Protein AF-0000000084638741 (afdb_homodimer)

InterPro domains:
  IPR038730 Hydrogenase-4 component E-like [PTHR38601] (7-220)

pLDDT: mean 78.54, std 15.91, range [36.5, 97.25]

Radius of gyration: 25.62 Å; Cα contacts (8 Å, |Δi|>4): 652; chains: 2; bounding box: 75×72×52 Å

Foldseek 3Di:
DPLVVLLVVLLVLLVLLLVLLLVLLQDQFLVSLLQSQLSNLLSLLVNLCSLCVVVVNVVSNVLSVVSNCLRNPVLSVLLVLLVVLVPPPRGPQPFQDDSVVLSVVLVVLLVVLCVVLVVVCVVPVDSLSNNLSSLSSQLSSLVVQLVGTDDPSSNLSSVSSNLSSVSSNQCSRPVPPDSVVNVVSSVVSSVVSNVSSVVSSVVCVVPVVVVVVVVPPDPD/DPLVVLLVVLLVLLVLLLVLLLVLLQDQFLVSLLQSQLSNLLSLLVNLCSLCVVVVNVVSNVLSVVSNCLRNPVLSVLLVLLVVLVPPPRGPQPFQDDSVVLSVVLVVLLVVLCVVLVVVCVVPVDSLSNSLSSLSSQLSSLVVQLVGTDDPSSNLSSVSSNLSSVSSNQCSRPVCDDSCVNVVSSVVSSVVSNVSSVVSSVCCVVPVVVVVVVVPPDPD

Structure (mmCIF, N/CA/C/O backbone):
data_AF-0000000084638741-model_v1
#
loop_
_entity.id
_entity.type
_entity.pdbx_description
1 polymer 'Membrane protein'
#
loop_
_atom_site.group_PDB
_atom_site.id
_atom_site.type_symbol
_atom_site.label_atom_id
_atom_site.label_alt_id
_atom_site.label_comp_id
_atom_site.label_asym_id
_atom_site.label_entity_id
_atom_site.label_seq_id
_atom_site.pdbx_PDB_ins_code
_atom_site.Cartn_x
_atom_site.Cartn_y
_atom_site.Cartn_z
_atom_site.occupancy
_atom_site.B_iso_or_equiv
_atom_site.auth_seq_id
_atom_site.auth_comp_id
_atom_site.auth_asym_id
_atom_site.auth_atom_id
_atom_site.pdbx_PDB_model_num
ATOM 1 N N . MET A 1 1 ? 9.195 -28.297 1.147 1 45.91 1 MET A N 1
ATOM 2 C CA . MET A 1 1 ? 8.297 -27.188 1.463 1 45.91 1 MET A CA 1
ATOM 3 C C . MET A 1 1 ? 6.988 -27.312 0.683 1 45.91 1 MET A C 1
ATOM 5 O O . MET A 1 1 ? 7.004 -27.453 -0.541 1 45.91 1 MET A O 1
ATOM 9 N N . THR A 1 2 ? 5.934 -27.531 1.283 1 53.28 2 THR A N 1
ATOM 10 C CA . THR A 1 2 ? 4.668 -27.719 0.582 1 53.28 2 THR A CA 1
ATOM 11 C C . THR A 1 2 ? 4.328 -26.5 -0.26 1 53.28 2 THR A C 1
ATOM 13 O O . THR A 1 2 ? 4.785 -25.391 0.032 1 53.28 2 THR A O 1
ATOM 16 N N . ASP A 1 3 ? 3.918 -26.688 -1.556 1 56.66 3 ASP A N 1
ATOM 17 C CA . ASP A 1 3 ? 3.547 -25.656 -2.52 1 56.66 3 ASP A CA 1
ATOM 18 C C . ASP A 1 3 ? 2.848 -24.484 -1.829 1 56.66 3 ASP A C 1
ATOM 20 O O . ASP A 1 3 ? 3.004 -23.328 -2.24 1 56.66 3 ASP A O 1
ATOM 24 N N . LEU A 1 4 ? 2.137 -24.844 -0.7 1 52.38 4 LEU A N 1
ATOM 25 C CA . LEU A 1 4 ? 1.345 -23.875 0.045 1 52.38 4 LEU A CA 1
ATOM 26 C C . LEU A 1 4 ? 2.246 -22.875 0.761 1 52.38 4 LEU A C 1
ATOM 28 O O . LEU A 1 4 ? 1.995 -21.672 0.718 1 52.38 4 LEU A O 1
ATOM 32 N N . ASN A 1 5 ? 3.344 -23.375 1.372 1 63.78 5 ASN A N 1
ATOM 33 C CA . ASN A 1 5 ? 4.297 -22.562 2.129 1 63.78 5 ASN A CA 1
ATOM 34 C C . ASN A 1 5 ? 5.148 -21.688 1.21 1 63.78 5 ASN A C 1
ATOM 36 O O . ASN A 1 5 ? 5.453 -20.547 1.538 1 63.78 5 ASN A O 1
ATOM 40 N N . TYR A 1 6 ? 5.129 -22.094 -0.035 1 75 6 TYR A N 1
ATOM 41 C CA . TYR A 1 6 ? 5.992 -21.438 -1.014 1 75 6 TYR A CA 1
ATOM 42 C C . TYR A 1 6 ? 5.395 -20.109 -1.468 1 75 6 TYR A C 1
ATOM 44 O O . TYR A 1 6 ? 6.066 -19.078 -1.436 1 75 6 TYR A O 1
ATOM 52 N N . ALA A 1 7 ? 4.102 -20.109 -1.86 1 71.5 7 ALA A N 1
ATOM 53 C CA . ALA A 1 7 ? 3.467 -18.906 -2.395 1 71.5 7 ALA A CA 1
ATOM 54 C C . ALA A 1 7 ? 3.395 -17.797 -1.339 1 71.5 7 ALA A C 1
ATOM 56 O O . ALA A 1 7 ? 3.635 -16.625 -1.637 1 71.5 7 ALA A O 1
ATOM 57 N N . GLY A 1 8 ? 3.15 -18.203 -0.099 1 74.19 8 GLY A N 1
ATOM 58 C CA . GLY A 1 8 ? 3.055 -17.234 0.992 1 74.19 8 GLY A CA 1
ATOM 59 C C . GLY A 1 8 ? 4.379 -16.578 1.318 1 74.19 8 GLY A C 1
ATOM 60 O O . GLY A 1 8 ? 4.441 -15.359 1.487 1 74.19 8 GLY A O 1
ATOM 61 N N . VAL A 1 9 ? 5.312 -17.406 1.377 1 77.25 9 VAL A N 1
ATOM 62 C CA . VAL A 1 9 ? 6.633 -16.891 1.712 1 77.25 9 VAL A CA 1
ATOM 63 C C . VAL A 1 9 ? 7.145 -15.992 0.581 1 77.25 9 VAL A C 1
ATOM 65 O O . VAL A 1 9 ? 7.781 -14.969 0.83 1 77.25 9 VAL A O 1
ATOM 68 N N . LEU A 1 10 ? 6.762 -16.375 -0.617 1 82 10 LEU A N 1
ATOM 69 C CA . LEU A 1 10 ? 7.215 -15.609 -1.772 1 82 10 LEU A CA 1
ATOM 70 C C . LEU A 1 10 ? 6.559 -14.234 -1.807 1 82 10 LEU A C 1
ATOM 72 O O . LEU A 1 10 ? 7.191 -13.25 -2.193 1 82 10 LEU A O 1
ATOM 76 N N . ASP A 1 11 ? 5.355 -14.109 -1.28 1 84.38 11 ASP A N 1
ATOM 77 C CA . ASP A 1 11 ? 4.633 -12.844 -1.331 1 84.38 11 ASP A CA 1
ATOM 78 C C . ASP A 1 11 ? 5.184 -11.859 -0.306 1 84.38 11 ASP A C 1
ATOM 80 O O . ASP A 1 11 ? 4.977 -10.648 -0.428 1 84.38 11 ASP A O 1
ATOM 84 N N . LEU A 1 12 ? 5.875 -12.352 0.659 1 87.81 12 LEU A N 1
ATOM 85 C CA . LEU A 1 12 ? 6.402 -11.484 1.706 1 87.81 12 LEU A CA 1
ATOM 86 C C . LEU A 1 12 ? 7.574 -10.656 1.187 1 87.81 12 LEU A C 1
ATOM 88 O O . LEU A 1 12 ? 7.789 -9.531 1.634 1 87.81 12 LEU A O 1
ATOM 92 N N . ALA A 1 13 ? 8.266 -11.227 0.244 1 92.69 13 ALA A N 1
ATOM 93 C CA . ALA A 1 13 ? 9.438 -10.531 -0.283 1 92.69 13 ALA A CA 1
ATOM 94 C C . ALA A 1 13 ? 9.039 -9.273 -1.045 1 92.69 13 ALA A C 1
ATOM 96 O O . ALA A 1 13 ? 9.469 -8.172 -0.705 1 92.69 13 ALA A O 1
ATOM 97 N N . PRO A 1 14 ? 8.086 -9.367 -1.987 1 91.81 14 PRO A N 1
ATOM 98 C CA . PRO A 1 14 ? 7.641 -8.156 -2.672 1 91.81 14 PRO A CA 1
ATOM 99 C C . PRO A 1 14 ? 6.957 -7.164 -1.732 1 91.81 14 PRO A C 1
ATOM 101 O O . PRO A 1 14 ? 7.09 -5.949 -1.903 1 91.81 14 PRO A O 1
ATOM 104 N N . ALA A 1 15 ? 6.25 -7.715 -0.782 1 92.94 15 ALA A N 1
ATOM 105 C CA . ALA A 1 15 ? 5.641 -6.84 0.214 1 92.94 15 ALA A CA 1
ATOM 106 C C . ALA A 1 15 ? 6.703 -6.07 0.991 1 92.94 15 ALA A C 1
ATOM 108 O O . ALA A 1 15 ? 6.535 -4.879 1.271 1 92.94 15 ALA A O 1
ATOM 109 N N . GLY A 1 16 ? 7.719 -6.734 1.384 1 95.5 16 GLY A N 1
ATOM 110 C CA . GLY A 1 16 ? 8.836 -6.078 2.043 1 95.5 16 GLY A CA 1
ATOM 111 C C . GLY A 1 16 ? 9.508 -5.027 1.179 1 95.5 16 GLY A C 1
ATOM 112 O O . GLY A 1 16 ? 9.898 -3.969 1.673 1 95.5 16 GLY A O 1
ATOM 113 N N . LEU A 1 17 ? 9.617 -5.367 -0.101 1 96.56 17 LEU A N 1
ATOM 114 C CA . LEU A 1 17 ? 10.188 -4.414 -1.044 1 96.56 17 LEU A CA 1
ATOM 115 C C . LEU A 1 17 ? 9.367 -3.129 -1.089 1 96.56 17 LEU A C 1
ATOM 117 O O . LEU A 1 17 ? 9.922 -2.029 -1.019 1 96.56 17 LEU A O 1
ATOM 121 N N . VAL A 1 18 ? 8.102 -3.299 -1.152 1 96.38 18 VAL A N 1
ATOM 122 C CA . VAL A 1 18 ? 7.215 -2.145 -1.242 1 96.38 18 VAL A CA 1
ATOM 123 C C . VAL A 1 18 ? 7.254 -1.358 0.066 1 96.38 18 VAL A C 1
ATOM 125 O O . VAL A 1 18 ? 7.324 -0.127 0.056 1 96.38 18 VAL A O 1
ATOM 128 N N . LEU A 1 19 ? 7.273 -2.045 1.158 1 96.31 19 LEU A N 1
ATOM 129 C CA . LEU A 1 19 ? 7.312 -1.378 2.455 1 96.31 19 LEU A CA 1
ATOM 130 C C . LEU A 1 19 ? 8.586 -0.556 2.605 1 96.31 19 LEU A C 1
ATOM 132 O O . LEU A 1 19 ? 8.539 0.596 3.043 1 96.31 19 LEU A O 1
ATOM 136 N N . THR A 1 20 ? 9.656 -1.1 2.242 1 96.69 20 THR A N 1
ATOM 137 C CA . THR A 1 20 ? 10.922 -0.371 2.338 1 96.69 20 THR A CA 1
ATOM 138 C C . THR A 1 20 ? 10.914 0.847 1.419 1 96.69 20 THR A C 1
ATOM 140 O O . THR A 1 20 ? 11.438 1.902 1.773 1 96.69 20 THR A O 1
ATOM 143 N N . ALA A 1 21 ? 10.305 0.677 0.22 1 96.81 21 ALA A N 1
ATOM 144 C CA . ALA A 1 21 ? 10.195 1.808 -0.699 1 96.81 21 ALA A CA 1
ATOM 145 C C . ALA A 1 21 ? 9.391 2.943 -0.08 1 96.81 21 ALA A C 1
ATOM 147 O O . ALA A 1 21 ? 9.773 4.113 -0.177 1 96.81 21 ALA A O 1
ATOM 148 N N . VAL A 1 22 ? 8.367 2.562 0.593 1 95.56 22 VAL A N 1
ATOM 149 C CA . VAL A 1 22 ? 7.516 3.549 1.247 1 95.56 22 VAL A CA 1
ATOM 150 C C . VAL A 1 22 ? 8.281 4.219 2.387 1 95.56 22 VAL A C 1
ATOM 152 O O . VAL A 1 22 ? 8.203 5.438 2.561 1 95.56 22 VAL A O 1
ATOM 155 N N . LEU A 1 23 ? 9.023 3.498 3.135 1 95.25 23 LEU A N 1
ATOM 156 C CA . LEU A 1 23 ? 9.797 4.043 4.242 1 95.25 23 LEU A CA 1
ATOM 157 C C . LEU A 1 23 ? 10.914 4.953 3.736 1 95.25 23 LEU A C 1
ATOM 159 O O . LEU A 1 23 ? 11.25 5.945 4.387 1 95.25 23 LEU A O 1
ATOM 163 N N . ILE A 1 24 ? 11.414 4.617 2.592 1 93.88 24 ILE A N 1
ATOM 164 C CA . ILE A 1 24 ? 12.445 5.453 1.995 1 93.88 24 ILE A CA 1
ATOM 165 C C . ILE A 1 24 ? 11.852 6.797 1.582 1 93.88 24 ILE A C 1
ATOM 167 O O . ILE A 1 24 ? 12.492 7.84 1.738 1 93.88 24 ILE A O 1
ATOM 171 N N . VAL A 1 25 ? 10.633 6.723 1.057 1 92 25 VAL A N 1
ATOM 172 C CA . VAL A 1 25 ? 9.938 7.949 0.685 1 92 25 VAL A CA 1
ATOM 173 C C . VAL A 1 25 ? 9.734 8.82 1.92 1 92 25 VAL A C 1
ATOM 175 O O . VAL A 1 25 ? 9.828 10.055 1.839 1 92 25 VAL A O 1
ATOM 178 N N . TRP A 1 26 ? 9.57 8.203 3.033 1 91.31 26 TRP A N 1
ATOM 179 C CA . TRP A 1 26 ? 9.289 8.906 4.281 1 91.31 26 TRP A CA 1
ATOM 180 C C . TRP A 1 26 ? 10.562 9.484 4.883 1 91.31 26 TRP A C 1
ATOM 182 O O . TRP A 1 26 ? 10.57 10.617 5.367 1 91.31 26 TRP A O 1
ATOM 192 N N . ARG A 1 27 ? 11.578 8.719 4.836 1 88.19 27 ARG A N 1
ATOM 193 C CA . ARG A 1 27 ? 12.797 9.094 5.543 1 88.19 27 ARG A CA 1
ATOM 194 C C . ARG A 1 27 ? 13.547 10.195 4.801 1 88.19 27 ARG A C 1
ATOM 196 O O . ARG A 1 27 ? 13.555 10.219 3.566 1 88.19 27 ARG A O 1
ATOM 203 N N . ARG A 1 28 ? 14.211 11.062 5.613 1 83.44 28 ARG A N 1
ATOM 204 C CA . ARG A 1 28 ? 14.992 12.164 5.055 1 83.44 28 ARG A CA 1
ATOM 205 C C . ARG A 1 28 ? 16.484 11.992 5.367 1 83.44 28 ARG A C 1
ATOM 207 O O . ARG A 1 28 ? 17.328 12.617 4.73 1 83.44 28 ARG A O 1
ATOM 214 N N . ASP A 1 29 ? 16.703 11.172 6.27 1 84.12 29 ASP A N 1
ATOM 215 C CA . ASP A 1 29 ? 18.094 10.945 6.684 1 84.12 29 ASP A CA 1
ATOM 216 C C . ASP A 1 29 ? 18.766 9.898 5.801 1 84.12 29 ASP A C 1
ATOM 218 O O . ASP A 1 29 ? 18.219 8.812 5.586 1 84.12 29 ASP A O 1
ATOM 222 N N . LEU A 1 30 ? 19.906 10.242 5.336 1 81.75 30 LEU A N 1
ATOM 223 C CA . LEU A 1 30 ? 20.625 9.391 4.391 1 81.75 30 LEU A CA 1
ATOM 224 C C . LEU A 1 30 ? 21.031 8.078 5.051 1 81.75 30 LEU A C 1
ATOM 226 O O . LEU A 1 30 ? 21.047 7.035 4.398 1 81.75 30 LEU A O 1
ATOM 230 N N . ARG A 1 31 ? 21.344 8.164 6.27 1 85.25 31 ARG A N 1
ATOM 231 C CA . ARG A 1 31 ? 21.734 6.949 6.977 1 85.25 31 ARG A CA 1
ATOM 232 C C . ARG A 1 31 ? 20.594 5.949 7.012 1 85.25 31 ARG A C 1
ATOM 234 O O . ARG A 1 31 ? 20.781 4.762 6.754 1 85.25 31 ARG A O 1
ATOM 241 N N . SER A 1 32 ? 19.422 6.438 7.301 1 90.38 32 SER A N 1
ATOM 242 C CA . SER A 1 32 ? 18.25 5.578 7.336 1 90.38 32 SER A CA 1
ATOM 243 C C . SER A 1 32 ? 17.922 5.023 5.953 1 90.38 32 SER A C 1
ATOM 245 O O . SER A 1 32 ? 17.516 3.869 5.82 1 90.38 32 SER A O 1
ATOM 247 N N . ILE A 1 33 ? 18.109 5.859 4.988 1 91.69 33 ILE A N 1
ATOM 248 C CA . ILE A 1 33 ? 17.828 5.449 3.617 1 91.69 33 ILE A CA 1
ATOM 249 C C . ILE A 1 33 ? 18.766 4.305 3.221 1 91.69 33 ILE A C 1
ATOM 251 O O . ILE A 1 33 ? 18.328 3.32 2.619 1 91.69 33 ILE A O 1
ATOM 255 N N . VAL A 1 34 ? 20.016 4.398 3.598 1 89.38 34 VAL A N 1
ATOM 256 C CA . VAL A 1 34 ? 21 3.365 3.291 1 89.38 34 VAL A CA 1
ATOM 257 C C . VAL A 1 34 ? 20.609 2.055 3.971 1 89.38 34 VAL A C 1
ATOM 259 O O . VAL A 1 34 ? 20.672 0.989 3.354 1 89.38 34 VAL A O 1
ATOM 262 N N . TRP A 1 35 ? 20.172 2.129 5.176 1 92.62 35 TRP A N 1
ATOM 263 C CA . TRP A 1 35 ? 19.75 0.945 5.914 1 92.62 35 TRP A CA 1
ATOM 264 C C . TRP A 1 35 ? 18.516 0.321 5.281 1 92.62 35 TRP A C 1
ATOM 266 O O . TRP A 1 35 ? 18.406 -0.904 5.195 1 92.62 35 TRP A O 1
ATOM 276 N N . LEU A 1 36 ? 17.672 1.151 4.84 1 95.06 36 LEU A N 1
ATOM 277 C CA . LEU A 1 36 ? 16.453 0.666 4.203 1 95.06 36 LEU A CA 1
ATOM 278 C C . LEU A 1 36 ? 16.766 0.017 2.859 1 95.06 36 LEU A C 1
ATOM 280 O O . LEU A 1 36 ? 16.125 -0.969 2.479 1 95.06 36 LEU A O 1
ATOM 284 N N . LEU A 1 37 ? 17.734 0.569 2.219 1 94.19 37 LEU A N 1
ATOM 285 C CA . LEU A 1 37 ? 18.156 -0.027 0.957 1 94.19 37 LEU A CA 1
ATOM 286 C C . LEU A 1 37 ? 18.766 -1.405 1.185 1 94.19 37 LEU A C 1
ATOM 288 O O . LEU A 1 37 ? 18.547 -2.324 0.393 1 94.19 37 LEU A O 1
ATOM 292 N N . ALA A 1 38 ? 19.5 -1.499 2.234 1 94.62 38 ALA A N 1
ATOM 293 C CA . ALA A 1 38 ? 20.062 -2.799 2.592 1 94.62 38 ALA A CA 1
ATOM 294 C C . ALA A 1 38 ? 18.969 -3.814 2.877 1 94.62 38 ALA A C 1
ATOM 296 O O . ALA A 1 38 ? 19.031 -4.953 2.41 1 94.62 38 ALA A O 1
ATOM 297 N N . ALA A 1 39 ? 18 -3.387 3.592 1 95.75 39 ALA A N 1
ATOM 298 C CA . ALA A 1 39 ? 16.844 -4.246 3.885 1 95.75 39 ALA A CA 1
ATOM 299 C C . ALA A 1 39 ? 16.109 -4.621 2.607 1 95.75 39 ALA A C 1
ATOM 301 O O . ALA A 1 39 ? 15.648 -5.758 2.461 1 95.75 39 ALA A O 1
ATOM 302 N N . GLN A 1 40 ? 15.969 -3.715 1.694 1 95.75 40 GLN A N 1
ATOM 303 C CA . GLN A 1 40 ? 15.32 -3.959 0.411 1 95.75 40 GLN A CA 1
ATOM 304 C C . GLN A 1 40 ? 16.094 -4.977 -0.416 1 95.75 40 GLN A C 1
ATOM 306 O O . GLN A 1 40 ? 15.508 -5.836 -1.072 1 95.75 40 GLN A O 1
ATOM 311 N N . GLY A 1 41 ? 17.453 -4.859 -0.35 1 93.5 41 GLY A N 1
ATOM 312 C CA . GLY A 1 41 ? 18.297 -5.848 -1.012 1 93.5 41 GLY A CA 1
ATOM 313 C C . GLY A 1 41 ? 18.125 -7.246 -0.456 1 93.5 41 GLY A C 1
ATOM 314 O O . GLY A 1 41 ? 18.141 -8.227 -1.206 1 93.5 41 GLY A O 1
ATOM 315 N N . LEU A 1 42 ? 17.953 -7.289 0.83 1 94.94 42 LEU A N 1
ATOM 316 C CA . LEU A 1 42 ? 17.688 -8.57 1.472 1 94.94 42 LEU A CA 1
ATOM 317 C C . LEU A 1 42 ? 16.375 -9.172 0.987 1 94.94 42 LEU A C 1
ATOM 319 O O . LEU A 1 42 ? 16.312 -10.367 0.686 1 94.94 42 LEU A O 1
ATOM 323 N N . ALA A 1 43 ? 15.375 -8.375 0.906 1 94.88 43 ALA A N 1
ATOM 324 C CA . ALA A 1 43 ? 14.086 -8.836 0.406 1 94.88 43 ALA A CA 1
ATOM 325 C C . ALA A 1 43 ? 14.188 -9.289 -1.048 1 94.88 43 ALA A C 1
ATOM 327 O O . ALA A 1 43 ? 13.594 -10.297 -1.434 1 94.88 43 ALA A O 1
ATOM 328 N N . LEU A 1 44 ? 14.883 -8.539 -1.805 1 93.19 44 LEU A N 1
ATOM 329 C CA . LEU A 1 44 ? 15.078 -8.883 -3.211 1 93.19 44 LEU A CA 1
ATOM 330 C C . LEU A 1 44 ? 15.773 -10.227 -3.35 1 93.19 44 LEU A C 1
ATOM 332 O O . LEU A 1 44 ? 15.352 -11.078 -4.137 1 93.19 44 LEU A O 1
ATOM 336 N N . ALA A 1 45 ? 16.828 -10.438 -2.592 1 91.88 45 ALA A N 1
ATOM 337 C CA . ALA A 1 45 ? 17.625 -11.656 -2.676 1 91.88 45 ALA A CA 1
ATOM 338 C C . ALA A 1 45 ? 16.812 -12.875 -2.242 1 91.88 45 ALA A C 1
ATOM 340 O O . ALA A 1 45 ? 17.094 -14 -2.648 1 91.88 45 ALA A O 1
ATOM 341 N N . ALA A 1 46 ? 15.82 -12.648 -1.429 1 93.12 46 ALA A N 1
ATOM 342 C CA . ALA A 1 46 ? 14.977 -13.742 -0.951 1 93.12 46 ALA A CA 1
ATOM 343 C C . ALA A 1 46 ? 14.164 -14.344 -2.092 1 93.12 46 ALA A C 1
ATOM 345 O O . ALA A 1 46 ? 13.82 -15.531 -2.061 1 93.12 46 ALA A O 1
ATOM 346 N N . ILE A 1 47 ? 13.875 -13.57 -3.129 1 90.69 47 ILE A N 1
ATOM 347 C CA . ILE A 1 47 ? 13 -14.016 -4.211 1 90.69 47 ILE A CA 1
ATOM 348 C C . ILE A 1 47 ? 13.664 -15.164 -4.969 1 90.69 47 ILE A C 1
ATOM 350 O O . ILE A 1 47 ? 13.156 -16.281 -4.969 1 90.69 47 ILE A O 1
ATOM 354 N N . PRO A 1 48 ? 14.891 -14.961 -5.531 1 87.19 48 PRO A N 1
ATOM 355 C CA . PRO A 1 48 ? 15.516 -16.094 -6.215 1 87.19 48 PRO A CA 1
ATOM 356 C C . PRO A 1 48 ? 15.891 -17.234 -5.262 1 87.19 48 PRO A C 1
ATOM 358 O O . PRO A 1 48 ? 15.883 -18.391 -5.656 1 87.19 48 PRO A O 1
ATOM 361 N N . MET A 1 49 ? 16.172 -16.922 -3.996 1 88.94 49 MET A N 1
ATOM 362 C CA . MET A 1 49 ? 16.516 -17.953 -3.031 1 88.94 49 MET A CA 1
ATOM 363 C C . MET A 1 49 ? 15.328 -18.891 -2.795 1 88.94 49 MET A C 1
ATOM 365 O O . MET A 1 49 ? 15.477 -20.109 -2.797 1 88.94 49 MET A O 1
ATOM 369 N N . ILE A 1 50 ? 14.195 -18.328 -2.648 1 88.44 50 ILE A N 1
ATOM 370 C CA . ILE A 1 50 ? 12.992 -19.109 -2.412 1 88.44 50 ILE A CA 1
ATOM 371 C C . ILE A 1 50 ? 12.609 -19.859 -3.684 1 88.44 50 ILE A C 1
ATOM 373 O O . ILE A 1 50 ? 12.266 -21.047 -3.631 1 88.44 50 ILE A O 1
ATOM 377 N N . LEU A 1 51 ? 12.68 -19.188 -4.844 1 84 51 LEU A N 1
ATOM 378 C CA . LEU A 1 51 ? 12.375 -19.828 -6.121 1 84 51 LEU A CA 1
ATOM 379 C C . LEU A 1 51 ? 13.328 -20.984 -6.398 1 84 51 LEU A C 1
ATOM 381 O O . LEU A 1 51 ? 12.914 -22.031 -6.875 1 84 51 LEU A O 1
ATOM 385 N N . GLY A 1 52 ? 14.586 -20.75 -6.055 1 84.56 52 GLY A N 1
ATOM 386 C CA . GLY A 1 52 ? 15.594 -21.781 -6.285 1 84.56 52 GLY A CA 1
ATOM 387 C C . GLY A 1 52 ? 15.406 -23 -5.41 1 84.56 52 GLY A C 1
ATOM 388 O O . GLY A 1 52 ? 15.562 -24.125 -5.875 1 84.56 52 GLY A O 1
ATOM 389 N N . VAL A 1 53 ? 15.102 -22.766 -4.141 1 86.06 53 VAL A N 1
ATOM 390 C CA . VAL A 1 53 ? 14.891 -23.875 -3.221 1 86.06 53 VAL A CA 1
ATOM 391 C C . VAL A 1 53 ? 13.656 -24.672 -3.646 1 86.06 53 VAL A C 1
ATOM 393 O O . VAL A 1 53 ? 13.648 -25.906 -3.592 1 86.06 53 VAL A O 1
ATOM 396 N N . HIS A 1 54 ? 12.695 -24.016 -4.145 1 83.25 54 HIS A N 1
ATOM 397 C CA . HIS A 1 54 ? 11.469 -24.656 -4.582 1 83.25 54 HIS A CA 1
ATOM 398 C C . HIS A 1 54 ? 11.695 -25.453 -5.867 1 83.25 54 HIS A C 1
ATOM 400 O O . HIS A 1 54 ? 11.18 -26.562 -6.016 1 83.25 54 HIS A O 1
ATOM 406 N N . SER A 1 55 ? 12.422 -24.906 -6.766 1 82.94 55 SER A N 1
ATOM 407 C CA . SER A 1 55 ? 12.656 -25.547 -8.047 1 82.94 55 SER A CA 1
ATOM 408 C C . SER A 1 55 ? 13.883 -26.469 -7.988 1 82.94 55 SER A C 1
ATOM 410 O O . SER A 1 55 ? 14.281 -27.047 -9 1 82.94 55 SER A O 1
ATOM 412 N N . HIS A 1 56 ? 14.492 -26.516 -6.805 1 85.62 56 HIS A N 1
ATOM 413 C CA . HIS A 1 56 ? 15.703 -27.312 -6.617 1 85.62 56 HIS A CA 1
ATOM 414 C C . HIS A 1 56 ? 16.797 -26.891 -7.59 1 85.62 56 HIS A C 1
ATOM 416 O O . HIS A 1 56 ? 17.469 -27.734 -8.188 1 85.62 56 HIS A O 1
ATOM 422 N N . ASP A 1 57 ? 16.75 -25.734 -7.906 1 85.38 57 ASP A N 1
ATOM 423 C CA . ASP A 1 57 ? 17.781 -25.125 -8.75 1 85.38 57 ASP A CA 1
ATOM 424 C C . ASP A 1 57 ? 18.844 -24.422 -7.91 1 85.38 57 ASP A C 1
ATOM 426 O O . ASP A 1 57 ? 18.641 -23.281 -7.492 1 85.38 57 ASP A O 1
ATOM 430 N N . TRP A 1 58 ? 20 -25 -7.746 1 86.31 58 TRP A N 1
ATOM 431 C CA . TRP A 1 58 ? 21.078 -24.469 -6.902 1 86.31 58 TRP A CA 1
ATOM 432 C C . TRP A 1 58 ? 21.719 -23.266 -7.547 1 86.31 58 TRP A C 1
ATOM 434 O O . TRP A 1 58 ? 22.281 -22.406 -6.852 1 86.31 58 TRP A O 1
ATOM 444 N N . GLU A 1 59 ? 21.625 -23.25 -8.867 1 82.44 59 GLU A N 1
ATOM 445 C CA . GLU A 1 59 ? 22.156 -22.078 -9.555 1 82.44 59 GLU A CA 1
ATOM 446 C C . GLU A 1 59 ? 21.391 -20.828 -9.156 1 82.44 59 GLU A C 1
ATOM 448 O O . GLU A 1 59 ? 21.984 -19.781 -8.914 1 82.44 59 GLU A O 1
ATOM 453 N N . LEU A 1 60 ? 20.125 -21.062 -8.992 1 83.31 60 LEU A N 1
ATOM 454 C CA . LEU A 1 60 ? 19.281 -19.938 -8.617 1 83.31 60 LEU A CA 1
ATOM 455 C C . LEU A 1 60 ? 19.562 -19.516 -7.172 1 83.31 60 LEU A C 1
ATOM 457 O O . LEU A 1 60 ? 19.531 -18.312 -6.855 1 83.31 60 LEU A O 1
ATOM 461 N N . VAL A 1 61 ? 19.812 -20.406 -6.355 1 87.88 61 VAL A N 1
ATOM 462 C CA . VAL A 1 61 ? 20.156 -20.109 -4.969 1 87.88 61 VAL A CA 1
ATOM 463 C C . VAL A 1 61 ? 21.484 -19.359 -4.902 1 87.88 61 VAL A C 1
ATOM 465 O O . VAL A 1 61 ? 21.625 -18.422 -4.121 1 87.88 61 VAL A O 1
ATOM 468 N N . GLY A 1 62 ? 22.375 -19.797 -5.711 1 85.88 62 GLY A N 1
ATOM 469 C CA . GLY A 1 62 ? 23.641 -19.094 -5.805 1 85.88 62 GLY A CA 1
ATOM 470 C C . GLY A 1 62 ? 23.5 -17.656 -6.258 1 85.88 62 GLY A C 1
ATOM 471 O O . GLY A 1 62 ? 24.156 -16.75 -5.727 1 85.88 62 GLY A O 1
ATOM 472 N N . ILE A 1 63 ? 22.594 -17.453 -7.188 1 83.62 63 ILE A N 1
ATOM 473 C CA . ILE A 1 63 ? 22.312 -16.109 -7.68 1 83.62 63 ILE A CA 1
ATOM 474 C C . ILE A 1 63 ? 21.734 -15.25 -6.547 1 83.62 63 ILE A C 1
ATOM 476 O O . ILE A 1 63 ? 22.094 -14.086 -6.391 1 83.62 63 ILE A O 1
ATOM 480 N N . GLY A 1 64 ? 20.828 -15.875 -5.824 1 88.19 64 GLY A N 1
ATOM 481 C CA . GLY A 1 64 ? 20.281 -15.172 -4.68 1 88.19 64 GLY A CA 1
ATOM 482 C C . GLY A 1 64 ? 21.328 -14.75 -3.676 1 88.19 64 GLY A C 1
ATOM 483 O O . GLY A 1 64 ? 21.281 -13.641 -3.146 1 88.19 64 GLY A O 1
ATOM 484 N N . LEU A 1 65 ? 22.234 -15.562 -3.42 1 88.81 65 LEU A N 1
ATOM 485 C CA . LEU A 1 65 ? 23.328 -15.266 -2.498 1 88.81 65 LEU A CA 1
ATOM 486 C C . LEU A 1 65 ? 24.203 -14.133 -3.035 1 88.81 65 LEU A C 1
ATOM 488 O O . LEU A 1 65 ? 24.625 -13.258 -2.277 1 88.81 65 LEU A O 1
ATOM 492 N N . ALA A 1 66 ? 24.422 -14.203 -4.289 1 85.12 66 ALA A N 1
ATOM 493 C CA . ALA A 1 66 ? 25.203 -13.148 -4.93 1 85.12 66 ALA A CA 1
ATOM 494 C C . ALA A 1 66 ? 24.484 -11.805 -4.852 1 85.12 66 ALA A C 1
ATOM 496 O O . ALA A 1 66 ? 25.094 -10.773 -4.574 1 85.12 66 ALA A O 1
ATOM 497 N N . LEU A 1 67 ? 23.188 -11.859 -5.074 1 86.12 67 LEU A N 1
ATOM 498 C CA . LEU A 1 67 ? 22.375 -10.648 -4.977 1 86.12 67 LEU A CA 1
ATOM 499 C C . LEU A 1 67 ? 22.391 -10.102 -3.555 1 86.12 67 LEU A C 1
ATOM 501 O O . LEU A 1 67 ? 22.484 -8.883 -3.355 1 86.12 67 LEU A O 1
ATOM 505 N N . PHE A 1 68 ? 22.297 -10.977 -2.654 1 90.31 68 PHE A N 1
ATOM 506 C CA . PHE A 1 68 ? 22.344 -10.57 -1.256 1 90.31 68 PHE A CA 1
ATOM 507 C C . PHE A 1 68 ? 23.656 -9.844 -0.955 1 90.31 68 PHE A C 1
ATOM 509 O O . PHE A 1 68 ? 23.641 -8.758 -0.372 1 90.31 68 PHE A O 1
ATOM 516 N N . ALA A 1 69 ? 24.703 -10.414 -1.337 1 89.31 69 ALA A N 1
ATOM 517 C CA . ALA A 1 69 ? 26.016 -9.828 -1.099 1 89.31 69 ALA A CA 1
ATOM 518 C C . ALA A 1 69 ? 26.141 -8.469 -1.772 1 89.31 69 ALA A C 1
ATOM 520 O O . ALA A 1 69 ? 26.609 -7.504 -1.157 1 89.31 69 ALA A O 1
ATOM 521 N N . LEU A 1 70 ? 25.625 -8.398 -2.924 1 86 70 LEU A N 1
ATOM 522 C CA . LEU A 1 70 ? 25.812 -7.188 -3.711 1 86 70 LEU A CA 1
ATOM 523 C C . LEU A 1 70 ? 24.812 -6.105 -3.289 1 86 70 LEU A C 1
ATOM 525 O O . LEU A 1 70 ? 25.203 -4.965 -3.037 1 86 70 LEU A O 1
ATOM 529 N N . ARG A 1 71 ? 23.562 -6.535 -3.125 1 87.12 71 ARG A N 1
ATOM 530 C CA . ARG A 1 71 ? 22.5 -5.535 -3.016 1 87.12 71 ARG A CA 1
ATOM 531 C C . ARG A 1 71 ? 22.156 -5.262 -1.555 1 87.12 71 ARG A C 1
ATOM 533 O O . ARG A 1 71 ? 21.625 -4.203 -1.226 1 87.12 71 ARG A O 1
ATOM 540 N N . ALA A 1 72 ? 22.438 -6.109 -0.706 1 90.94 72 ALA A N 1
ATOM 541 C CA . ALA A 1 72 ? 22.109 -5.906 0.704 1 90.94 72 ALA A CA 1
ATOM 542 C C . ALA A 1 72 ? 23.328 -5.438 1.485 1 90.94 72 ALA A C 1
ATOM 544 O O . ALA A 1 72 ? 23.203 -4.824 2.547 1 90.94 72 ALA A O 1
ATOM 545 N N . VAL A 1 73 ? 24.5 -5.672 0.936 1 91.19 73 VAL A N 1
ATOM 546 C CA . VAL A 1 73 ? 25.703 -5.398 1.727 1 91.19 73 VAL A CA 1
ATOM 547 C C . VAL A 1 73 ? 26.594 -4.41 0.984 1 91.19 73 VAL A C 1
ATOM 549 O O . VAL A 1 73 ? 26.719 -3.252 1.389 1 91.19 73 VAL A O 1
ATOM 552 N N . VAL A 1 74 ? 27.078 -4.766 -0.216 1 87.06 74 VAL A N 1
ATOM 553 C CA . VAL A 1 74 ? 28.141 -4.035 -0.898 1 87.06 74 VAL A CA 1
ATOM 554 C C . VAL A 1 74 ? 27.625 -2.67 -1.344 1 87.06 74 VAL A C 1
ATOM 556 O O . VAL A 1 74 ? 28.219 -1.639 -1.025 1 87.06 74 VAL A O 1
ATOM 559 N N . LEU A 1 75 ? 26.516 -2.686 -2.016 1 85.81 75 LEU A N 1
ATOM 560 C CA . LEU A 1 75 ? 26.062 -1.442 -2.621 1 85.81 75 LEU A CA 1
ATOM 561 C C . LEU A 1 75 ? 25.625 -0.449 -1.551 1 85.81 75 LEU A C 1
ATOM 563 O O . LEU A 1 75 ? 26.016 0.718 -1.58 1 85.81 75 LEU A O 1
ATOM 567 N N . PRO A 1 76 ? 24.859 -0.891 -0.622 1 87 76 PRO A N 1
ATOM 568 C CA . PRO A 1 76 ? 24.531 0.052 0.45 1 87 76 PRO A CA 1
ATOM 569 C C . PRO A 1 76 ? 25.766 0.526 1.218 1 87 76 PRO 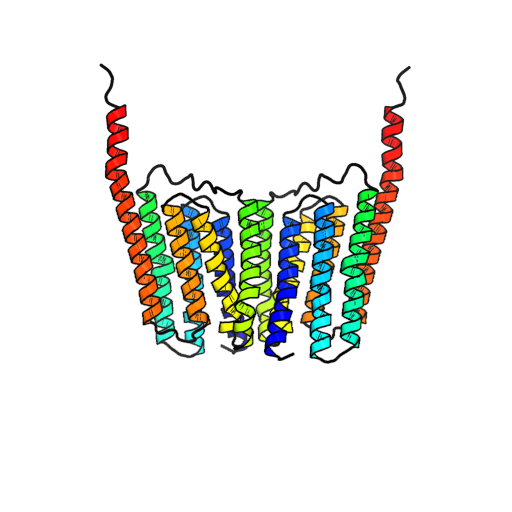A C 1
ATOM 571 O O . PRO A 1 76 ? 25.828 1.685 1.635 1 87 76 PRO A O 1
ATOM 574 N N . TRP A 1 77 ? 26.719 -0.334 1.422 1 86.25 77 TRP A N 1
ATOM 575 C CA . TRP A 1 77 ? 27.953 0.035 2.09 1 86.25 77 TRP A CA 1
ATOM 576 C C . TRP A 1 77 ? 28.719 1.093 1.289 1 86.25 77 TRP A C 1
ATOM 578 O O . TRP A 1 77 ? 29.234 2.061 1.856 1 86.25 77 TRP A O 1
ATOM 588 N N . LEU A 1 78 ? 28.781 0.917 0.053 1 83.31 78 LEU A N 1
ATOM 589 C CA . LEU A 1 78 ? 29.438 1.881 -0.813 1 83.31 78 LEU A CA 1
ATOM 590 C C . LEU A 1 78 ? 28.75 3.236 -0.759 1 83.31 78 LEU A C 1
ATOM 592 O O . LEU A 1 78 ? 29.406 4.277 -0.738 1 83.31 78 LEU A O 1
ATOM 596 N N . LEU A 1 79 ? 27.453 3.182 -0.792 1 82.19 79 LEU A N 1
ATOM 597 C CA . LEU A 1 79 ? 26.703 4.422 -0.699 1 82.19 79 LEU A CA 1
ATOM 598 C C . LEU A 1 79 ? 26.953 5.113 0.637 1 82.19 79 LEU A C 1
ATOM 600 O O . LEU A 1 79 ? 27.078 6.34 0.69 1 82.19 79 LEU A O 1
ATOM 604 N N . ALA A 1 80 ? 27.031 4.316 1.692 1 83.12 80 ALA A N 1
ATOM 605 C CA . ALA A 1 80 ? 27.297 4.859 3.02 1 83.12 80 ALA A CA 1
ATOM 606 C C . ALA A 1 80 ? 28.688 5.504 3.072 1 83.12 80 ALA A C 1
ATOM 608 O O . ALA A 1 80 ? 28.875 6.543 3.709 1 83.12 80 ALA A O 1
ATOM 609 N N . ARG A 1 81 ? 29.516 4.93 2.477 1 78.5 81 ARG A N 1
ATOM 610 C CA . ARG A 1 81 ? 30.875 5.453 2.451 1 78.5 81 ARG A CA 1
ATOM 611 C C . ARG A 1 81 ? 30.953 6.777 1.691 1 78.5 81 ARG A C 1
ATOM 613 O O . ARG A 1 81 ? 31.688 7.684 2.074 1 78.5 81 ARG A O 1
ATOM 620 N N . ALA A 1 82 ? 30.188 6.793 0.697 1 73.5 82 ALA A N 1
ATOM 621 C CA . ALA A 1 82 ? 30.141 8.031 -0.079 1 73.5 82 ALA A CA 1
ATOM 622 C C . ALA A 1 82 ? 29.531 9.164 0.741 1 73.5 82 ALA A C 1
ATOM 624 O O . ALA A 1 82 ? 29.906 10.328 0.581 1 73.5 82 ALA A O 1
ATOM 625 N N . LEU A 1 83 ? 28.641 8.859 1.581 1 72.06 83 LEU A N 1
ATOM 626 C CA . LEU A 1 83 ? 28 9.812 2.477 1 72.06 83 LEU A CA 1
ATOM 627 C C . LEU A 1 83 ? 28.984 10.328 3.514 1 72.06 83 LEU A C 1
ATOM 629 O O . LEU A 1 83 ? 28.953 11.508 3.885 1 72.06 83 LEU A O 1
ATOM 633 N N . GLY A 1 84 ? 29.609 9.367 4.191 1 63.69 84 GLY A N 1
ATOM 634 C CA . GLY A 1 84 ? 30.578 9.75 5.203 1 63.69 84 GLY A CA 1
ATOM 635 C C . GLY A 1 84 ? 31.656 10.672 4.68 1 63.69 84 GLY A C 1
ATOM 636 O O . GLY A 1 84 ? 32.219 11.484 5.43 1 63.69 84 GLY A O 1
ATOM 637 N N . ALA A 1 85 ? 31.906 10.531 3.529 1 59.19 85 ALA A N 1
ATOM 638 C CA . ALA A 1 85 ? 32.906 11.406 2.945 1 59.19 85 ALA A CA 1
ATOM 639 C C . ALA A 1 85 ? 32.375 12.82 2.734 1 59.19 85 ALA A C 1
ATOM 641 O O . ALA A 1 85 ? 33.156 13.781 2.629 1 59.19 85 ALA A O 1
ATOM 642 N N . GLU A 1 86 ? 31.031 12.867 2.711 1 54.38 86 GLU A N 1
ATOM 643 C CA . GLU A 1 86 ? 30.406 14.172 2.486 1 54.38 86 GLU A CA 1
ATOM 644 C C . GLU A 1 86 ? 29.953 14.805 3.803 1 54.38 86 GLU A C 1
ATOM 646 O O . GLU A 1 86 ? 29.047 14.289 4.465 1 54.38 86 GLU A O 1
ATOM 651 N N . LYS A 1 87 ? 30.891 15.18 4.617 1 51.88 87 LYS A N 1
ATOM 652 C CA . LYS A 1 87 ? 30.703 15.711 5.965 1 51.88 87 LYS A CA 1
ATOM 653 C C . LYS A 1 87 ? 29.312 16.344 6.117 1 51.88 87 LYS A C 1
ATOM 655 O O . LYS A 1 87 ? 28.625 16.125 7.117 1 51.88 87 LYS A O 1
ATOM 660 N N . HIS A 1 88 ? 28.984 17.531 5.598 1 46.5 88 HIS A N 1
ATOM 661 C CA . HIS A 1 88 ? 27.969 18.516 5.941 1 46.5 88 HIS A CA 1
ATOM 662 C C . HIS A 1 88 ? 26.609 18.156 5.34 1 46.5 88 HIS A C 1
ATOM 664 O O . HIS A 1 88 ? 25.594 18.797 5.645 1 46.5 88 HIS A O 1
ATOM 670 N N . GLU A 1 89 ? 26.422 17.281 4.395 1 48.41 89 GLU A N 1
ATOM 671 C CA . GLU A 1 89 ? 25.25 17.234 3.529 1 48.41 89 GLU A CA 1
ATOM 672 C C . GLU A 1 89 ? 24.312 16.109 3.951 1 48.41 89 GLU A C 1
ATOM 674 O O . GLU A 1 89 ? 23.391 15.75 3.203 1 48.41 89 GLU A O 1
ATOM 679 N N . GLN A 1 90 ? 24.547 15.539 5.055 1 49.12 90 GLN A N 1
ATOM 680 C CA . GLN A 1 90 ? 23.781 14.375 5.492 1 49.12 90 GLN A CA 1
ATOM 681 C C . GLN A 1 90 ? 22.297 14.703 5.625 1 49.12 90 GLN A C 1
ATOM 683 O O . GLN A 1 90 ? 21.453 13.812 5.559 1 49.12 90 GLN A O 1
ATOM 688 N N . ARG A 1 91 ? 22.078 15.984 6.082 1 47.72 91 ARG A N 1
ATOM 689 C CA . ARG A 1 91 ? 20.719 16.219 6.582 1 47.72 91 ARG A CA 1
ATOM 690 C C . ARG A 1 91 ? 19.734 16.391 5.434 1 47.72 91 ARG A C 1
ATOM 692 O O . ARG A 1 91 ? 18.531 16.203 5.613 1 47.72 91 ARG A O 1
ATOM 699 N N . GLU A 1 92 ? 20.125 17.125 4.402 1 49.94 92 GLU A N 1
ATOM 700 C CA . GLU A 1 92 ? 19.047 17.922 3.828 1 49.94 92 GLU A CA 1
ATOM 701 C C . GLU A 1 92 ? 18.344 17.172 2.699 1 49.94 92 GLU A C 1
ATOM 703 O O . GLU A 1 92 ? 18.516 17.5 1.524 1 49.94 92 GLU A O 1
ATOM 708 N N . ALA A 1 93 ? 18.141 15.875 2.881 1 52 93 ALA A N 1
ATOM 709 C CA . ALA A 1 93 ? 17.328 15.508 1.724 1 52 93 ALA A CA 1
ATOM 710 C C . ALA A 1 93 ? 15.961 16.188 1.773 1 52 93 ALA A C 1
ATOM 712 O O . ALA A 1 93 ? 15.055 15.742 2.486 1 52 93 ALA A O 1
ATOM 713 N N . THR A 1 94 ? 15.906 17.484 1.571 1 50.91 94 THR A N 1
ATOM 714 C CA . THR A 1 94 ? 14.625 18.188 1.663 1 50.91 94 THR A CA 1
ATOM 715 C C . THR A 1 94 ? 13.695 17.766 0.535 1 50.91 94 THR A C 1
ATOM 717 O O . THR A 1 94 ? 14.039 17.875 -0.642 1 50.91 94 THR A O 1
ATOM 720 N N . PRO A 1 95 ? 12.773 16.891 0.87 1 55.22 95 PRO A N 1
ATOM 721 C CA . PRO A 1 95 ? 11.844 16.562 -0.212 1 55.22 95 PRO A CA 1
ATOM 722 C C . PRO A 1 95 ? 11.148 17.781 -0.795 1 55.22 95 PRO A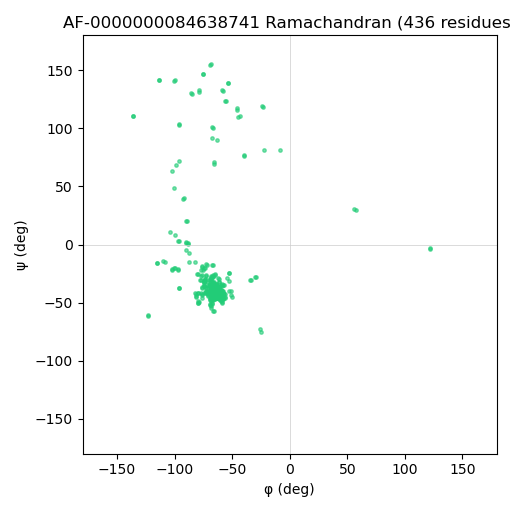 C 1
ATOM 724 O O . PRO A 1 95 ? 10.883 18.75 -0.071 1 55.22 95 PRO A O 1
ATOM 727 N N . LEU A 1 96 ? 11.25 18.031 -2.146 1 62.78 96 LEU A N 1
ATOM 728 C CA . LEU A 1 96 ? 10.516 19.094 -2.811 1 62.78 96 LEU A CA 1
ATOM 729 C C . LEU A 1 96 ? 9.023 19 -2.512 1 62.78 96 LEU A C 1
ATOM 731 O O . LEU A 1 96 ? 8.297 19.984 -2.625 1 62.78 96 LEU A O 1
ATOM 735 N N . VAL A 1 97 ? 8.633 17.812 -2.195 1 69.5 97 VAL A N 1
ATOM 736 C CA . VAL A 1 97 ? 7.215 17.578 -1.931 1 69.5 97 VAL A CA 1
ATOM 737 C C . VAL A 1 97 ? 7.016 17.219 -0.462 1 69.5 97 VAL A C 1
ATOM 739 O O . VAL A 1 97 ? 7.91 16.641 0.167 1 69.5 97 VAL A O 1
ATOM 742 N N . ASN A 1 98 ? 6.012 17.688 0.079 1 84.88 98 ASN A N 1
ATOM 743 C CA . ASN A 1 98 ? 5.68 17.375 1.466 1 84.88 98 ASN A CA 1
ATOM 744 C C . ASN A 1 98 ? 5.625 15.875 1.704 1 84.88 98 ASN A C 1
ATOM 746 O O . ASN A 1 98 ? 5.352 15.109 0.781 1 84.88 98 ASN A O 1
ATOM 750 N N . THR A 1 99 ? 6.121 15.414 2.781 1 86.62 99 THR A N 1
ATOM 751 C CA . THR A 1 99 ? 6.238 14.008 3.152 1 86.62 99 THR A CA 1
ATOM 752 C C . THR A 1 99 ? 4.891 13.305 3.023 1 86.62 99 THR A C 1
ATOM 754 O O . THR A 1 99 ? 4.812 12.203 2.479 1 86.62 99 THR A O 1
ATOM 757 N N . THR A 1 100 ? 3.842 13.969 3.418 1 88.69 100 THR A N 1
ATOM 758 C CA . THR A 1 100 ? 2.504 13.391 3.354 1 88.69 100 THR A CA 1
ATOM 759 C C . THR A 1 100 ? 2.088 13.156 1.904 1 88.69 100 THR A C 1
ATOM 761 O O . THR A 1 100 ? 1.63 12.062 1.556 1 88.69 100 THR A O 1
ATOM 764 N N . ALA A 1 101 ? 2.301 14.125 1.102 1 91.06 101 ALA A N 1
ATOM 765 C CA . ALA A 1 101 ? 1.974 13.992 -0.316 1 91.06 101 ALA A CA 1
ATOM 766 C C . ALA A 1 101 ? 2.771 12.867 -0.965 1 91.06 101 ALA A C 1
ATOM 768 O O . ALA A 1 101 ? 2.238 12.109 -1.777 1 91.06 101 ALA A O 1
ATOM 769 N N . SER A 1 102 ? 3.99 12.781 -0.59 1 92.88 102 SER A N 1
ATOM 770 C CA . SER A 1 102 ? 4.844 11.75 -1.165 1 92.88 102 SER A CA 1
ATOM 771 C C . SER A 1 102 ? 4.363 10.352 -0.778 1 92.88 102 SER A C 1
ATOM 773 O O . SER A 1 102 ? 4.367 9.438 -1.603 1 92.88 102 SER A O 1
ATOM 775 N N . LEU A 1 103 ? 3.943 10.234 0.427 1 94.06 103 LEU A N 1
ATOM 776 C CA . LEU A 1 103 ? 3.449 8.938 0.887 1 94.06 103 LEU A CA 1
ATOM 777 C C . LEU A 1 103 ? 2.141 8.578 0.192 1 94.06 103 LEU A C 1
ATOM 779 O O . LEU A 1 103 ? 1.917 7.422 -0.161 1 94.06 103 LEU A O 1
ATOM 783 N N . LEU A 1 104 ? 1.331 9.539 -0.056 1 94.25 104 LEU A N 1
ATOM 784 C CA . LEU A 1 104 ? 0.073 9.312 -0.758 1 94.25 104 LEU A CA 1
ATOM 785 C C . LEU A 1 104 ? 0.325 8.938 -2.217 1 94.25 104 LEU A C 1
A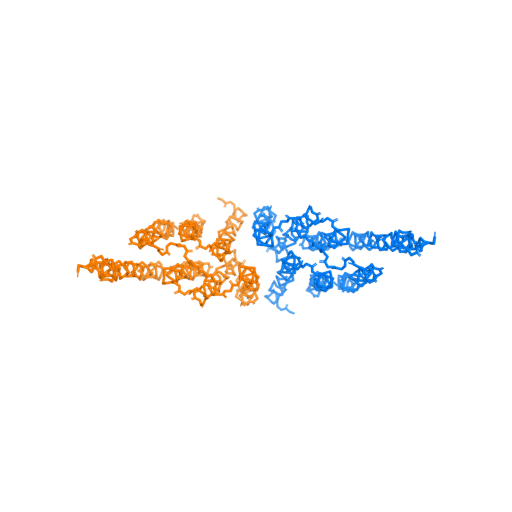TOM 787 O O . LEU A 1 104 ? -0.328 8.047 -2.756 1 94.25 104 LEU A O 1
ATOM 791 N N . ILE A 1 105 ? 1.235 9.602 -2.752 1 94.75 105 ILE A N 1
ATOM 792 C CA . ILE A 1 105 ? 1.596 9.297 -4.133 1 94.75 105 ILE A CA 1
ATOM 793 C C . ILE A 1 105 ? 2.139 7.875 -4.223 1 94.75 105 ILE A C 1
ATOM 795 O O . ILE A 1 105 ? 1.813 7.137 -5.152 1 94.75 105 ILE A O 1
ATOM 799 N N . ALA A 1 106 ? 2.943 7.512 -3.236 1 95.69 106 ALA A N 1
ATOM 800 C CA . ALA A 1 106 ? 3.469 6.148 -3.197 1 95.69 106 ALA A CA 1
ATOM 801 C C . ALA A 1 106 ? 2.336 5.125 -3.146 1 95.69 106 ALA A C 1
ATOM 803 O O . ALA A 1 106 ? 2.398 4.086 -3.809 1 95.69 106 ALA A O 1
ATOM 804 N N . ALA A 1 107 ? 1.312 5.398 -2.41 1 95.12 107 ALA A N 1
ATOM 805 C CA . ALA A 1 107 ? 0.149 4.52 -2.326 1 95.12 107 ALA A CA 1
ATOM 806 C C . ALA A 1 107 ? -0.561 4.422 -3.674 1 95.12 107 ALA A C 1
ATOM 808 O O . ALA A 1 107 ? -0.909 3.324 -4.121 1 95.12 107 ALA A O 1
ATOM 809 N N . VAL A 1 108 ? -0.756 5.559 -4.324 1 95.56 108 VAL A N 1
ATOM 810 C CA . VAL A 1 108 ? -1.41 5.602 -5.629 1 95.56 108 VAL A CA 1
ATOM 811 C C . VAL A 1 108 ? -0.586 4.816 -6.645 1 95.56 108 VAL A C 1
ATOM 813 O O . VAL A 1 108 ? -1.133 4.027 -7.422 1 95.56 108 VAL A O 1
ATOM 816 N N . LEU A 1 109 ? 0.681 5.031 -6.578 1 96.5 109 LEU A N 1
ATOM 817 C CA . LEU A 1 109 ? 1.568 4.359 -7.523 1 96.5 109 LEU A CA 1
ATOM 818 C C . LEU A 1 109 ? 1.529 2.848 -7.32 1 96.5 109 LEU A C 1
ATOM 820 O O . LEU A 1 109 ? 1.648 2.086 -8.281 1 96.5 109 LEU A O 1
ATOM 824 N N . THR A 1 110 ? 1.361 2.443 -6.086 1 95.25 110 THR A N 1
ATOM 825 C CA . THR A 1 110 ? 1.238 1.019 -5.801 1 95.25 110 THR A CA 1
ATOM 826 C C . THR A 1 110 ? -0.022 0.446 -6.441 1 95.25 110 THR A C 1
ATOM 828 O O . THR A 1 110 ? 0.016 -0.628 -7.047 1 95.25 110 THR A O 1
ATOM 831 N N . VAL A 1 111 ? -1.105 1.14 -6.398 1 93.31 111 VAL A N 1
ATOM 832 C CA . VAL A 1 111 ? -2.357 0.69 -7 1 93.31 111 VAL A CA 1
ATOM 833 C C . VAL A 1 111 ? -2.234 0.709 -8.523 1 93.31 111 VAL A C 1
ATOM 835 O O . VAL A 1 111 ? -2.73 -0.193 -9.203 1 93.31 111 VAL A O 1
ATOM 838 N N . VAL A 1 112 ? -1.58 1.723 -9.008 1 94.25 112 VAL A N 1
ATOM 839 C CA . VAL A 1 112 ? -1.347 1.812 -10.445 1 94.25 112 VAL A CA 1
ATOM 840 C C . VAL A 1 112 ? -0.53 0.609 -10.914 1 94.25 112 VAL A C 1
ATOM 842 O O . VAL A 1 112 ? -0.816 0.025 -11.961 1 94.25 112 VAL A O 1
ATOM 845 N N . ALA A 1 113 ? 0.467 0.269 -10.133 1 95.06 113 ALA A N 1
ATOM 846 C CA . ALA A 1 113 ? 1.283 -0.897 -10.461 1 95.06 113 ALA A CA 1
ATOM 847 C C . ALA A 1 113 ? 0.429 -2.158 -10.547 1 95.06 113 ALA A C 1
ATOM 849 O O . ALA A 1 113 ? 0.604 -2.973 -11.453 1 95.06 113 ALA A O 1
ATOM 850 N N . LEU A 1 114 ? -0.498 -2.275 -9.602 1 90.75 114 LEU A N 1
ATOM 851 C CA . LEU A 1 114 ? -1.41 -3.414 -9.609 1 90.75 114 LEU A CA 1
ATOM 852 C C . LEU A 1 114 ? -2.285 -3.398 -10.859 1 90.75 114 LEU A C 1
ATOM 854 O O . LEU A 1 114 ? -2.473 -4.434 -11.508 1 90.75 114 LEU A O 1
ATOM 858 N N . ALA A 1 115 ? -2.762 -2.262 -11.258 1 89.75 115 ALA A N 1
ATOM 859 C CA . ALA A 1 115 ? -3.643 -2.117 -12.414 1 89.75 115 ALA A CA 1
ATOM 860 C C . ALA A 1 115 ? -2.895 -2.404 -13.719 1 89.75 115 ALA A C 1
ATOM 862 O O . ALA A 1 115 ? -3.416 -3.086 -14.602 1 89.75 115 ALA A O 1
ATOM 863 N N . VAL A 1 116 ? -1.664 -1.953 -13.789 1 90.19 116 VAL A N 1
ATOM 864 C CA . VAL A 1 116 ? -0.87 -2.047 -15.008 1 90.19 116 VAL A CA 1
ATOM 865 C C . VAL A 1 116 ? -0.417 -3.488 -15.219 1 90.19 116 VAL A C 1
ATOM 867 O O . VAL A 1 116 ? -0.311 -3.951 -16.359 1 90.19 116 VAL A O 1
ATOM 870 N N . THR A 1 117 ? -0.206 -4.188 -14.156 1 89.75 117 THR A N 1
ATOM 871 C CA . THR A 1 117 ? 0.327 -5.539 -14.281 1 89.75 117 THR A CA 1
ATOM 872 C C . THR A 1 117 ? -0.803 -6.559 -14.391 1 89.75 117 THR A C 1
ATOM 874 O O . THR A 1 117 ? -0.553 -7.758 -14.539 1 89.75 117 THR A O 1
ATOM 877 N N . ARG A 1 118 ? -1.961 -6.102 -14.398 1 85.25 118 ARG A N 1
ATOM 878 C CA . ARG A 1 118 ? -3.121 -6.988 -14.359 1 85.25 118 ARG A CA 1
ATOM 879 C C . ARG A 1 118 ? -3.123 -7.938 -15.555 1 85.25 118 ARG A C 1
ATOM 881 O O . ARG A 1 118 ? -3.309 -9.148 -15.391 1 85.25 118 ARG A O 1
ATOM 888 N N . PRO A 1 119 ? -2.891 -7.434 -16.781 1 82.31 119 PRO A N 1
ATOM 889 C CA . PRO A 1 119 ? -2.9 -8.344 -17.922 1 82.31 119 PRO A CA 1
ATOM 890 C C . PRO A 1 119 ? -1.81 -9.406 -17.844 1 82.31 119 PRO A C 1
ATOM 892 O O . PRO A 1 119 ? -2.004 -10.531 -18.312 1 82.31 119 PRO A O 1
ATOM 895 N N . ILE A 1 120 ? -0.761 -9.109 -17.219 1 81.56 120 ILE A N 1
ATOM 896 C CA . ILE A 1 120 ? 0.353 -10.047 -17.094 1 81.56 120 ILE A CA 1
ATOM 897 C C . ILE A 1 120 ? 0.021 -11.109 -16.062 1 81.56 120 ILE A C 1
ATOM 899 O O . ILE A 1 120 ? 0.238 -12.297 -16.281 1 81.56 120 ILE A O 1
ATOM 903 N N . VAL A 1 121 ? -0.527 -10.727 -14.977 1 80.69 121 VAL A N 1
ATOM 904 C CA . VAL A 1 121 ? -0.849 -11.641 -13.883 1 80.69 121 VAL A CA 1
ATOM 905 C C . VAL A 1 121 ? -1.973 -12.578 -14.305 1 80.69 121 VAL A C 1
ATOM 907 O O . VAL A 1 121 ? -2.012 -13.742 -13.883 1 80.69 121 VAL A O 1
ATOM 910 N N . ASP A 1 122 ? -2.814 -12.117 -15.234 1 77.75 122 ASP A N 1
ATOM 911 C CA . ASP A 1 122 ? -3.936 -12.922 -15.703 1 77.75 122 ASP A CA 1
ATOM 912 C C . ASP A 1 122 ? -3.465 -14.008 -16.672 1 77.75 122 ASP A C 1
ATOM 914 O O . ASP A 1 122 ? -4.098 -15.055 -16.797 1 77.75 122 ASP A O 1
ATOM 918 N N . LEU A 1 123 ? -2.357 -13.734 -17.344 1 75.44 123 LEU A N 1
ATOM 919 C CA . LEU A 1 123 ? -1.831 -14.664 -18.328 1 75.44 123 LEU A CA 1
ATOM 920 C C . LEU 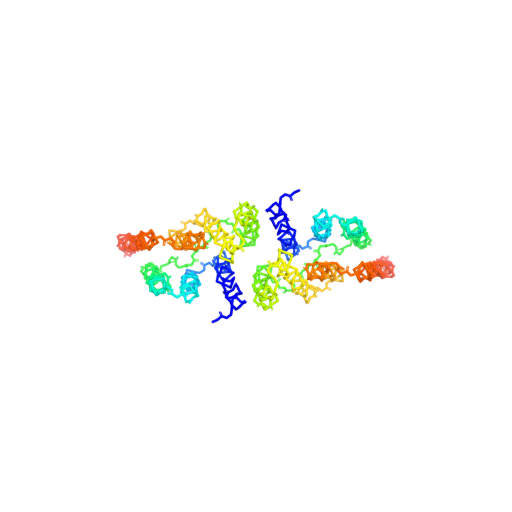A 1 123 ? -1.119 -15.836 -17.656 1 75.44 123 LEU A C 1
ATOM 922 O O . LEU A 1 123 ? -1.062 -16.938 -18.203 1 75.44 123 LEU A O 1
ATOM 926 N N . ASP A 1 124 ? -0.542 -15.641 -16.516 1 75.19 124 ASP A N 1
ATOM 927 C CA . ASP A 1 124 ? 0.2 -16.641 -15.766 1 75.19 124 ASP A CA 1
ATOM 928 C C . ASP A 1 124 ? -0.161 -16.594 -14.281 1 75.19 124 ASP A C 1
ATOM 930 O O . ASP A 1 124 ? 0.208 -15.648 -13.578 1 75.19 124 ASP A O 1
ATOM 934 N N . SER A 1 125 ? -0.854 -17.641 -13.805 1 73.25 125 SER A N 1
ATOM 935 C CA . SER A 1 125 ? -1.379 -17.641 -12.438 1 73.25 125 SER A CA 1
ATOM 936 C C . SER A 1 125 ? -0.365 -18.219 -11.461 1 73.25 125 SER A C 1
ATOM 938 O O . SER A 1 125 ? -0.737 -18.703 -10.391 1 73.25 125 SER A O 1
ATOM 940 N N . SER A 1 126 ? 0.911 -18.203 -11.922 1 76.94 126 SER A N 1
ATOM 941 C CA . SER A 1 126 ? 1.922 -18.703 -10.992 1 76.94 126 SER A CA 1
ATOM 942 C C . SER A 1 126 ? 2.104 -17.75 -9.82 1 76.94 126 SER A C 1
ATOM 944 O O . SER A 1 126 ? 1.777 -16.562 -9.914 1 76.94 126 SER A O 1
ATOM 946 N N . ALA A 1 127 ? 2.529 -18.266 -8.766 1 77.75 127 ALA A N 1
ATOM 947 C CA . ALA A 1 127 ? 2.76 -17.484 -7.551 1 77.75 127 ALA A CA 1
ATOM 948 C C . ALA A 1 127 ? 3.768 -16.375 -7.801 1 77.75 127 ALA A C 1
ATOM 950 O O . ALA A 1 127 ? 3.627 -15.266 -7.262 1 77.75 127 ALA A O 1
ATOM 951 N N . ALA A 1 128 ? 4.695 -16.672 -8.641 1 80.81 128 ALA A N 1
ATOM 952 C CA . ALA A 1 128 ? 5.742 -15.695 -8.938 1 80.81 128 ALA A CA 1
ATOM 953 C C . ALA A 1 128 ? 5.184 -14.516 -9.719 1 80.81 128 ALA A C 1
ATOM 955 O O . ALA A 1 128 ? 5.402 -13.359 -9.352 1 80.81 128 ALA A O 1
ATOM 956 N N . VAL A 1 129 ? 4.457 -14.797 -10.695 1 82.88 129 VAL A N 1
ATOM 957 C CA . VAL A 1 129 ? 3.939 -13.742 -11.562 1 82.88 129 VAL A CA 1
ATOM 958 C C . VAL A 1 129 ? 2.896 -12.922 -10.805 1 82.88 129 VAL A C 1
ATOM 960 O O . VAL A 1 129 ? 2.793 -11.711 -11 1 82.88 129 VAL A O 1
ATOM 963 N N . SER A 1 130 ? 2.215 -13.523 -9.906 1 83.12 130 SER A N 1
ATOM 964 C CA . SER A 1 130 ? 1.215 -12.828 -9.109 1 83.12 130 SER A CA 1
ATOM 965 C C . SER A 1 130 ? 1.863 -11.789 -8.195 1 83.12 130 SER A C 1
ATOM 967 O O . SER A 1 130 ? 1.189 -10.891 -7.695 1 83.12 130 SER A O 1
ATOM 969 N N . ALA A 1 131 ? 3.127 -11.914 -7.992 1 86.56 131 ALA A N 1
ATOM 970 C CA . ALA A 1 131 ? 3.854 -11.008 -7.105 1 86.56 131 ALA A CA 1
ATOM 971 C C . ALA A 1 131 ? 4.531 -9.891 -7.895 1 86.56 131 ALA A C 1
ATOM 973 O O . ALA A 1 131 ? 5.137 -8.984 -7.312 1 86.56 131 ALA A O 1
ATOM 974 N N . VAL A 1 132 ? 4.367 -9.812 -9.18 1 88.06 132 VAL A N 1
ATOM 975 C CA . VAL A 1 132 ? 5.031 -8.875 -10.078 1 88.06 132 VAL A CA 1
ATOM 976 C C . VAL A 1 132 ? 4.598 -7.449 -9.758 1 88.06 132 VAL A C 1
ATOM 978 O O . VAL A 1 132 ? 5.406 -6.52 -9.805 1 88.06 132 VAL A O 1
ATOM 981 N N . PRO A 1 133 ? 3.348 -7.242 -9.367 1 90.75 133 PRO A N 1
ATOM 982 C CA . PRO A 1 133 ? 2.932 -5.875 -9.047 1 90.75 133 PRO A CA 1
ATOM 983 C C . PRO A 1 133 ? 3.783 -5.234 -7.953 1 90.75 133 PRO A C 1
ATOM 985 O O . PRO A 1 133 ? 4.027 -4.027 -7.98 1 90.75 133 PRO A O 1
ATOM 988 N N . GLY A 1 134 ? 4.207 -6.031 -7.008 1 92.94 134 GLY A N 1
ATOM 989 C CA . GLY A 1 134 ? 5.078 -5.5 -5.973 1 92.94 134 GLY A CA 1
ATOM 990 C C . GLY A 1 134 ? 6.375 -4.938 -6.516 1 92.94 134 GLY A C 1
ATOM 991 O O . GLY A 1 134 ? 6.809 -3.857 -6.105 1 92.94 134 GLY A O 1
ATOM 992 N N . GLY A 1 135 ? 6.969 -5.668 -7.441 1 94.31 135 GLY A N 1
ATOM 993 C CA . GLY A 1 135 ? 8.18 -5.184 -8.086 1 94.31 135 GLY A CA 1
ATOM 994 C C . GLY A 1 135 ? 7.961 -3.908 -8.875 1 94.31 135 GLY A C 1
ATOM 995 O O . GLY A 1 135 ? 8.75 -2.963 -8.773 1 94.31 135 GLY A O 1
ATOM 996 N N . LEU A 1 136 ? 6.941 -3.91 -9.609 1 94.62 136 LEU A N 1
ATOM 997 C CA . LEU A 1 136 ? 6.641 -2.738 -10.43 1 94.62 136 LEU A CA 1
ATOM 998 C C . LEU A 1 136 ? 6.336 -1.529 -9.547 1 94.62 136 LEU A C 1
ATOM 1000 O O . LEU A 1 136 ? 6.691 -0.4 -9.898 1 94.62 136 LEU A O 1
ATOM 1004 N N . ALA A 1 137 ? 5.645 -1.778 -8.469 1 97.06 137 ALA A N 1
ATOM 1005 C CA . ALA A 1 137 ? 5.371 -0.688 -7.539 1 97.06 137 ALA A CA 1
ATOM 1006 C C . ALA A 1 137 ? 6.668 -0.033 -7.066 1 97.06 137 ALA A C 1
ATOM 1008 O O . ALA A 1 137 ? 6.766 1.194 -7.016 1 97.06 137 ALA A O 1
ATOM 1009 N N . VAL A 1 138 ? 7.637 -0.798 -6.773 1 97.06 138 VAL A N 1
ATOM 1010 C CA . VAL A 1 138 ? 8.922 -0.279 -6.312 1 97.06 138 VAL A CA 1
ATOM 1011 C C . VAL A 1 138 ? 9.578 0.534 -7.426 1 97.06 138 VAL A C 1
ATOM 1013 O O . VAL A 1 138 ? 10.148 1.598 -7.172 1 97.06 138 VAL A O 1
ATOM 1016 N N . VAL A 1 139 ? 9.453 0.09 -8.648 1 95.62 139 VAL A N 1
ATOM 1017 C CA . VAL A 1 139 ? 10.016 0.796 -9.797 1 95.62 139 VAL A CA 1
ATOM 1018 C C . VAL A 1 139 ? 9.383 2.182 -9.906 1 95.62 139 VAL A C 1
ATOM 1020 O O . VAL A 1 139 ? 10.086 3.186 -10.016 1 95.62 139 VAL A O 1
ATOM 1023 N N . LEU A 1 140 ? 8.125 2.201 -9.797 1 97.19 140 LEU A N 1
ATOM 1024 C CA . LEU A 1 140 ? 7.41 3.465 -9.938 1 97.19 140 LEU A CA 1
ATOM 1025 C C . LEU A 1 140 ? 7.734 4.406 -8.781 1 97.19 140 LEU A C 1
ATOM 1027 O O . LEU A 1 140 ? 7.941 5.605 -8.992 1 97.19 140 LEU A O 1
ATOM 1031 N N . ILE A 1 141 ? 7.797 3.889 -7.598 1 96.81 141 ILE A N 1
ATOM 1032 C CA . ILE A 1 141 ? 8.102 4.695 -6.422 1 96.81 141 ILE A CA 1
ATOM 1033 C C . ILE A 1 141 ? 9.539 5.207 -6.508 1 96.81 141 ILE A C 1
ATOM 1035 O O . ILE A 1 141 ? 9.812 6.359 -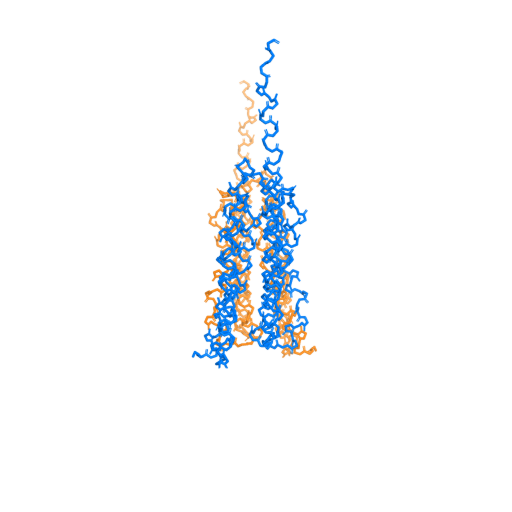6.164 1 96.81 141 ILE A O 1
ATOM 1039 N N . ALA A 1 142 ? 10.438 4.406 -6.941 1 95.19 142 ALA A N 1
ATOM 1040 C CA . ALA A 1 142 ? 11.828 4.809 -7.109 1 95.19 142 ALA A CA 1
ATOM 1041 C C . ALA A 1 142 ? 11.953 5.965 -8.094 1 95.19 142 ALA A C 1
ATOM 1043 O O . ALA A 1 142 ? 12.695 6.918 -7.852 1 95.19 142 ALA A O 1
ATOM 1044 N N . LEU A 1 143 ? 11.25 5.844 -9.203 1 94.5 143 LEU A N 1
ATOM 1045 C CA . LEU A 1 143 ? 11.25 6.922 -10.188 1 94.5 143 LEU A CA 1
ATOM 1046 C C . LEU A 1 143 ? 10.734 8.219 -9.57 1 94.5 143 LEU A C 1
ATOM 1048 O O . LEU A 1 143 ? 11.281 9.297 -9.836 1 94.5 143 LEU A O 1
ATOM 1052 N N . PHE A 1 144 ? 9.75 8.07 -8.789 1 94.62 144 PHE A N 1
ATOM 1053 C CA . PHE A 1 144 ? 9.195 9.227 -8.086 1 94.62 144 PHE A CA 1
ATOM 1054 C C . PHE A 1 144 ? 10.234 9.852 -7.168 1 94.62 144 PHE A C 1
ATOM 1056 O O . PHE A 1 144 ? 10.398 11.07 -7.141 1 94.62 144 PHE A O 1
ATOM 1063 N N . VAL A 1 145 ? 10.945 9.086 -6.41 1 90.62 145 VAL A N 1
ATOM 1064 C CA . VAL A 1 145 ? 11.977 9.555 -5.488 1 90.62 145 VAL A CA 1
ATOM 1065 C C . VAL A 1 145 ? 13.078 10.273 -6.266 1 90.62 145 VAL A C 1
ATOM 1067 O O . VAL A 1 145 ? 13.531 11.344 -5.863 1 90.62 145 VAL A O 1
ATOM 1070 N N . MET A 1 146 ? 13.422 9.758 -7.383 1 87.81 146 MET A N 1
ATOM 1071 C CA . MET A 1 146 ? 14.492 10.336 -8.188 1 87.81 146 MET A CA 1
ATOM 1072 C C . MET A 1 146 ? 14.078 11.695 -8.742 1 87.81 146 MET A C 1
ATOM 1074 O O . MET A 1 146 ? 14.898 12.617 -8.82 1 87.81 146 MET A O 1
ATOM 1078 N N . VAL A 1 147 ? 12.836 11.812 -9.039 1 87.5 147 VAL A N 1
ATOM 1079 C CA . VAL A 1 147 ? 12.336 13.039 -9.648 1 87.5 147 VAL A CA 1
ATOM 1080 C C . VAL A 1 147 ? 12.125 14.109 -8.578 1 87.5 147 VAL A C 1
ATOM 1082 O O . VAL A 1 147 ? 12.289 15.305 -8.836 1 87.5 147 VAL A O 1
ATOM 1085 N N . THR A 1 148 ? 11.914 13.711 -7.395 1 87.44 148 THR A N 1
ATOM 1086 C CA . THR A 1 148 ? 11.5 14.68 -6.383 1 87.44 148 THR A CA 1
ATOM 1087 C C . THR A 1 148 ? 12.672 15.047 -5.477 1 87.44 148 THR A C 1
ATOM 1089 O O . THR A 1 148 ? 12.609 16.047 -4.758 1 87.44 148 THR A O 1
ATOM 1092 N N . ARG A 1 149 ? 13.594 14.242 -5.438 1 79.81 149 ARG A N 1
ATOM 1093 C CA . ARG A 1 149 ? 14.75 14.57 -4.609 1 79.81 149 ARG A CA 1
ATOM 1094 C C . ARG A 1 149 ? 15.898 15.109 -5.457 1 79.81 149 ARG A C 1
ATOM 1096 O O . ARG A 1 149 ? 16.125 14.641 -6.578 1 79.81 149 ARG A O 1
ATOM 1103 N N . ARG A 1 150 ? 16.594 16.109 -4.945 1 76.25 150 ARG A N 1
ATOM 1104 C CA . ARG A 1 150 ? 17.562 16.828 -5.754 1 76.25 150 ARG A CA 1
ATOM 1105 C C . ARG A 1 150 ? 19 16.5 -5.316 1 76.25 150 ARG A C 1
ATOM 1107 O O . ARG A 1 150 ? 19.953 16.734 -6.062 1 76.25 150 ARG A O 1
ATOM 1114 N N . HIS A 1 151 ? 19.156 15.969 -4.281 1 73.38 151 HIS A N 1
ATOM 1115 C CA . HIS A 1 151 ? 20.516 15.664 -3.826 1 73.38 151 HIS A CA 1
ATOM 1116 C C . HIS A 1 151 ? 21.047 14.414 -4.512 1 73.38 151 HIS A C 1
ATOM 1118 O O . HIS A 1 151 ? 20.328 13.43 -4.68 1 73.38 151 HIS A O 1
ATOM 1124 N N . ALA A 1 152 ? 22.219 14.562 -4.965 1 72.31 152 ALA A N 1
ATOM 1125 C CA . ALA A 1 152 ? 22.859 13.516 -5.754 1 72.31 152 ALA A CA 1
ATOM 1126 C C . ALA A 1 152 ? 22.781 12.164 -5.039 1 72.31 152 ALA A C 1
ATOM 1128 O O . ALA A 1 152 ? 22.531 11.133 -5.664 1 72.31 152 ALA A O 1
ATOM 1129 N N . ILE A 1 153 ? 23.031 12.18 -3.828 1 73 153 ILE A N 1
ATOM 1130 C CA . ILE A 1 153 ? 23.078 10.938 -3.064 1 73 153 ILE A CA 1
ATOM 1131 C C . ILE A 1 153 ? 21.672 10.344 -2.98 1 73 153 ILE A C 1
ATOM 1133 O O . ILE A 1 153 ? 21.5 9.125 -3.057 1 73 153 ILE A O 1
ATOM 1137 N N . SER A 1 154 ? 20.688 11.227 -2.855 1 76.56 154 SER A N 1
ATOM 1138 C CA . SER A 1 154 ? 19.312 10.766 -2.857 1 76.56 154 SER A CA 1
ATOM 1139 C C . SER A 1 154 ? 18.922 10.203 -4.219 1 76.56 154 SER A C 1
ATOM 1141 O O . SER A 1 154 ? 18.156 9.234 -4.305 1 76.56 154 SER A O 1
ATOM 1143 N N . GLN A 1 155 ? 19.484 10.773 -5.145 1 79.81 155 GLN A N 1
ATOM 1144 C CA . GLN A 1 155 ? 19.219 10.289 -6.496 1 79.81 155 GLN A CA 1
ATOM 1145 C C . GLN A 1 155 ? 19.859 8.914 -6.715 1 79.81 155 GLN A C 1
ATOM 1147 O O . GLN A 1 155 ? 19.266 8.047 -7.352 1 79.81 155 GLN A O 1
ATOM 1152 N N . ALA A 1 156 ? 21.109 8.852 -6.191 1 81.69 156 ALA A N 1
ATOM 1153 C CA . ALA A 1 156 ? 21.781 7.559 -6.266 1 81.69 156 ALA A CA 1
ATOM 1154 C C . ALA A 1 156 ? 21 6.477 -5.535 1 81.69 156 ALA A C 1
ATOM 1156 O O . ALA A 1 156 ? 20.891 5.348 -6.012 1 81.69 156 ALA A O 1
ATOM 1157 N N . ALA A 1 157 ? 20.469 6.852 -4.398 1 85.31 157 ALA A N 1
ATOM 1158 C CA . ALA A 1 157 ? 19.625 5.93 -3.639 1 85.31 157 ALA A CA 1
ATOM 1159 C C . ALA A 1 157 ? 18.375 5.543 -4.434 1 85.31 157 ALA A C 1
ATOM 1161 O O . ALA A 1 157 ? 17.969 4.379 -4.434 1 85.31 157 ALA A O 1
ATOM 1162 N N . GLY A 1 158 ? 17.812 6.566 -5.098 1 88.31 158 GLY A N 1
ATOM 1163 C CA . GLY A 1 158 ? 16.672 6.293 -5.957 1 88.31 158 GLY A CA 1
ATOM 1164 C C . GLY A 1 158 ? 17 5.352 -7.102 1 88.31 158 GLY A C 1
ATOM 1165 O O . GLY A 1 158 ? 16.203 4.473 -7.441 1 88.31 158 GLY A O 1
ATOM 1166 N N . PHE A 1 159 ? 18.141 5.555 -7.617 1 87.5 159 PHE A N 1
ATOM 1167 C CA . PHE A 1 159 ? 18.578 4.699 -8.711 1 87.5 159 PHE A CA 1
ATOM 1168 C C . PHE A 1 159 ? 18.75 3.26 -8.242 1 87.5 159 PHE A C 1
ATOM 1170 O O . PHE A 1 159 ? 18.359 2.32 -8.938 1 87.5 159 PHE A O 1
ATOM 1177 N N . LEU A 1 160 ? 19.375 3.09 -7.086 1 88.62 160 LEU A N 1
ATOM 1178 C CA . LEU A 1 160 ? 19.547 1.752 -6.527 1 88.62 160 LEU A CA 1
ATOM 1179 C C . LEU A 1 160 ? 18.188 1.104 -6.262 1 88.62 160 LEU A C 1
ATOM 1181 O O . LEU A 1 160 ? 18 -0.085 -6.531 1 88.62 160 LEU A O 1
ATOM 1185 N N . MET A 1 161 ? 17.312 1.874 -5.754 1 92.69 161 MET A N 1
ATOM 1186 C CA . MET A 1 161 ? 15.953 1.4 -5.512 1 92.69 161 MET A CA 1
ATOM 1187 C C . MET A 1 161 ? 15.273 0.995 -6.816 1 92.69 161 MET A C 1
ATOM 1189 O O . MET A 1 161 ? 14.578 -0.019 -6.867 1 92.69 161 MET A O 1
ATOM 1193 N N . LEU A 1 162 ? 15.477 1.767 -7.867 1 92.25 162 LEU A N 1
ATOM 1194 C CA . LEU A 1 162 ? 14.93 1.462 -9.188 1 92.25 162 LEU A CA 1
ATOM 1195 C C . LEU A 1 162 ? 15.461 0.13 -9.703 1 92.25 162 LEU A C 1
ATOM 1197 O O . LEU A 1 162 ? 14.695 -0.716 -10.164 1 92.25 162 LEU A O 1
ATOM 1201 N N . ASP A 1 163 ? 16.703 -0.008 -9.523 1 90.19 163 ASP A N 1
ATOM 1202 C CA . ASP A 1 163 ? 17.344 -1.235 -9.969 1 90.19 163 ASP A CA 1
ATOM 1203 C C . ASP A 1 163 ? 16.828 -2.447 -9.203 1 90.19 163 ASP A C 1
ATOM 1205 O O . ASP A 1 163 ? 16.594 -3.506 -9.789 1 90.19 163 ASP A O 1
ATOM 1209 N N . ASN A 1 164 ? 16.688 -2.291 -7.891 1 91.69 164 ASN A N 1
ATOM 1210 C CA . ASN A 1 164 ? 16.125 -3.375 -7.098 1 91.69 164 ASN A CA 1
ATOM 1211 C C . ASN A 1 164 ? 14.727 -3.752 -7.582 1 91.69 164 ASN A C 1
ATOM 1213 O O . ASN A 1 164 ? 14.391 -4.934 -7.68 1 91.69 164 ASN A O 1
ATOM 1217 N N . GLY A 1 165 ? 13.906 -2.742 -7.91 1 93.12 165 GLY A N 1
ATOM 1218 C CA . GLY A 1 165 ? 12.57 -3 -8.422 1 93.12 165 GLY A CA 1
ATOM 1219 C C . GLY A 1 165 ? 12.57 -3.74 -9.742 1 93.12 165 GLY A C 1
ATOM 1220 O O . GLY A 1 165 ? 11.781 -4.668 -9.945 1 93.12 165 GLY A O 1
ATOM 1221 N N . ILE A 1 166 ? 13.383 -3.338 -10.602 1 89.88 166 ILE A N 1
ATOM 1222 C CA . ILE A 1 166 ? 13.492 -3.957 -11.914 1 89.88 166 ILE A CA 1
ATOM 1223 C C . ILE A 1 166 ? 13.953 -5.406 -11.766 1 89.88 166 ILE A C 1
ATOM 1225 O O . ILE A 1 166 ? 13.391 -6.309 -12.398 1 89.88 166 ILE A O 1
ATOM 1229 N N . ALA A 1 167 ? 14.945 -5.617 -10.961 1 88.56 167 ALA A N 1
ATOM 1230 C CA . ALA A 1 167 ? 15.438 -6.969 -10.727 1 88.56 167 ALA A CA 1
ATOM 1231 C C . ALA A 1 167 ? 14.344 -7.859 -10.141 1 88.56 167 ALA A C 1
ATOM 1233 O O . ALA A 1 167 ? 14.164 -9 -10.578 1 88.56 167 ALA A O 1
ATOM 1234 N N . ALA A 1 168 ? 13.695 -7.359 -9.148 1 90.62 168 ALA A N 1
ATOM 1235 C CA . ALA A 1 168 ? 12.609 -8.133 -8.555 1 90.62 168 ALA A CA 1
ATOM 1236 C C . ALA A 1 168 ? 11.562 -8.508 -9.602 1 90.62 168 ALA A C 1
ATOM 1238 O O . ALA A 1 168 ? 11.141 -9.664 -9.672 1 90.62 168 ALA A O 1
ATOM 1239 N N . THR A 1 169 ? 11.18 -7.539 -10.43 1 90.38 169 THR A N 1
ATOM 1240 C CA . THR A 1 169 ? 10.195 -7.777 -11.477 1 90.38 169 THR A CA 1
ATOM 1241 C C . THR A 1 169 ? 10.695 -8.82 -12.469 1 90.38 169 THR A C 1
ATOM 1243 O O . THR A 1 169 ? 9.953 -9.727 -12.859 1 90.38 169 THR A O 1
ATOM 1246 N N . ALA A 1 170 ? 11.914 -8.742 -12.805 1 86.75 170 ALA A N 1
ATOM 1247 C CA . ALA A 1 170 ? 12.516 -9.68 -13.75 1 86.75 170 ALA A CA 1
ATOM 1248 C C . ALA A 1 170 ? 12.516 -11.102 -13.195 1 86.75 170 ALA A C 1
ATOM 1250 O O . ALA A 1 170 ? 12.172 -12.055 -13.898 1 86.75 170 ALA A O 1
ATOM 1251 N N . PHE A 1 171 ? 12.883 -11.242 -11.93 1 85.94 171 PHE A N 1
ATOM 1252 C CA . PHE A 1 171 ? 12.945 -12.562 -11.328 1 85.94 171 PHE A CA 1
ATOM 1253 C C . PHE A 1 171 ? 11.555 -13.164 -11.195 1 85.94 171 PHE A C 1
ATOM 1255 O O . PHE A 1 171 ? 11.375 -14.375 -11.352 1 85.94 171 PHE A O 1
ATOM 1262 N N . LEU A 1 172 ? 10.633 -12.352 -10.93 1 87 172 LEU A N 1
ATOM 1263 C CA . LEU A 1 172 ? 9.273 -12.844 -10.742 1 87 172 LEU A CA 1
ATOM 1264 C C . LEU A 1 172 ? 8.641 -13.219 -12.078 1 87 172 LEU A C 1
ATOM 1266 O O . LEU A 1 172 ? 7.824 -14.141 -12.141 1 87 172 LEU A O 1
ATOM 1270 N N . LEU A 1 173 ? 8.977 -12.531 -13.164 1 84.19 173 LEU A N 1
ATOM 1271 C CA . LEU A 1 173 ? 8.414 -12.812 -14.484 1 84.19 173 LEU A CA 1
ATOM 1272 C C . LEU A 1 173 ? 9.117 -14.008 -15.125 1 84.19 173 LEU A C 1
ATOM 1274 O O . LEU A 1 173 ? 8.508 -14.734 -15.922 1 84.19 173 LEU A O 1
ATOM 1278 N N . THR A 1 174 ? 10.305 -14.008 -15.164 1 73.88 174 THR A N 1
ATOM 1279 C CA . THR A 1 174 ? 11.031 -14.969 -15.984 1 73.88 174 THR A CA 1
ATOM 1280 C C . THR A 1 174 ? 11.555 -16.125 -15.125 1 73.88 174 THR A C 1
ATOM 1282 O O . THR A 1 174 ? 12.352 -16.938 -15.602 1 73.88 174 THR A O 1
ATOM 1285 N N . ALA A 1 175 ? 10.602 -16.609 -14.352 1 56.72 175 ALA A N 1
ATOM 1286 C CA . ALA A 1 175 ? 11.133 -17.797 -13.688 1 56.72 175 ALA A CA 1
ATOM 1287 C C . ALA A 1 175 ? 12.492 -18.188 -14.266 1 56.72 175 ALA A C 1
ATOM 1289 O O . ALA A 1 175 ? 12.586 -18.609 -15.422 1 56.72 175 ALA A O 1
ATOM 1290 N N . GLY A 1 176 ? 13.609 -17.562 -13.852 1 53.31 176 GLY A N 1
ATOM 1291 C CA . GLY A 1 176 ? 14.867 -18 -14.438 1 53.31 176 GLY A CA 1
ATOM 1292 C C . GLY A 1 176 ? 15.625 -16.891 -15.133 1 53.31 176 GLY A C 1
ATOM 1293 O O . GLY A 1 176 ? 16.422 -17.141 -16.031 1 53.31 176 GLY A O 1
ATOM 1294 N N . VAL A 1 177 ? 15.109 -15.766 -15.203 1 54.5 177 VAL A N 1
ATOM 1295 C CA . VAL A 1 177 ? 15.922 -14.766 -15.891 1 54.5 177 VAL A CA 1
ATOM 1296 C C . VAL A 1 177 ? 17.391 -15.18 -15.836 1 54.5 177 VAL A C 1
ATOM 1298 O O . VAL A 1 177 ? 17.906 -15.523 -14.773 1 54.5 177 VAL A O 1
ATOM 1301 N N . PRO A 1 178 ? 17.906 -15.375 -17.109 1 54.28 178 PRO A N 1
ATOM 1302 C CA . PRO A 1 178 ? 19.312 -15.766 -17.156 1 54.28 178 PRO A CA 1
ATOM 1303 C C . PRO A 1 178 ? 20.188 -14.922 -16.234 1 54.28 178 PRO A C 1
ATOM 1305 O O . PRO A 1 178 ? 19.938 -13.727 -16.078 1 54.28 178 PRO A O 1
ATOM 1308 N N . LEU A 1 179 ? 20.781 -15.508 -15.289 1 56.75 179 LEU A N 1
ATOM 1309 C CA . LEU A 1 179 ? 21.719 -15.008 -14.281 1 56.75 179 LEU A CA 1
ATOM 1310 C C . LEU A 1 179 ? 22.531 -13.836 -14.828 1 56.75 179 LEU A C 1
ATOM 1312 O O . LEU A 1 179 ? 22.812 -12.883 -14.102 1 56.75 179 LEU A O 1
ATOM 1316 N N . ILE A 1 180 ? 22.656 -13.93 -16.141 1 57.47 180 ILE A N 1
ATOM 1317 C CA . ILE A 1 180 ? 23.547 -12.953 -16.766 1 57.47 180 ILE A CA 1
ATOM 1318 C C . ILE A 1 180 ? 22.891 -11.578 -16.766 1 57.47 180 ILE A C 1
ATOM 1320 O O . ILE A 1 180 ? 23.547 -10.562 -16.562 1 57.47 180 ILE A O 1
ATOM 1324 N N . VAL A 1 181 ? 21.703 -11.484 -16.953 1 57.91 181 VAL A N 1
ATOM 1325 C CA . VAL A 1 181 ? 21.016 -10.203 -17.062 1 57.91 181 VAL A CA 1
ATOM 1326 C C . VAL A 1 181 ? 20.938 -9.539 -15.695 1 57.91 181 VAL A C 1
ATOM 1328 O O . VAL A 1 181 ? 21.188 -8.344 -15.562 1 57.91 181 VAL A O 1
ATOM 1331 N N . GLU A 1 182 ? 20.703 -10.273 -14.727 1 59.56 182 GLU A N 1
ATOM 1332 C CA . GLU A 1 182 ? 20.547 -9.727 -13.383 1 59.56 182 GLU A CA 1
ATOM 1333 C C . GLU A 1 182 ? 21.891 -9.289 -12.812 1 59.56 182 GLU A C 1
ATOM 1335 O O . GLU A 1 182 ? 22 -8.227 -12.195 1 59.56 182 GLU A O 1
ATOM 1340 N N . MET A 1 183 ? 22.844 -10.109 -13.062 1 62.34 183 MET A N 1
ATOM 1341 C CA . MET A 1 183 ? 24.188 -9.789 -12.578 1 62.34 183 MET A CA 1
ATOM 1342 C C . MET A 1 183 ? 24.734 -8.555 -13.297 1 62.34 183 MET A C 1
ATOM 1344 O O . MET A 1 183 ? 25.375 -7.707 -12.672 1 62.34 183 MET A O 1
ATOM 1348 N N . GLY A 1 184 ? 24.359 -8.57 -14.578 1 60.03 184 GLY A N 1
ATOM 1349 C CA . GLY A 1 184 ? 24.797 -7.414 -15.344 1 60.03 184 GLY A CA 1
ATOM 1350 C C . GLY A 1 184 ? 24.156 -6.117 -14.875 1 60.03 184 GLY A C 1
ATOM 1351 O O . GLY A 1 184 ? 24.844 -5.105 -14.719 1 60.03 184 GLY A O 1
ATOM 1352 N N . ALA A 1 185 ? 22.984 -6.164 -14.609 1 63.5 185 ALA A N 1
ATOM 1353 C CA . ALA A 1 185 ? 22.25 -4.977 -14.156 1 63.5 185 ALA A CA 1
ATOM 1354 C C . ALA A 1 185 ? 22.734 -4.523 -12.781 1 63.5 185 ALA A C 1
ATOM 1356 O O . ALA A 1 185 ? 22.875 -3.324 -12.531 1 63.5 185 ALA A O 1
ATOM 1357 N N . SER A 1 186 ? 22.969 -5.5 -11.961 1 67.31 186 SER A N 1
ATOM 1358 C CA . SER A 1 186 ? 23.484 -5.18 -10.641 1 67.31 186 SER A CA 1
ATOM 1359 C C . SER A 1 186 ? 24.875 -4.57 -10.719 1 67.31 186 SER A C 1
ATOM 1361 O O . SER A 1 186 ? 25.203 -3.646 -9.969 1 67.31 186 SER A O 1
ATOM 1363 N N . LEU A 1 187 ? 25.656 -5.117 -11.617 1 65.75 187 LEU A N 1
ATOM 1364 C CA . LEU A 1 187 ? 27 -4.59 -11.812 1 65.75 187 LEU A CA 1
ATOM 1365 C C . LEU A 1 187 ? 26.953 -3.148 -12.312 1 65.75 187 LEU A C 1
ATOM 1367 O O . LEU A 1 187 ? 27.75 -2.316 -11.883 1 65.75 187 LEU A O 1
ATOM 1371 N N . ASP A 1 188 ? 25.984 -2.871 -13.109 1 66.5 188 ASP A N 1
ATOM 1372 C CA . ASP A 1 188 ? 25.828 -1.508 -13.609 1 66.5 188 ASP A CA 1
ATOM 1373 C C . ASP A 1 188 ? 25.484 -0.542 -12.477 1 66.5 188 ASP A C 1
ATOM 1375 O O . ASP A 1 188 ? 26.016 0.567 -12.414 1 66.5 188 ASP A O 1
ATOM 1379 N N . VAL A 1 189 ? 24.703 -0.952 -11.625 1 69.62 189 VAL A N 1
ATOM 1380 C CA . VAL A 1 189 ? 24.328 -0.086 -10.508 1 69.62 189 VAL A CA 1
ATOM 1381 C C . VAL A 1 189 ? 25.516 0.079 -9.562 1 69.62 189 VAL A C 1
ATOM 1383 O O . VAL A 1 189 ? 25.781 1.18 -9.07 1 69.62 189 VAL A O 1
ATOM 1386 N N . LEU A 1 190 ? 26.156 -1.055 -9.391 1 70.56 190 LEU A N 1
ATOM 1387 C CA . LEU A 1 190 ? 27.359 -0.976 -8.57 1 70.56 190 LEU A CA 1
ATOM 1388 C C . LEU A 1 190 ? 28.359 0.005 -9.172 1 70.56 190 LEU A C 1
ATOM 1390 O O . LEU A 1 190 ? 28.922 0.835 -8.453 1 70.56 190 LEU A O 1
ATOM 1394 N N . PHE A 1 191 ? 28.453 -0.135 -10.391 1 67.12 191 PHE A N 1
ATOM 1395 C CA . PHE A 1 191 ? 29.375 0.75 -11.086 1 67.12 191 PHE A CA 1
ATOM 1396 C C . PHE A 1 191 ? 28.938 2.203 -10.961 1 67.12 191 PHE A C 1
ATOM 1398 O O . PHE A 1 191 ? 29.75 3.08 -10.664 1 67.12 191 PHE A O 1
ATOM 1405 N N . ALA A 1 192 ? 27.766 2.396 -11.164 1 66.44 192 ALA A N 1
ATOM 1406 C CA . ALA A 1 192 ? 27.219 3.75 -11.07 1 66.44 192 ALA A CA 1
ATOM 1407 C C . ALA A 1 192 ? 27.406 4.316 -9.672 1 66.44 192 ALA A C 1
ATOM 1409 O O . ALA A 1 192 ? 27.781 5.48 -9.508 1 66.44 192 ALA A O 1
ATOM 1410 N N . LEU A 1 193 ? 27.172 3.512 -8.727 1 69.62 193 LEU A N 1
ATOM 1411 C CA . LEU A 1 193 ? 27.297 3.936 -7.336 1 69.62 193 LEU A CA 1
ATOM 1412 C C . LEU A 1 193 ? 28.766 4.215 -6.992 1 69.62 193 LEU A C 1
ATOM 1414 O O . LEU A 1 193 ? 29.062 5.16 -6.262 1 69.62 193 LEU A O 1
ATOM 1418 N N . ILE A 1 194 ? 29.562 3.41 -7.48 1 68.88 194 ILE A N 1
ATOM 1419 C CA . ILE A 1 194 ? 31 3.613 -7.27 1 68.88 194 ILE A CA 1
ATOM 1420 C C . ILE A 1 194 ? 31.422 4.938 -7.902 1 68.88 194 ILE A C 1
ATOM 1422 O O . ILE A 1 194 ? 32.125 5.727 -7.277 1 68.88 194 ILE A O 1
ATOM 1426 N N . VAL A 1 195 ? 30.875 5.109 -9.008 1 64.81 195 VAL A N 1
ATOM 1427 C CA . VAL A 1 195 ? 31.234 6.316 -9.734 1 64.81 195 VAL A CA 1
ATOM 1428 C C . VAL A 1 195 ? 30.719 7.547 -8.992 1 64.81 195 VAL A C 1
ATOM 1430 O O . VAL A 1 195 ? 31.438 8.531 -8.82 1 64.81 195 VAL A O 1
ATOM 1433 N N . LEU A 1 196 ? 29.594 7.496 -8.641 1 66.12 196 LEU A N 1
ATOM 1434 C CA . LEU A 1 196 ? 29 8.602 -7.902 1 66.12 196 LEU A CA 1
ATOM 1435 C C . LEU A 1 196 ? 29.766 8.883 -6.617 1 66.12 196 LEU A C 1
ATOM 1437 O O . LEU A 1 196 ? 30 10.047 -6.27 1 66.12 196 LEU A 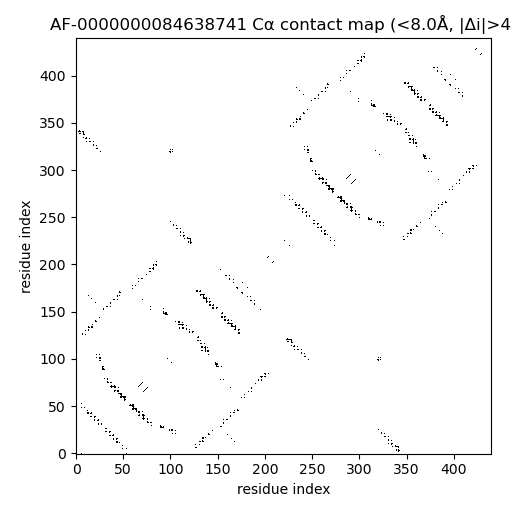O 1
ATOM 1441 N N . GLY A 1 197 ? 30.047 7.91 -5.91 1 63.62 197 GLY A N 1
ATOM 1442 C CA . GLY A 1 197 ? 30.844 8.047 -4.699 1 63.62 197 GLY A CA 1
ATOM 1443 C C . GLY A 1 197 ? 32.219 8.664 -4.941 1 63.62 197 GLY A C 1
ATOM 1444 O O . GLY A 1 197 ? 32.625 9.562 -4.207 1 63.62 197 GLY A O 1
ATOM 1445 N N . VAL A 1 198 ? 32.719 8.172 -5.867 1 65.19 198 VAL A N 1
ATOM 1446 C CA . VAL A 1 198 ? 34.031 8.672 -6.211 1 65.19 198 VAL A CA 1
ATOM 1447 C C . VAL A 1 198 ? 33.969 10.133 -6.641 1 65.19 198 VAL A C 1
ATOM 1449 O O . VAL A 1 198 ? 34.781 10.961 -6.219 1 65.19 198 VAL A O 1
ATOM 1452 N N . LEU A 1 199 ? 33 10.398 -7.414 1 63.5 199 LEU A N 1
ATOM 1453 C CA . LEU A 1 199 ? 32.875 11.75 -7.957 1 63.5 199 LEU A CA 1
ATOM 1454 C C . LEU A 1 199 ? 32.5 12.742 -6.863 1 63.5 199 LEU A C 1
ATOM 1456 O O . LEU A 1 199 ? 33 13.859 -6.824 1 63.5 199 LEU A O 1
ATOM 1460 N N . THR A 1 200 ? 31.703 12.406 -6.117 1 63.19 200 THR A N 1
ATOM 1461 C CA . THR A 1 200 ? 31.297 13.273 -5.016 1 63.19 200 THR A CA 1
ATOM 1462 C C . THR A 1 200 ? 32.438 13.5 -4.051 1 63.19 200 THR A C 1
ATOM 1464 O O . THR A 1 200 ? 32.656 14.609 -3.562 1 63.19 200 THR A O 1
ATOM 1467 N N . GLY A 1 201 ? 33.094 12.43 -3.803 1 62.84 201 GLY A N 1
ATOM 1468 C CA . GLY A 1 201 ? 34.281 12.57 -2.986 1 62.84 201 GLY A CA 1
ATOM 1469 C C . GLY A 1 201 ? 35.312 13.508 -3.59 1 62.84 201 GLY A C 1
ATOM 1470 O O . GLY A 1 201 ? 35.906 14.344 -2.889 1 62.84 201 GLY A O 1
ATOM 1471 N N . ARG A 1 202 ? 35.438 13.398 -4.77 1 59.62 202 ARG A N 1
ATOM 1472 C CA . ARG A 1 202 ? 36.375 14.25 -5.48 1 59.62 202 ARG A CA 1
ATOM 1473 C C . ARG A 1 202 ? 35.906 15.703 -5.48 1 59.62 202 ARG A C 1
ATOM 1475 O O . ARG A 1 202 ? 36.719 16.609 -5.305 1 59.62 202 ARG A O 1
ATOM 1482 N N . LEU A 1 203 ? 34.75 15.883 -5.727 1 59.53 203 LEU A N 1
ATOM 1483 C CA . LEU A 1 203 ? 34.219 17.234 -5.766 1 59.53 203 LEU A CA 1
ATOM 1484 C C . LEU A 1 203 ? 34.281 17.891 -4.395 1 59.53 203 LEU A C 1
ATOM 1486 O O . LEU A 1 203 ? 34.594 19.094 -4.293 1 59.53 203 LEU A O 1
ATOM 1490 N N . ARG A 1 204 ? 34.062 17.188 -3.434 1 56.91 204 ARG A N 1
ATOM 1491 C CA . ARG A 1 204 ? 34.156 17.719 -2.078 1 56.91 204 ARG A CA 1
ATOM 1492 C C . ARG A 1 204 ? 35.594 18.062 -1.746 1 56.91 204 ARG A C 1
ATOM 1494 O O . ARG A 1 204 ? 35.875 19.078 -1.087 1 56.91 204 ARG A O 1
ATOM 1501 N N . ARG A 1 205 ? 36.406 17.219 -2.164 1 57.53 205 ARG A N 1
ATOM 1502 C CA . ARG A 1 205 ? 37.812 17.484 -1.938 1 57.53 205 ARG A CA 1
ATOM 1503 C C . ARG A 1 205 ? 38.281 18.719 -2.715 1 57.53 205 ARG A C 1
ATOM 1505 O O . ARG A 1 205 ? 39.094 19.5 -2.219 1 57.53 205 ARG A O 1
ATOM 1512 N N . THR A 1 206 ? 37.719 18.844 -3.785 1 56.59 206 THR A N 1
ATOM 1513 C CA . THR A 1 206 ? 38.156 19.969 -4.621 1 56.59 206 THR A CA 1
ATOM 1514 C C . THR A 1 206 ? 37.469 21.266 -4.176 1 56.59 206 THR A C 1
ATOM 1516 O O . THR A 1 206 ? 38.094 22.312 -4.148 1 56.59 206 THR A O 1
ATOM 1519 N N . PHE A 1 207 ? 36.219 21.156 -3.885 1 53.31 207 PHE A N 1
ATOM 1520 C CA . PHE A 1 207 ? 35.469 22.391 -3.586 1 53.31 207 PHE A CA 1
ATOM 1521 C C . PHE A 1 207 ? 35.406 22.609 -2.082 1 53.31 207 PHE A C 1
ATOM 1523 O O . PHE A 1 207 ? 35.219 23.75 -1.63 1 53.31 207 PHE A O 1
ATOM 1530 N N . GLY A 1 208 ? 35.281 21.688 -1.313 1 54.16 208 GLY A N 1
ATOM 1531 C CA . GLY A 1 208 ? 35.25 21.828 0.132 1 54.16 208 GLY A CA 1
ATOM 1532 C C . GLY A 1 208 ? 36.531 22.391 0.695 1 54.16 208 GLY A C 1
ATOM 1533 O O . GLY A 1 208 ? 36.531 23.125 1.687 1 54.16 208 GLY A O 1
ATOM 1534 N N . GLY A 1 209 ? 37.719 22.062 0.211 1 50.47 209 GLY A N 1
ATOM 1535 C CA . GLY A 1 209 ? 38.969 22.672 0.607 1 50.47 209 GLY A CA 1
ATOM 1536 C C . GLY A 1 209 ? 39.062 24.141 0.272 1 50.47 209 GLY A C 1
ATOM 1537 O O . GLY A 1 209 ? 39.625 24.922 1.028 1 50.47 209 GLY A O 1
ATOM 1538 N N . THR A 1 210 ? 38.531 24.531 -0.831 1 47.34 210 THR A N 1
ATOM 1539 C CA . THR A 1 210 ? 38.75 25.906 -1.306 1 47.34 210 THR A CA 1
ATOM 1540 C C . THR A 1 210 ? 37.906 26.891 -0.52 1 47.34 210 THR A C 1
ATOM 1542 O O . THR A 1 210 ? 38.344 28.016 -0.236 1 47.34 210 THR A O 1
ATOM 1545 N N . ASP A 1 211 ? 36.688 26.5 -0.154 1 46.12 211 ASP A N 1
ATOM 1546 C CA . ASP A 1 211 ? 35.875 27.516 0.508 1 46.12 211 ASP A CA 1
ATOM 1547 C C . ASP A 1 211 ? 36.344 27.75 1.944 1 46.12 211 ASP A C 1
ATOM 1549 O O . ASP A 1 211 ? 36.25 28.859 2.461 1 46.12 211 ASP A O 1
ATOM 1553 N N . LEU A 1 212 ? 36.781 26.766 2.631 1 44.72 212 LEU A N 1
ATOM 1554 C CA . LEU A 1 212 ? 37.219 27.016 3.994 1 44.72 212 LEU A CA 1
ATOM 1555 C C . LEU A 1 212 ? 38.531 27.797 3.998 1 44.72 212 LEU A C 1
ATOM 1557 O O . LEU A 1 212 ? 38.75 28.641 4.863 1 44.72 212 LEU A O 1
ATOM 1561 N N . ASP A 1 213 ? 39.438 27.594 3.078 1 45.5 213 ASP A N 1
ATOM 1562 C CA . ASP A 1 213 ? 40.688 28.312 3.105 1 45.5 213 ASP A CA 1
ATOM 1563 C C . ASP A 1 213 ? 40.5 29.766 2.656 1 45.5 213 ASP A C 1
ATOM 1565 O O . ASP A 1 213 ? 41.188 30.656 3.125 1 45.5 213 ASP A O 1
ATOM 1569 N N . ARG A 1 214 ? 39.594 30.047 1.797 1 49.09 214 ARG A N 1
ATOM 1570 C CA . ARG A 1 214 ? 39.406 31.438 1.391 1 49.09 214 ARG A CA 1
ATOM 1571 C C . ARG A 1 214 ? 38.781 32.25 2.514 1 49.09 214 ARG A C 1
ATOM 1573 O O . ARG A 1 214 ? 39 33.469 2.611 1 49.09 214 ARG A O 1
ATOM 1580 N N . LEU A 1 215 ? 37.938 31.641 3.336 1 43.69 215 LEU A N 1
ATOM 1581 C CA . LEU A 1 215 ? 37.344 32.406 4.41 1 43.69 215 LEU A CA 1
ATOM 1582 C C . LEU A 1 215 ? 38.344 32.656 5.535 1 43.69 215 LEU A C 1
ATOM 1584 O O . LEU A 1 215 ? 38.156 33.562 6.363 1 43.69 215 LEU A O 1
ATOM 1588 N N . GLN A 1 216 ? 39.375 31.828 5.629 1 44.06 216 GLN A N 1
ATOM 1589 C CA . GLN A 1 216 ? 40.281 32.062 6.723 1 44.06 216 GLN A CA 1
ATOM 1590 C C . GLN A 1 216 ? 41.406 33.031 6.293 1 44.06 216 GLN A C 1
ATOM 1592 O O . GLN A 1 216 ? 42.312 33.312 7.062 1 44.06 216 GLN A O 1
ATOM 1597 N N . GLU A 1 217 ? 41.438 33.406 5.035 1 45.81 217 GLU A N 1
ATOM 1598 C CA . GLU A 1 217 ? 42.469 34.438 4.875 1 45.81 217 GLU A CA 1
ATOM 1599 C C . GLU A 1 217 ? 42.062 35.719 5.621 1 45.81 217 GLU A C 1
ATOM 1601 O O . GLU A 1 217 ? 41 36.281 5.371 1 45.81 217 GLU A O 1
ATOM 1606 N N . PRO A 1 218 ? 42.5 35.844 6.922 1 45.41 218 PRO A N 1
ATOM 1607 C CA . PRO A 1 218 ? 42.344 37.031 7.758 1 45.41 218 PRO A CA 1
ATOM 1608 C C . PRO A 1 218 ? 42.656 38.312 7.012 1 45.41 218 PRO A C 1
ATOM 1610 O O . PRO A 1 218 ? 43.562 38.344 6.184 1 45.41 218 PRO A O 1
ATOM 1613 N N . ARG A 1 219 ? 41.75 39.156 6.715 1 46.41 219 ARG A N 1
ATOM 1614 C CA . ARG A 1 219 ? 41.938 40.594 6.445 1 46.41 219 ARG A CA 1
ATOM 1615 C C . ARG A 1 219 ? 42.969 41.188 7.414 1 46.41 219 ARG A C 1
ATOM 1617 O O . ARG A 1 219 ? 42.719 41.25 8.617 1 46.41 219 ARG A O 1
ATOM 1624 N N . ASP A 1 220 ? 44.219 41.031 7.344 1 36.5 220 ASP A N 1
ATOM 1625 C CA . ASP A 1 220 ? 45.156 42.062 7.812 1 36.5 220 ASP A CA 1
ATOM 1626 C C . ASP A 1 220 ? 45.094 43.281 6.914 1 36.5 220 ASP A C 1
ATOM 1628 O O . ASP A 1 220 ? 44.906 43.156 5.699 1 36.5 220 ASP A O 1
ATOM 1632 N N . MET B 1 1 ? -16.5 -13.344 -20.156 1 45.94 1 MET B N 1
ATOM 1633 C CA . MET B 1 1 ? -15.266 -12.742 -19.672 1 45.94 1 MET B CA 1
ATOM 1634 C C . MET B 1 1 ? -14.195 -13.805 -19.438 1 45.94 1 MET B C 1
ATOM 1636 O O . MET B 1 1 ? -14.438 -14.789 -18.75 1 45.94 1 MET B O 1
ATOM 1640 N N . THR B 1 2 ? -13.18 -13.836 -20.156 1 53.5 2 THR B N 1
ATOM 1641 C CA . THR B 1 2 ? -12.156 -14.859 -20.031 1 53.5 2 THR B CA 1
ATOM 1642 C C . THR B 1 2 ? -11.57 -14.867 -18.625 1 53.5 2 THR B C 1
ATOM 1644 O O . THR B 1 2 ? -11.609 -13.852 -17.922 1 53.5 2 THR B O 1
ATOM 1647 N N . ASP B 1 3 ? -11.445 -16.062 -17.984 1 56.34 3 ASP B N 1
ATOM 1648 C CA . ASP B 1 3 ? -10.906 -16.281 -16.641 1 56.34 3 ASP B CA 1
ATOM 1649 C C . ASP B 1 3 ? -9.797 -15.281 -16.328 1 56.34 3 ASP B C 1
ATOM 1651 O O . ASP B 1 3 ? -9.648 -14.859 -15.18 1 56.34 3 ASP B O 1
ATOM 1655 N N . LEU B 1 4 ? -9.078 -14.867 -17.438 1 52.44 4 LEU B N 1
ATOM 1656 C CA . LEU B 1 4 ? -7.926 -13.984 -17.328 1 52.44 4 LEU B CA 1
ATOM 1657 C C . LEU B 1 4 ? -8.359 -12.578 -16.906 1 52.44 4 LEU B C 1
ATOM 1659 O O . LEU B 1 4 ? -7.75 -11.977 -16.031 1 52.44 4 LEU B O 1
ATOM 1663 N N . ASN B 1 5 ? -9.453 -12.086 -17.5 1 63.66 5 ASN B N 1
ATOM 1664 C CA . ASN B 1 5 ? -9.992 -10.75 -17.25 1 63.66 5 ASN B CA 1
ATOM 1665 C C . ASN B 1 5 ? -10.656 -10.656 -15.883 1 63.66 5 ASN B C 1
ATOM 1667 O O . ASN B 1 5 ? -10.531 -9.641 -15.195 1 63.66 5 ASN B O 1
ATOM 1671 N N . TYR B 1 6 ? -10.922 -11.828 -15.375 1 74.94 6 TYR B N 1
ATOM 1672 C CA . TYR B 1 6 ? -11.672 -11.906 -14.133 1 74.94 6 TYR B CA 1
ATOM 1673 C C . TYR B 1 6 ? -10.773 -11.641 -12.93 1 74.94 6 TYR B C 1
ATOM 1675 O O . TYR B 1 6 ? -11.094 -10.797 -12.086 1 74.94 6 TYR B O 1
ATOM 1683 N N . ALA B 1 7 ? -9.617 -12.32 -12.828 1 71.44 7 ALA B N 1
ATOM 1684 C CA . ALA B 1 7 ? -8.734 -12.203 -11.672 1 71.44 7 ALA B CA 1
ATOM 1685 C C . ALA B 1 7 ? -8.172 -10.781 -11.555 1 71.44 7 ALA B C 1
ATOM 1687 O O . ALA B 1 7 ? -8.086 -10.234 -10.453 1 71.44 7 ALA B O 1
ATOM 1688 N N . GLY B 1 8 ? -7.883 -10.172 -12.703 1 73.94 8 GLY B N 1
ATOM 1689 C CA . GLY B 1 8 ? -7.34 -8.828 -12.711 1 73.94 8 GLY B CA 1
ATOM 1690 C C . GLY B 1 8 ? -8.336 -7.777 -12.242 1 73.94 8 GLY B C 1
ATOM 1691 O O . GLY B 1 8 ? -7.996 -6.906 -11.438 1 73.94 8 GLY B O 1
ATOM 1692 N N . VAL B 1 9 ? -9.445 -7.934 -12.773 1 77.38 9 VAL B N 1
ATOM 1693 C CA . VAL B 1 9 ? -10.484 -6.969 -12.422 1 77.38 9 VAL B CA 1
ATOM 1694 C C . VAL B 1 9 ? -10.859 -7.125 -10.945 1 77.38 9 VAL B C 1
ATOM 1696 O O . VAL B 1 9 ? -11.109 -6.137 -10.258 1 77.38 9 VAL B O 1
ATOM 1699 N N . LEU B 1 10 ? -10.797 -8.367 -10.516 1 82.06 10 LEU B N 1
ATOM 1700 C CA . LEU B 1 10 ? -11.164 -8.633 -9.125 1 82.06 10 LEU B CA 1
ATOM 1701 C C . LEU B 1 10 ? -10.133 -8.039 -8.172 1 82.06 10 LEU B C 1
ATOM 1703 O O . LEU B 1 10 ? -10.484 -7.543 -7.098 1 82.06 10 LEU B O 1
ATOM 1707 N N . ASP B 1 11 ? -8.875 -7.945 -8.586 1 84.44 11 ASP B N 1
ATOM 1708 C CA . ASP B 1 11 ? -7.82 -7.453 -7.707 1 84.44 11 ASP B CA 1
ATOM 1709 C C . ASP B 1 11 ? -7.887 -5.934 -7.562 1 84.44 11 ASP B C 1
ATOM 1711 O O . ASP B 1 11 ? -7.34 -5.371 -6.613 1 84.44 11 ASP B O 1
ATOM 1715 N N . LEU B 1 12 ? -8.547 -5.297 -8.453 1 87.81 12 LEU B N 1
ATOM 1716 C CA . LEU B 1 12 ? -8.625 -3.84 -8.414 1 87.81 12 LEU B CA 1
ATOM 1717 C C . LEU B 1 12 ? -9.547 -3.375 -7.297 1 87.81 12 LEU B C 1
ATOM 1719 O O . LEU B 1 12 ? -9.336 -2.309 -6.715 1 87.81 12 LEU B O 1
ATOM 1723 N N . ALA B 1 13 ? -10.516 -4.207 -7.016 1 92.69 13 ALA B N 1
ATOM 1724 C CA . ALA B 1 13 ? -11.484 -3.828 -5.988 1 92.69 13 ALA B CA 1
ATOM 1725 C C . ALA B 1 13 ? -10.828 -3.773 -4.609 1 92.69 13 ALA B C 1
ATOM 1727 O O . ALA B 1 13 ? -10.852 -2.734 -3.947 1 92.69 13 ALA B O 1
ATOM 1728 N N . PRO B 1 14 ? -10.109 -4.824 -4.203 1 91.88 14 PRO B N 1
ATOM 1729 C CA . PRO B 1 14 ? -9.422 -4.75 -2.912 1 91.88 14 PRO B CA 1
ATOM 1730 C C . PRO B 1 14 ? -8.336 -3.676 -2.885 1 91.88 14 PRO B C 1
ATOM 1732 O O . PRO B 1 14 ? -8.109 -3.043 -1.849 1 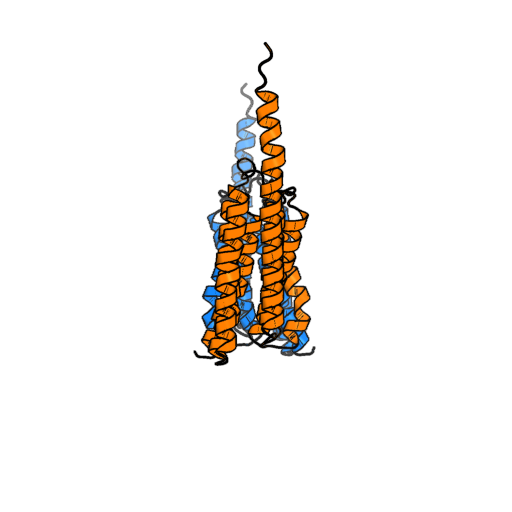91.88 14 PRO B O 1
ATOM 1735 N N . ALA B 1 15 ? -7.699 -3.512 -4.016 1 92.94 15 ALA B N 1
ATOM 1736 C CA . ALA B 1 15 ? -6.711 -2.438 -4.098 1 92.94 15 ALA B CA 1
ATOM 1737 C C . ALA B 1 15 ? -7.363 -1.075 -3.879 1 92.94 15 ALA B C 1
ATOM 1739 O O . ALA B 1 15 ? -6.801 -0.213 -3.197 1 92.94 15 ALA B O 1
ATOM 1740 N N . GLY B 1 16 ? -8.461 -0.866 -4.484 1 95.44 16 GLY B N 1
ATOM 1741 C CA . GLY B 1 16 ? -9.219 0.357 -4.266 1 95.44 16 GLY B CA 1
ATOM 1742 C C . GLY B 1 16 ? -9.648 0.542 -2.824 1 95.44 16 GLY B C 1
ATOM 1743 O O . GLY B 1 16 ? -9.625 1.658 -2.301 1 95.44 16 GLY B O 1
ATOM 1744 N N . LEU B 1 17 ? -10.047 -0.581 -2.23 1 96.62 17 LEU B N 1
ATOM 1745 C CA . LEU B 1 17 ? -10.438 -0.543 -0.825 1 96.62 17 LEU B CA 1
ATOM 1746 C C . LEU B 1 17 ? -9.273 -0.07 0.045 1 96.62 17 LEU B C 1
ATOM 1748 O O . LEU B 1 17 ? -9.445 0.801 0.9 1 96.62 17 LEU B O 1
ATOM 1752 N N . VAL B 1 18 ? -8.141 -0.603 -0.225 1 96.44 18 VAL B N 1
ATOM 1753 C CA . VAL B 1 18 ? -6.969 -0.258 0.567 1 96.44 18 VAL B CA 1
ATOM 1754 C C . VAL B 1 18 ? -6.578 1.195 0.308 1 96.44 18 VAL B C 1
ATOM 1756 O O . VAL B 1 18 ? -6.27 1.938 1.242 1 96.44 18 VAL B O 1
ATOM 1759 N N . LEU B 1 19 ? -6.641 1.61 -0.909 1 96.38 19 LEU B N 1
ATOM 1760 C CA . LEU B 1 19 ? -6.281 2.982 -1.252 1 96.38 19 LEU B CA 1
ATOM 1761 C C . LEU B 1 19 ? -7.207 3.975 -0.555 1 96.38 19 LEU B C 1
ATOM 1763 O O . LEU B 1 19 ? -6.746 4.969 0.01 1 96.38 19 LEU B O 1
ATOM 1767 N N . THR B 1 20 ? -8.438 3.713 -0.571 1 96.62 20 THR B N 1
ATOM 1768 C CA . THR B 1 20 ? -9.391 4.605 0.088 1 96.62 20 THR B CA 1
ATOM 1769 C C . THR B 1 20 ? -9.141 4.637 1.594 1 96.62 20 THR B C 1
ATOM 1771 O O . THR B 1 20 ? -9.266 5.691 2.225 1 96.62 20 THR B O 1
ATOM 1774 N N . ALA B 1 21 ? -8.805 3.457 2.164 1 96.75 21 ALA B N 1
ATOM 1775 C CA . ALA B 1 21 ? -8.492 3.41 3.59 1 96.75 21 ALA B CA 1
ATOM 1776 C C . ALA B 1 21 ? -7.289 4.293 3.918 1 96.75 21 ALA B C 1
ATOM 1778 O O . ALA B 1 21 ? -7.305 5.031 4.906 1 96.75 21 ALA B O 1
ATOM 1779 N N . VAL B 1 22 ? -6.352 4.254 3.051 1 95.5 22 VAL B N 1
ATOM 1780 C CA . VAL B 1 22 ? -5.148 5.062 3.236 1 95.5 22 VAL B CA 1
ATOM 1781 C C . VAL B 1 22 ? -5.5 6.543 3.105 1 95.5 22 VAL B C 1
ATOM 1783 O O . VAL B 1 22 ? -5.027 7.371 3.889 1 95.5 22 VAL B O 1
ATOM 1786 N N . LEU B 1 23 ? -6.309 6.91 2.186 1 95.12 23 LEU B N 1
ATOM 1787 C CA . LEU B 1 23 ? -6.707 8.297 1.979 1 95.12 23 LEU B CA 1
ATOM 1788 C C . LEU B 1 23 ? -7.543 8.805 3.15 1 95.12 23 LEU B C 1
ATOM 1790 O O . LEU B 1 23 ? -7.457 9.977 3.518 1 95.12 23 LEU B O 1
ATOM 1794 N N . ILE B 1 24 ? -8.289 7.898 3.713 1 93.88 24 ILE B N 1
ATOM 1795 C CA . ILE B 1 24 ? -9.086 8.266 4.871 1 93.88 24 ILE B CA 1
ATOM 1796 C C . ILE B 1 24 ? -8.18 8.57 6.059 1 93.88 24 ILE B C 1
ATOM 1798 O O . ILE B 1 24 ? -8.43 9.5 6.824 1 93.88 24 ILE B O 1
ATOM 1802 N N . VAL B 1 25 ? -7.125 7.766 6.168 1 91.94 25 VAL B N 1
ATOM 1803 C CA . VAL B 1 25 ? -6.148 8 7.227 1 91.94 25 VAL B CA 1
ATOM 1804 C C . VAL B 1 25 ? -5.512 9.375 7.047 1 91.94 25 VAL B C 1
ATOM 1806 O O . VAL B 1 25 ? -5.23 10.07 8.031 1 91.94 25 VAL B O 1
ATOM 1809 N N . TRP B 1 26 ? -5.379 9.789 5.84 1 91.31 26 TRP B N 1
ATOM 1810 C CA . TRP B 1 26 ? -4.719 11.047 5.512 1 91.31 26 TRP B CA 1
ATOM 1811 C C . TRP B 1 26 ? -5.656 12.227 5.734 1 91.31 26 TRP B C 1
ATOM 1813 O O . TRP B 1 26 ? -5.246 13.266 6.266 1 91.31 26 TRP B O 1
ATOM 1823 N N . ARG B 1 27 ? -6.852 12.047 5.34 1 88 27 ARG B N 1
ATOM 1824 C CA . ARG B 1 27 ? -7.785 13.164 5.332 1 88 27 ARG B CA 1
ATOM 1825 C C . ARG B 1 27 ? -8.266 13.492 6.742 1 88 27 ARG B C 1
ATOM 1827 O O . ARG B 1 27 ? -8.445 12.594 7.562 1 88 27 ARG B O 1
ATOM 1834 N N . ARG B 1 28 ? -8.5 14.82 6.945 1 83.06 28 ARG B N 1
ATOM 1835 C CA . ARG B 1 28 ? -8.984 15.289 8.242 1 83.06 28 ARG B CA 1
ATOM 1836 C C . ARG B 1 28 ? -10.383 15.875 8.117 1 83.06 28 ARG B C 1
ATOM 1838 O O . ARG B 1 28 ? -11.086 16.031 9.125 1 83.06 28 ARG B O 1
ATOM 1845 N N . ASP B 1 29 ? -10.719 16.141 6.941 1 83.88 29 ASP B N 1
ATOM 1846 C CA . ASP B 1 29 ? -12.031 16.734 6.699 1 83.88 29 ASP B CA 1
ATOM 1847 C C . ASP B 1 29 ? -13.117 15.664 6.59 1 83.88 29 ASP B C 1
ATOM 1849 O O . ASP B 1 29 ? -12.961 14.695 5.84 1 83.88 29 ASP B O 1
ATOM 1853 N N . LEU B 1 30 ? -14.141 15.867 7.312 1 81.5 30 LEU B N 1
ATOM 1854 C CA . LEU B 1 30 ? -15.219 14.883 7.398 1 81.5 30 LEU B CA 1
ATOM 1855 C C . LEU B 1 30 ? -15.914 14.727 6.051 1 81.5 30 LEU B C 1
ATOM 1857 O O . LEU B 1 30 ? -16.344 13.625 5.695 1 81.5 30 LEU B O 1
ATOM 1861 N N . ARG B 1 31 ? -16.016 15.789 5.367 1 84.88 31 ARG B N 1
ATOM 1862 C CA . ARG B 1 31 ? -16.656 15.719 4.055 1 84.88 31 ARG B CA 1
ATOM 1863 C C . ARG B 1 31 ? -15.875 14.789 3.121 1 84.88 31 ARG B C 1
ATOM 1865 O O . ARG B 1 31 ? -16.469 13.961 2.434 1 84.88 31 ARG B O 1
ATOM 1872 N N . SER B 1 32 ? -14.594 14.93 3.131 1 90.06 32 SER B N 1
ATOM 1873 C CA . SER B 1 32 ? -13.75 14.086 2.299 1 90.06 32 SER B CA 1
ATOM 1874 C C . SER B 1 32 ? -13.82 12.625 2.744 1 90.06 32 SER B C 1
ATOM 1876 O O . SER B 1 32 ? -13.812 11.719 1.911 1 90.06 32 SER B O 1
ATOM 1878 N N . ILE B 1 33 ? -13.867 12.477 4.023 1 91.62 33 ILE B N 1
ATOM 1879 C CA . ILE B 1 33 ? -13.93 11.125 4.574 1 91.62 33 ILE B CA 1
ATOM 1880 C C . ILE B 1 33 ? -15.211 10.438 4.109 1 91.62 33 ILE B C 1
ATOM 1882 O O . ILE B 1 33 ? -15.188 9.273 3.705 1 91.62 33 ILE B O 1
ATOM 1886 N N . VAL B 1 34 ? -16.312 11.156 4.102 1 89.31 34 VAL B N 1
ATOM 1887 C CA . VAL B 1 34 ? -17.594 10.625 3.674 1 89.31 34 VAL B CA 1
ATOM 1888 C C . VAL B 1 34 ? -17.531 10.227 2.199 1 89.31 34 VAL B C 1
ATOM 1890 O O . VAL B 1 34 ? -18 9.156 1.815 1 89.31 34 VAL B O 1
ATOM 1893 N N . TRP B 1 35 ? -16.922 11.039 1.411 1 92.25 35 TRP B N 1
ATOM 1894 C CA . TRP B 1 35 ? -16.781 10.758 -0.013 1 92.25 35 TRP B CA 1
ATOM 1895 C C . TRP B 1 35 ? -15.898 9.531 -0.235 1 92.25 35 TRP B C 1
ATOM 1897 O O . TRP B 1 35 ? -16.172 8.703 -1.108 1 92.25 35 TRP B O 1
ATOM 1907 N N . LEU B 1 36 ? -14.914 9.438 0.544 1 94.88 36 LEU B N 1
ATOM 1908 C CA . LEU B 1 36 ? -14.008 8.297 0.429 1 94.88 36 LEU B CA 1
ATOM 1909 C C . LEU B 1 36 ? -14.695 7.008 0.865 1 94.88 36 LEU B C 1
ATOM 1911 O O . LEU B 1 36 ? -14.453 5.945 0.288 1 94.88 36 LEU B O 1
ATOM 1915 N N . LEU B 1 37 ? -15.531 7.16 1.824 1 94.12 37 LEU B N 1
ATOM 1916 C CA . LEU B 1 37 ? -16.297 5.996 2.264 1 94.12 37 LEU B CA 1
ATOM 1917 C C . LEU B 1 37 ? -17.266 5.535 1.173 1 94.12 37 LEU B C 1
ATOM 1919 O O . LEU B 1 37 ? -17.453 4.332 0.97 1 94.12 37 LEU B O 1
ATOM 1923 N N . ALA B 1 38 ? -17.828 6.484 0.52 1 94.56 38 ALA B N 1
ATOM 1924 C CA . ALA B 1 38 ? -18.703 6.156 -0.603 1 94.56 38 ALA B CA 1
ATOM 1925 C C . ALA B 1 38 ? -17.938 5.426 -1.701 1 94.56 38 ALA B C 1
ATOM 1927 O O . ALA B 1 38 ? -18.406 4.422 -2.238 1 94.56 38 ALA B O 1
ATOM 1928 N N . ALA B 1 39 ? -16.781 5.914 -1.977 1 95.62 39 ALA B N 1
ATOM 1929 C CA . ALA B 1 39 ? -15.922 5.273 -2.969 1 95.62 39 ALA B CA 1
ATOM 1930 C C . ALA B 1 39 ? -15.523 3.873 -2.523 1 95.62 39 ALA B C 1
ATOM 1932 O O . ALA B 1 39 ? -15.461 2.949 -3.34 1 95.62 39 ALA B O 1
ATOM 1933 N N . GLN B 1 40 ? -15.25 3.693 -1.268 1 95.75 40 GLN B N 1
ATOM 1934 C CA . GLN B 1 40 ? -14.898 2.393 -0.708 1 95.75 40 GLN B CA 1
ATOM 1935 C C . GLN B 1 40 ? -16.062 1.413 -0.818 1 95.75 40 GLN B C 1
ATOM 1937 O O . GLN B 1 40 ? -15.867 0.235 -1.12 1 95.75 40 GLN B O 1
ATOM 1942 N N . GLY B 1 41 ? -17.297 1.949 -0.585 1 93.44 41 GLY B N 1
ATOM 1943 C CA . GLY B 1 41 ? -18.484 1.132 -0.77 1 93.44 41 GLY B CA 1
ATOM 1944 C C . GLY B 1 41 ? -18.672 0.661 -2.199 1 93.44 41 GLY B C 1
ATOM 1945 O O . GLY B 1 41 ? -19.109 -0.468 -2.438 1 93.44 41 GLY B O 1
ATOM 1946 N N . LEU B 1 42 ? -18.328 1.53 -3.096 1 94.88 42 LEU B N 1
ATOM 1947 C CA . LEU B 1 42 ? -18.391 1.169 -4.508 1 94.88 42 LEU B CA 1
ATOM 1948 C C . LEU B 1 42 ? -17.406 0.047 -4.824 1 94.88 42 LEU B C 1
ATOM 1950 O O . LEU B 1 42 ? -17.75 -0.906 -5.527 1 94.88 42 LEU B O 1
ATOM 1954 N N . ALA B 1 43 ? -16.234 0.156 -4.324 1 94.75 43 ALA B N 1
ATOM 1955 C CA . ALA B 1 43 ? -15.227 -0.886 -4.52 1 94.75 43 ALA B CA 1
ATOM 1956 C C . ALA B 1 43 ? -15.68 -2.205 -3.896 1 94.75 43 ALA B C 1
ATOM 1958 O O . ALA B 1 43 ? -15.484 -3.273 -4.48 1 94.75 43 ALA B O 1
ATOM 1959 N N . LEU B 1 44 ? -16.219 -2.107 -2.744 1 93.12 44 LEU B N 1
ATOM 1960 C CA . LEU B 1 44 ? -16.703 -3.297 -2.057 1 93.12 44 LEU B CA 1
ATOM 1961 C C . LEU B 1 44 ? -17.797 -3.984 -2.871 1 93.12 44 LEU B C 1
ATOM 1963 O O . LEU B 1 44 ? -17.766 -5.203 -3.049 1 93.12 44 LEU B O 1
ATOM 1967 N N . ALA B 1 45 ? -18.734 -3.227 -3.365 1 91.88 45 ALA B N 1
ATOM 1968 C CA . ALA B 1 45 ? -19.875 -3.77 -4.109 1 91.88 45 ALA B CA 1
ATOM 1969 C C . ALA B 1 45 ? -19.406 -4.418 -5.414 1 91.88 45 ALA B C 1
ATOM 1971 O O . ALA B 1 45 ? -20.094 -5.297 -5.949 1 91.88 45 ALA B O 1
ATOM 1972 N N . ALA B 1 46 ? -18.297 -3.975 -5.914 1 93 46 ALA B N 1
ATOM 1973 C CA . ALA B 1 46 ? -17.766 -4.523 -7.16 1 93 46 ALA B CA 1
ATOM 1974 C C . ALA B 1 46 ? -17.344 -5.98 -6.98 1 93 46 ALA B C 1
ATOM 1976 O O . ALA B 1 46 ? -17.391 -6.766 -7.934 1 93 46 ALA B O 1
ATOM 1977 N N . ILE B 1 47 ? -17 -6.383 -5.773 1 90.75 47 ILE B N 1
ATOM 1978 C CA . ILE B 1 47 ? -16.469 -7.719 -5.52 1 90.75 47 ILE B CA 1
ATOM 1979 C C . ILE B 1 47 ? -17.547 -8.758 -5.789 1 90.75 47 ILE B C 1
ATOM 1981 O O . ILE B 1 47 ? -17.422 -9.578 -6.699 1 90.75 47 ILE B O 1
ATOM 1985 N N . PRO B 1 48 ? -18.734 -8.68 -5.105 1 87.25 48 PRO B N 1
ATOM 1986 C CA . PRO B 1 48 ? -19.766 -9.672 -5.414 1 87.25 48 PRO B CA 1
ATOM 1987 C C . PRO B 1 48 ? -20.328 -9.516 -6.828 1 87.25 48 PRO B C 1
ATOM 1989 O O . PRO B 1 48 ? -20.734 -10.5 -7.441 1 87.25 48 PRO B O 1
ATOM 1992 N N . MET B 1 49 ? -20.312 -8.305 -7.383 1 89 49 MET B N 1
ATOM 1993 C CA . MET B 1 49 ? -20.812 -8.102 -8.742 1 89 49 MET B CA 1
ATOM 1994 C C . MET B 1 49 ? -19.953 -8.836 -9.758 1 89 49 MET B C 1
ATOM 1996 O O . MET B 1 49 ? -20.469 -9.516 -10.641 1 89 49 MET B O 1
ATOM 2000 N N . ILE B 1 50 ? -18.703 -8.742 -9.594 1 88.44 50 ILE B N 1
ATOM 2001 C CA . ILE B 1 50 ? -17.766 -9.398 -10.5 1 88.44 50 ILE B CA 1
ATOM 2002 C C . ILE B 1 50 ? -17.812 -10.906 -10.289 1 88.44 50 ILE B C 1
ATOM 2004 O O . ILE B 1 50 ? -17.859 -11.68 -11.25 1 88.44 50 ILE B O 1
ATOM 2008 N N . LEU B 1 51 ? -17.828 -11.359 -9.023 1 84.19 51 LEU B N 1
ATOM 2009 C CA . LEU B 1 51 ? -17.922 -12.781 -8.703 1 84.19 51 LEU B CA 1
ATOM 2010 C C . LEU B 1 51 ? -19.219 -13.383 -9.242 1 84.19 51 LEU B C 1
ATOM 2012 O O . LEU B 1 51 ? -19.219 -14.492 -9.789 1 84.19 51 LEU B O 1
ATOM 2016 N N . GLY B 1 52 ? -20.281 -12.617 -9.125 1 84.56 52 GLY B N 1
ATOM 2017 C CA . GLY B 1 52 ? -21.578 -13.078 -9.594 1 84.56 52 GLY B CA 1
ATOM 2018 C C . GLY B 1 52 ? -21.656 -13.211 -11.109 1 84.56 52 GLY B C 1
ATOM 2019 O O . GLY B 1 52 ? -22.219 -14.172 -11.625 1 84.56 52 GLY B O 1
ATOM 2020 N N . VAL B 1 53 ? -21.125 -12.211 -11.805 1 85.81 53 VAL B N 1
ATOM 2021 C CA . VAL B 1 53 ? -21.125 -12.25 -13.258 1 85.81 53 VAL B CA 1
ATOM 2022 C C . VAL B 1 53 ? -20.266 -13.414 -13.75 1 85.81 53 VAL B C 1
ATOM 2024 O O . VAL B 1 53 ? -20.641 -14.102 -14.703 1 85.81 53 VAL B O 1
ATOM 2027 N N . HIS B 1 54 ? -19.234 -13.68 -13.07 1 83.12 54 HIS B N 1
ATOM 2028 C CA . HIS B 1 54 ? -18.344 -14.773 -13.453 1 83.12 54 HIS B CA 1
ATOM 2029 C C . HIS B 1 54 ? -18.984 -16.125 -13.172 1 83.12 54 HIS B C 1
ATOM 2031 O O . HIS B 1 54 ? -18.875 -17.062 -13.977 1 83.12 54 HIS B O 1
ATOM 2037 N N . SER B 1 55 ? -19.625 -16.25 -12.078 1 83 55 SER B N 1
ATOM 2038 C CA . SER B 1 55 ? -20.234 -17.516 -11.695 1 83 55 SER B CA 1
ATOM 2039 C C . SER B 1 55 ? -21.656 -17.641 -12.234 1 83 55 SER B C 1
ATOM 2041 O O . SER B 1 55 ? -22.359 -18.609 -11.945 1 83 55 SER B O 1
ATOM 2043 N N . HIS B 1 56 ? -22.062 -16.609 -12.961 1 85.62 56 HIS B N 1
ATOM 2044 C CA . HIS B 1 56 ? -23.422 -16.562 -13.5 1 85.62 56 HIS B CA 1
ATOM 2045 C C . HIS B 1 56 ? -24.469 -16.703 -12.398 1 85.62 56 HIS B C 1
ATOM 2047 O O . HIS B 1 56 ? -25.438 -17.438 -12.547 1 85.62 56 HIS B O 1
ATOM 2053 N N . ASP B 1 57 ? -24.125 -16.266 -11.336 1 85.5 57 ASP B N 1
ATOM 2054 C CA . ASP B 1 57 ? -25.016 -16.219 -10.188 1 85.5 57 ASP B CA 1
ATOM 2055 C C . ASP B 1 57 ? -25.688 -14.852 -10.055 1 85.5 57 ASP B C 1
ATOM 2057 O O . ASP B 1 57 ? -25.094 -13.922 -9.5 1 85.5 57 ASP B O 1
ATOM 2061 N N . TRP B 1 58 ? -26.938 -14.727 -10.43 1 86.12 58 TRP B N 1
ATOM 2062 C CA . TRP B 1 58 ? -27.656 -13.453 -10.43 1 86.12 58 TRP B CA 1
ATOM 2063 C C . TRP B 1 58 ? -27.984 -13.016 -9.016 1 86.12 58 TRP B C 1
ATOM 2065 O O . TRP B 1 58 ? -28.141 -11.82 -8.742 1 86.12 58 TRP B O 1
ATOM 2075 N N . GLU B 1 59 ? -28.094 -14.016 -8.172 1 82.5 59 GLU B N 1
ATOM 2076 C CA . GLU B 1 59 ? -28.312 -13.68 -6.773 1 82.5 59 GLU B CA 1
ATOM 2077 C C . GLU B 1 59 ? -27.156 -12.867 -6.207 1 82.5 59 GLU B C 1
ATOM 2079 O O . GLU B 1 59 ? -27.359 -11.883 -5.496 1 82.5 59 GLU B O 1
ATOM 2084 N N . LEU B 1 60 ? -26.016 -13.273 -6.648 1 83.12 60 LEU B N 1
ATOM 2085 C CA . LEU B 1 60 ? -24.828 -12.586 -6.18 1 83.12 60 LEU B CA 1
ATOM 2086 C C . LEU B 1 60 ? -24.75 -11.18 -6.766 1 83.12 60 LEU B C 1
ATOM 2088 O O . LEU B 1 60 ? -24.328 -10.242 -6.086 1 83.12 60 LEU B O 1
ATOM 2092 N N . VAL B 1 61 ? -25.156 -11.016 -7.93 1 87.81 61 VAL B N 1
ATOM 2093 C CA . VAL B 1 61 ? -25.172 -9.703 -8.562 1 87.81 61 VAL B CA 1
ATOM 2094 C C . VAL B 1 61 ? -26.188 -8.805 -7.859 1 87.81 61 VAL B C 1
ATOM 2096 O O . VAL B 1 61 ? -25.922 -7.617 -7.645 1 87.81 61 VAL B O 1
ATOM 2099 N N . GLY B 1 62 ? -27.281 -9.391 -7.531 1 85.81 62 GLY B N 1
ATOM 2100 C CA . GLY B 1 62 ? -28.266 -8.656 -6.762 1 85.81 62 GLY B CA 1
ATOM 2101 C C . GLY B 1 62 ? -27.75 -8.188 -5.418 1 85.81 62 GLY B C 1
ATOM 2102 O O . GLY B 1 62 ? -28.016 -7.059 -5 1 85.81 62 GLY B O 1
ATOM 2103 N N . ILE B 1 63 ? -26.984 -9.039 -4.793 1 83.62 63 ILE B N 1
ATOM 2104 C CA . ILE B 1 63 ? -26.375 -8.695 -3.512 1 83.62 63 ILE B CA 1
ATOM 2105 C C . ILE B 1 63 ? -25.406 -7.527 -3.695 1 83.62 63 ILE B C 1
ATOM 2107 O O . ILE B 1 63 ? -25.359 -6.609 -2.875 1 83.62 63 ILE B O 1
ATOM 2111 N N . GLY B 1 64 ? -24.641 -7.629 -4.75 1 88.19 64 GLY B N 1
ATOM 2112 C CA . GLY B 1 64 ? -23.75 -6.523 -5.051 1 88.19 64 GLY B CA 1
ATOM 2113 C C . GLY B 1 64 ? -24.469 -5.203 -5.234 1 88.19 64 GLY B C 1
ATOM 2114 O O . GLY B 1 64 ? -24 -4.164 -4.758 1 88.19 64 GLY B O 1
ATOM 2115 N N . LEU B 1 65 ? -25.516 -5.219 -5.871 1 88.75 65 LEU B N 1
ATOM 2116 C CA . LEU B 1 65 ? -26.328 -4.02 -6.09 1 88.75 65 LEU B CA 1
ATOM 2117 C C . LEU B 1 65 ? -26.875 -3.484 -4.773 1 88.75 65 LEU B C 1
ATOM 2119 O O . LEU B 1 65 ? -26.906 -2.271 -4.551 1 88.75 65 LEU B O 1
ATOM 2123 N N . ALA B 1 66 ? -27.281 -4.406 -3.988 1 85.06 66 ALA B N 1
ATOM 2124 C CA . ALA B 1 66 ? -27.781 -4.02 -2.672 1 85.06 66 ALA B CA 1
ATOM 2125 C C . ALA B 1 66 ? -26.688 -3.387 -1.828 1 85.06 66 ALA B C 1
ATOM 2127 O O . ALA B 1 66 ? -26.906 -2.379 -1.154 1 85.06 66 ALA B O 1
ATOM 2128 N N . LEU B 1 67 ? -25.516 -3.973 -1.906 1 86.06 67 LEU B N 1
ATOM 2129 C CA . LEU B 1 67 ? -24.359 -3.43 -1.187 1 86.06 67 LEU B CA 1
ATOM 2130 C C . LEU B 1 67 ? -24 -2.039 -1.702 1 86.06 67 LEU B C 1
ATOM 2132 O O . LEU B 1 67 ? -23.703 -1.141 -0.915 1 86.06 67 LEU B O 1
ATOM 2136 N N . PHE B 1 68 ? -24.062 -1.907 -2.949 1 90.38 68 PHE B N 1
ATOM 2137 C CA . PHE B 1 68 ? -23.797 -0.607 -3.551 1 90.38 68 PHE B CA 1
ATOM 2138 C C . PHE B 1 68 ? -24.75 0.448 -3.018 1 90.38 68 PHE B C 1
ATOM 2140 O O . PHE B 1 68 ? -24.328 1.523 -2.592 1 90.38 68 PHE B O 1
ATOM 2147 N N . ALA B 1 69 ? -25.984 0.142 -3.049 1 89.25 69 ALA B N 1
ATOM 2148 C CA . ALA B 1 69 ? -27 1.071 -2.58 1 89.25 69 ALA B CA 1
ATOM 2149 C C . ALA B 1 69 ? -26.797 1.417 -1.107 1 89.25 69 ALA B C 1
ATOM 2151 O O . ALA B 1 69 ? -26.844 2.588 -0.726 1 89.25 69 ALA B O 1
ATOM 2152 N N . LEU B 1 70 ? -26.453 0.437 -0.379 1 85.94 70 LEU B N 1
ATOM 2153 C CA . LEU B 1 70 ? -26.375 0.628 1.064 1 85.94 70 LEU B CA 1
ATOM 2154 C C . LEU B 1 70 ? -25.047 1.277 1.451 1 85.94 70 LEU B C 1
ATOM 2156 O O . LEU B 1 70 ? -25.031 2.264 2.191 1 85.94 70 LEU B O 1
ATOM 2160 N N . ARG B 1 71 ? -23.953 0.759 0.854 1 87.06 71 ARG B N 1
ATOM 2161 C CA . ARG B 1 71 ? -22.641 1.108 1.373 1 87.06 71 ARG B CA 1
ATOM 2162 C C . ARG B 1 71 ? -22.016 2.25 0.573 1 87.06 71 ARG B C 1
ATOM 2164 O O . ARG B 1 71 ? -21.141 2.957 1.069 1 87.06 71 ARG B O 1
ATOM 2171 N N . ALA B 1 72 ? -22.422 2.467 -0.576 1 90.81 72 ALA B N 1
ATOM 2172 C CA . ALA B 1 72 ? -21.859 3.539 -1.391 1 90.81 72 ALA B CA 1
ATOM 2173 C C . ALA B 1 72 ? -22.75 4.773 -1.379 1 90.81 72 ALA B C 1
ATOM 2175 O O . ALA B 1 72 ? -22.297 5.887 -1.64 1 90.81 72 ALA B O 1
ATOM 2176 N N . VAL B 1 73 ? -24 4.574 -1.026 1 91.12 73 VAL B N 1
ATOM 2177 C CA . VAL B 1 73 ? -24.922 5.691 -1.171 1 91.12 73 VAL B CA 1
ATOM 2178 C C . VAL B 1 73 ? -25.578 6 0.177 1 91.12 73 VAL B C 1
ATOM 2180 O O . VAL B 1 73 ? -25.281 7.027 0.793 1 91.12 73 VAL B O 1
ATOM 2183 N N . VAL B 1 74 ? -26.312 5.051 0.766 1 87.06 74 VAL B N 1
ATOM 2184 C CA . VAL B 1 74 ? -27.188 5.305 1.904 1 87.06 74 VAL B CA 1
ATOM 2185 C C . VAL B 1 74 ? -26.344 5.621 3.141 1 87.06 74 VAL B C 1
ATOM 2187 O O . VAL B 1 74 ? -26.547 6.648 3.791 1 87.06 74 VAL B O 1
ATOM 2190 N N . LEU B 1 75 ? -25.422 4.762 3.418 1 85.75 75 LEU B N 1
ATOM 2191 C CA . LEU B 1 75 ? -24.688 4.906 4.672 1 85.75 75 LEU B CA 1
ATOM 2192 C C . LEU B 1 75 ? -23.812 6.156 4.656 1 85.75 75 LEU B C 1
ATOM 2194 O O . LEU B 1 75 ? -23.828 6.945 5.605 1 85.75 75 LEU B O 1
ATOM 2198 N N . PRO B 1 76 ? -23.094 6.371 3.611 1 86.88 76 PRO B N 1
ATOM 2199 C CA . PRO B 1 76 ? -22.344 7.625 3.57 1 86.88 76 PRO B CA 1
ATOM 2200 C C . PRO B 1 76 ? -23.25 8.859 3.6 1 86.88 76 PRO B C 1
ATOM 2202 O O . PRO B 1 76 ? -22.891 9.875 4.203 1 86.88 76 PRO B O 1
ATOM 2205 N N . TRP B 1 77 ? -24.375 8.781 2.963 1 86.19 77 TRP B N 1
ATOM 2206 C CA . TRP B 1 77 ? -25.328 9.883 2.982 1 86.19 77 TRP B CA 1
ATOM 2207 C C . TRP B 1 77 ? -25.844 10.141 4.398 1 86.19 77 TRP B C 1
ATOM 2209 O O . TRP B 1 77 ? -25.938 11.289 4.824 1 86.19 77 TRP B O 1
ATOM 2219 N N . LEU B 1 78 ? -26.125 9.125 5.086 1 83.12 78 LEU B N 1
ATOM 2220 C CA . LEU B 1 78 ? -26.594 9.258 6.465 1 83.12 78 LEU B CA 1
ATOM 2221 C C . LEU B 1 78 ? -25.516 9.891 7.34 1 83.12 78 LEU B C 1
ATOM 2223 O O . LEU B 1 78 ? -25.812 10.727 8.195 1 83.12 78 LEU B O 1
ATOM 2227 N N . LEU B 1 79 ? -24.328 9.43 7.145 1 82.12 79 LEU B N 1
ATOM 2228 C CA . LEU B 1 79 ? -23.219 10 7.902 1 82.12 79 LEU B CA 1
ATOM 2229 C C . LEU B 1 79 ? -23.047 11.484 7.586 1 82.12 79 LEU B C 1
ATOM 2231 O O . LEU B 1 79 ? -22.797 12.289 8.484 1 82.12 79 LEU B O 1
ATOM 2235 N N . ALA B 1 80 ? -23.203 11.828 6.32 1 82.94 80 ALA B N 1
ATOM 2236 C CA . ALA B 1 80 ? -23.109 13.227 5.902 1 82.94 80 ALA B CA 1
ATOM 2237 C C . ALA B 1 80 ? -24.203 14.07 6.547 1 82.94 80 ALA B C 1
ATOM 2239 O O . ALA B 1 80 ? -23.969 15.211 6.938 1 82.94 80 ALA B O 1
ATOM 2240 N N . ARG B 1 81 ? -25.266 13.539 6.621 1 78.44 81 ARG B N 1
ATOM 2241 C CA . ARG B 1 81 ? -26.391 14.25 7.223 1 78.44 81 ARG B CA 1
ATOM 2242 C C . ARG B 1 81 ? -26.156 14.477 8.711 1 78.44 81 ARG B C 1
ATOM 2244 O O . ARG B 1 81 ? -26.516 15.523 9.25 1 78.44 81 ARG B O 1
ATOM 2251 N N . ALA B 1 82 ? -25.594 13.5 9.266 1 73.5 82 ALA B N 1
ATOM 2252 C CA . ALA B 1 82 ? -25.281 13.633 10.688 1 73.5 82 ALA B CA 1
ATOM 2253 C C . ALA B 1 82 ? -24.234 14.727 10.914 1 73.5 82 ALA B C 1
ATOM 2255 O O . ALA B 1 82 ? -24.266 15.406 11.938 1 73.5 82 ALA B O 1
ATOM 2256 N N . LEU B 1 83 ? -23.359 14.906 10.008 1 71.81 83 LEU B N 1
ATOM 2257 C CA . LEU B 1 83 ? -22.344 15.945 10.047 1 71.81 83 LEU B CA 1
ATOM 2258 C C . LEU B 1 83 ? -22.969 17.328 9.891 1 71.81 83 LEU B C 1
ATOM 2260 O O . LEU B 1 83 ? -22.531 18.297 10.531 1 71.81 83 LEU B O 1
ATOM 2264 N N . GLY B 1 84 ? -23.719 17.438 8.812 1 63.59 84 GLY B N 1
ATOM 2265 C CA . GLY B 1 84 ? -24.375 18.719 8.562 1 63.59 84 GLY B CA 1
ATOM 2266 C C . GLY B 1 84 ? -25.188 19.219 9.742 1 63.59 84 GLY B C 1
ATOM 2267 O O . GLY B 1 84 ? -25.344 20.422 9.922 1 63.59 84 GLY B O 1
ATOM 2268 N N . ALA B 1 85 ? -25.672 18.344 10.43 1 59 85 ALA B N 1
ATOM 2269 C CA . ALA B 1 85 ? -26.453 18.75 11.594 1 59 85 ALA B CA 1
ATOM 2270 C C . ALA B 1 85 ? -25.547 19.266 12.703 1 59 85 ALA B C 1
ATOM 2272 O O . ALA B 1 85 ? -25.984 19.984 13.594 1 59 85 ALA B O 1
ATOM 2273 N N . GLU B 1 86 ? -24.219 18.844 12.57 1 54.12 86 GLU B N 1
ATOM 2274 C CA . GLU B 1 86 ? -23.266 19.281 13.594 1 54.12 86 GLU B CA 1
ATOM 2275 C C . GLU B 1 86 ? -22.5 20.516 13.141 1 54.12 86 GLU B C 1
ATOM 2277 O O . GLU B 1 86 ? -21.734 20.453 12.164 1 54.12 86 GLU B O 1
ATOM 2282 N N . LYS B 1 87 ? -23.125 21.641 13.094 1 52.09 87 LYS B N 1
ATOM 2283 C CA . LYS B 1 87 ? -22.609 22.922 12.609 1 52.09 87 LYS B CA 1
ATOM 2284 C C . LYS B 1 87 ? -21.078 22.984 12.727 1 52.09 87 LYS B C 1
ATOM 2286 O O . LYS B 1 87 ? -20.406 23.438 11.812 1 52.09 87 LYS B O 1
ATOM 2291 N N . HIS B 1 88 ? -20.422 23.125 13.922 1 47.03 88 HIS B N 1
ATOM 2292 C CA . HIS B 1 88 ? -19.094 23.641 14.25 1 47.03 88 HIS B CA 1
ATOM 2293 C C . HIS B 1 88 ? -18.047 22.531 14.156 1 47.03 88 HIS B C 1
ATOM 2295 O O . HIS B 1 88 ? -16.844 22.797 14.289 1 47.03 88 HIS B O 1
ATOM 2301 N N . GLU B 1 89 ? -18.312 21.297 14.102 1 48.22 89 GLU B N 1
ATOM 2302 C CA . GLU B 1 89 ? -17.375 20.234 14.445 1 48.22 89 GLU B CA 1
ATOM 2303 C C . GLU B 1 89 ? -16.734 19.625 13.195 1 48.22 89 GLU B C 1
ATOM 2305 O O . GLU B 1 89 ? -16.094 18.578 13.266 1 48.22 89 GLU B O 1
ATOM 2310 N N . GLN B 1 90 ? -16.969 20.219 12.086 1 49.59 90 GLN B N 1
ATOM 2311 C CA . GLN B 1 90 ? -16.5 19.672 10.82 1 49.59 90 GLN B CA 1
ATOM 2312 C C . GLN B 1 90 ? -14.977 19.516 10.812 1 49.59 90 GLN B C 1
ATOM 2314 O O . GLN B 1 90 ? -14.422 18.75 10.023 1 49.59 90 GLN B O 1
ATOM 2319 N N . ARG B 1 91 ? -14.344 20.516 11.5 1 48.5 91 ARG B N 1
ATOM 2320 C CA . ARG B 1 91 ? -12.93 20.672 11.203 1 48.5 91 ARG B CA 1
ATOM 2321 C C . ARG B 1 91 ? -12.102 19.578 11.875 1 48.5 91 ARG B C 1
ATOM 2323 O O . ARG B 1 91 ? -11 19.266 11.438 1 48.5 91 ARG B O 1
ATOM 2330 N N . GLU B 1 92 ? -12.375 19.312 13.156 1 49.69 92 GLU B N 1
ATOM 2331 C CA . GLU B 1 92 ? -11.195 19.016 13.961 1 49.69 92 GLU B CA 1
ATOM 2332 C C . GLU B 1 92 ? -10.922 17.516 14 1 49.69 92 GLU B C 1
ATOM 2334 O O . GLU B 1 92 ? -11.156 16.859 15.023 1 49.69 92 GLU B O 1
ATOM 2339 N N . ALA B 1 93 ? -11.109 16.812 12.883 1 52.06 93 ALA B N 1
ATOM 2340 C CA . ALA B 1 93 ? -10.625 15.484 13.227 1 52.06 93 ALA B CA 1
ATOM 2341 C C . ALA B 1 93 ? -9.117 15.508 13.492 1 52.06 93 ALA B C 1
ATOM 2343 O O . ALA B 1 93 ? -8.32 15.5 12.555 1 52.06 93 ALA B O 1
ATOM 2344 N N . THR B 1 94 ? -8.672 16.109 14.547 1 50.97 94 THR B N 1
ATOM 2345 C CA . THR B 1 94 ? -7.242 16.203 14.828 1 50.97 94 THR B CA 1
ATOM 2346 C C . THR B 1 94 ? -6.66 14.828 15.125 1 50.97 94 THR B C 1
ATOM 2348 O O . THR B 1 94 ? -7.117 14.141 16.031 1 50.97 94 THR B O 1
ATOM 2351 N N . PRO B 1 95 ? -6.031 14.273 14.156 1 55.47 95 PRO B N 1
ATOM 2352 C CA . PRO B 1 95 ? -5.414 12.984 14.484 1 55.47 95 PRO B CA 1
ATOM 2353 C C . PRO B 1 95 ? -4.473 13.07 15.68 1 55.47 95 PRO B C 1
ATOM 2355 O O . PRO B 1 95 ? -3.828 14.102 15.891 1 55.47 95 PRO B O 1
ATOM 2358 N N . LEU B 1 96 ? -4.703 12.234 16.766 1 62.62 96 LEU B N 1
ATOM 2359 C CA . LEU B 1 96 ? -3.775 12.148 17.891 1 62.62 96 LEU B CA 1
ATOM 2360 C C . LEU B 1 96 ? -2.359 11.859 17.406 1 62.62 96 LEU B C 1
ATOM 2362 O O . LEU B 1 96 ? -1.388 12.141 18.109 1 62.62 96 LEU B O 1
ATOM 2366 N N . VAL B 1 97 ? -2.311 11.273 16.25 1 69.5 97 VAL B N 1
ATOM 2367 C CA . VAL B 1 97 ? -1.015 10.898 15.695 1 69.5 97 VAL B CA 1
ATOM 2368 C C . VAL B 1 97 ? -0.736 11.727 14.438 1 69.5 97 VAL B C 1
ATOM 2370 O O . VAL B 1 97 ? -1.665 12.133 13.734 1 69.5 97 VAL B O 1
ATOM 2373 N N . ASN B 1 98 ? 0.455 12.102 14.297 1 84.88 98 ASN B N 1
ATOM 2374 C CA . ASN B 1 98 ? 0.859 12.852 13.109 1 84.88 98 ASN B CA 1
ATOM 2375 C C . ASN B 1 98 ? 0.48 12.117 11.828 1 84.88 98 ASN B C 1
ATOM 2377 O O . ASN B 1 98 ? 0.371 10.891 11.812 1 84.88 98 ASN B O 1
ATOM 2381 N N . THR B 1 99 ? 0.017 12.812 10.875 1 86.69 99 THR B N 1
ATOM 2382 C CA . THR B 1 99 ? -0.469 12.289 9.602 1 86.69 99 THR B CA 1
ATOM 2383 C C . THR B 1 99 ? 0.563 11.359 8.969 1 86.69 99 THR B C 1
ATOM 2385 O O . THR B 1 99 ? 0.221 10.273 8.492 1 86.69 99 THR B O 1
ATOM 2388 N N . THR B 1 100 ? 1.822 11.727 9.055 1 88.69 100 THR B N 1
ATOM 2389 C CA . THR B 1 100 ? 2.893 10.93 8.477 1 88.69 100 THR B CA 1
ATOM 2390 C C . THR B 1 100 ? 3.004 9.578 9.18 1 88.69 100 THR B C 1
ATOM 2392 O O . THR B 1 100 ? 3.051 8.531 8.531 1 88.69 100 THR B O 1
ATOM 2395 N N . ALA B 1 101 ? 2.984 9.617 10.438 1 91.12 101 ALA B N 1
ATOM 2396 C CA . ALA B 1 101 ? 3.049 8.391 11.227 1 91.12 101 ALA B CA 1
ATOM 2397 C C . ALA B 1 101 ? 1.858 7.48 10.922 1 91.12 101 ALA B C 1
ATOM 2399 O O . ALA B 1 101 ? 2.012 6.262 10.812 1 91.12 101 ALA B O 1
ATOM 2400 N N . SER B 1 102 ? 0.738 8.078 10.797 1 93 102 SER B N 1
ATOM 2401 C CA . SER B 1 102 ? -0.467 7.305 10.523 1 93 102 SER B CA 1
ATOM 2402 C C . SER B 1 102 ? -0.385 6.617 9.164 1 93 102 SER B C 1
ATOM 2404 O O . SER B 1 102 ? -0.79 5.465 9.016 1 93 102 SER B O 1
ATOM 2406 N N . LEU B 1 103 ? 0.145 7.316 8.227 1 93.94 103 LEU B N 1
ATOM 2407 C CA . LEU B 1 103 ? 0.282 6.742 6.891 1 93.94 103 LEU B CA 1
ATOM 2408 C C . LEU B 1 103 ? 1.303 5.609 6.895 1 93.94 103 LEU B C 1
ATOM 2410 O O . LEU B 1 103 ? 1.105 4.59 6.227 1 93.94 103 LEU B O 1
ATOM 2414 N N . LEU B 1 104 ? 2.328 5.738 7.66 1 94.19 104 LEU B N 1
ATOM 2415 C CA . LEU B 1 104 ? 3.34 4.691 7.766 1 94.19 104 LEU B CA 1
ATOM 2416 C C . LEU B 1 104 ? 2.781 3.465 8.477 1 94.19 104 LEU B C 1
ATOM 2418 O O . LEU B 1 104 ? 3.043 2.332 8.07 1 94.19 104 LEU B O 1
ATOM 2422 N N . ILE B 1 105 ? 2.057 3.748 9.445 1 94.81 105 ILE B N 1
ATOM 2423 C CA . ILE B 1 105 ? 1.427 2.65 10.164 1 94.81 105 ILE B CA 1
ATOM 2424 C C . ILE B 1 105 ? 0.464 1.907 9.242 1 94.81 105 ILE B C 1
ATOM 2426 O O . ILE B 1 105 ? 0.41 0.675 9.258 1 94.81 105 ILE B O 1
ATOM 2430 N N . ALA B 1 106 ? -0.268 2.672 8.453 1 95.69 106 ALA B N 1
ATOM 2431 C CA . ALA B 1 106 ? -1.174 2.055 7.488 1 95.69 106 ALA B CA 1
ATOM 2432 C C . ALA B 1 106 ? -0.416 1.141 6.531 1 95.69 106 ALA B C 1
ATOM 2434 O O . ALA B 1 106 ? -0.888 0.051 6.195 1 95.69 106 ALA B O 1
ATOM 2435 N N . ALA B 1 107 ? 0.736 1.539 6.094 1 95 107 ALA B N 1
ATOM 2436 C CA . ALA B 1 107 ? 1.573 0.724 5.219 1 95 107 ALA B CA 1
ATOM 2437 C C . ALA B 1 107 ? 2.018 -0.556 5.922 1 95 107 ALA B C 1
ATOM 2439 O O . ALA B 1 107 ? 1.944 -1.645 5.344 1 95 107 ALA B O 1
ATOM 2440 N N . VAL B 1 108 ? 2.459 -0.426 7.164 1 95.62 108 VAL B N 1
ATOM 2441 C CA . VAL B 1 108 ? 2.9 -1.573 7.953 1 95.62 108 VAL B CA 1
ATOM 2442 C C . VAL B 1 108 ? 1.737 -2.541 8.148 1 95.62 108 VAL B C 1
ATOM 2444 O O . VAL B 1 108 ? 1.896 -3.754 7.992 1 95.62 108 VAL B O 1
ATOM 2447 N N . LEU B 1 109 ? 0.62 -1.976 8.445 1 96.5 109 LEU B N 1
ATOM 2448 C CA . LEU B 1 109 ? -0.558 -2.803 8.688 1 96.5 109 LEU B CA 1
ATOM 2449 C C . LEU B 1 109 ? -0.957 -3.561 7.426 1 96.5 109 LEU B C 1
ATOM 2451 O O . LEU B 1 109 ? -1.439 -4.691 7.5 1 96.5 109 LEU B O 1
ATOM 2455 N N . THR B 1 110 ? -0.75 -2.934 6.297 1 95.19 110 THR B N 1
ATOM 2456 C CA . THR B 1 110 ? -1.03 -3.604 5.031 1 95.19 110 THR B CA 1
ATOM 2457 C C . THR B 1 110 ? -0.115 -4.809 4.844 1 95.19 110 THR B C 1
ATOM 2459 O O . THR B 1 110 ? -0.569 -5.883 4.445 1 95.19 110 THR B O 1
ATOM 2462 N N . VAL B 1 111 ? 1.125 -4.691 5.176 1 93.25 111 VAL B N 1
ATOM 2463 C CA . VAL B 1 111 ? 2.076 -5.793 5.051 1 93.25 111 VAL B CA 1
ATOM 2464 C C . VAL B 1 111 ? 1.75 -6.879 6.074 1 93.25 111 VAL B C 1
ATOM 2466 O O . VAL B 1 111 ? 1.842 -8.07 5.777 1 93.25 111 VAL B O 1
ATOM 2469 N N . VAL B 1 112 ? 1.381 -6.441 7.242 1 94.31 112 VAL B N 1
ATOM 2470 C CA . VAL B 1 112 ? 0.983 -7.387 8.281 1 94.31 112 VAL B CA 1
ATOM 2471 C C . VAL B 1 112 ? -0.223 -8.195 7.805 1 94.31 112 VAL B C 1
ATOM 2473 O O . VAL B 1 112 ? -0.283 -9.406 8.008 1 94.31 112 VAL B O 1
ATOM 2476 N N . ALA B 1 113 ? -1.154 -7.512 7.188 1 95.19 113 ALA B N 1
ATOM 2477 C CA . ALA B 1 113 ? -2.328 -8.195 6.648 1 95.19 113 ALA B CA 1
ATOM 2478 C C . ALA B 1 113 ? -1.927 -9.266 5.645 1 95.19 113 ALA B C 1
ATOM 2480 O O . ALA B 1 113 ? -2.471 -10.375 5.656 1 95.19 113 ALA B O 1
ATOM 2481 N N . LEU B 1 114 ? -0.955 -8.922 4.812 1 90.81 114 LEU B N 1
ATOM 2482 C CA . LEU B 1 114 ? -0.449 -9.883 3.84 1 90.81 114 LEU B CA 1
ATOM 2483 C C . LEU B 1 114 ? 0.2 -11.07 4.539 1 90.81 114 LEU B C 1
ATOM 2485 O O . LEU B 1 114 ? -0.037 -12.219 4.164 1 90.81 114 LEU B O 1
ATOM 2489 N N . ALA B 1 115 ? 0.947 -10.844 5.566 1 89.88 115 ALA B N 1
ATOM 2490 C CA . ALA B 1 115 ? 1.656 -11.891 6.301 1 89.88 115 ALA B CA 1
ATOM 2491 C C . ALA B 1 115 ? 0.68 -12.797 7.043 1 89.88 115 ALA B C 1
ATOM 2493 O O . ALA B 1 115 ? 0.832 -14.023 7.035 1 89.88 115 ALA B O 1
ATOM 2494 N N . VAL B 1 116 ? -0.354 -12.211 7.605 1 90.25 116 VAL B N 1
ATOM 2495 C CA . VAL B 1 116 ? -1.304 -12.93 8.445 1 90.25 116 VAL B CA 1
ATOM 2496 C C . VAL B 1 116 ? -2.205 -13.805 7.578 1 90.25 116 VAL B C 1
ATOM 2498 O O . VAL B 1 116 ? -2.611 -14.891 7.992 1 90.25 116 VAL B O 1
ATOM 2501 N N . THR B 1 117 ? -2.467 -13.367 6.398 1 89.81 117 THR B N 1
ATOM 2502 C CA . THR B 1 117 ? -3.406 -14.094 5.551 1 89.81 117 THR B CA 1
ATOM 2503 C C . THR B 1 117 ? -2.674 -15.133 4.703 1 89.81 117 THR B C 1
ATOM 2505 O O . THR B 1 117 ? -3.303 -15.875 3.947 1 89.81 117 THR B O 1
ATOM 2508 N N . ARG B 1 118 ? -1.442 -15.211 4.879 1 85.44 118 ARG B N 1
ATOM 2509 C CA . ARG B 1 118 ? -0.623 -16.062 4.027 1 85.44 118 ARG B CA 1
ATOM 2510 C C . ARG B 1 118 ? -1.085 -17.516 4.102 1 85.44 118 ARG B C 1
ATOM 2512 O O . ARG B 1 118 ? -1.262 -18.172 3.074 1 85.44 118 ARG B O 1
ATOM 2519 N N . PRO B 1 119 ? -1.312 -18.062 5.309 1 82.31 119 PRO B N 1
ATOM 2520 C CA . PRO B 1 119 ? -1.749 -19.453 5.387 1 82.31 119 PRO B CA 1
ATOM 2521 C C . PRO B 1 119 ? -3.092 -19.703 4.699 1 82.31 119 PRO B C 1
ATOM 2523 O O . PRO B 1 119 ? -3.324 -20.766 4.145 1 82.31 119 PRO B O 1
ATOM 2526 N N . ILE B 1 120 ? -3.904 -18.734 4.672 1 81.75 120 ILE B N 1
ATOM 2527 C CA . ILE B 1 120 ? -5.223 -18.859 4.062 1 81.75 120 ILE B CA 1
ATOM 2528 C C . ILE B 1 120 ? -5.094 -18.812 2.541 1 81.75 120 ILE B C 1
ATOM 2530 O O . ILE B 1 120 ? -5.695 -19.625 1.837 1 81.75 120 ILE B O 1
ATOM 2534 N N . VAL B 1 121 ? -4.301 -17.953 2.041 1 80.81 121 VAL B N 1
ATOM 2535 C CA . VAL B 1 121 ? -4.121 -17.781 0.604 1 80.81 121 VAL B CA 1
ATOM 2536 C C . VAL B 1 121 ? -3.416 -19 0.019 1 80.81 121 VAL B C 1
ATOM 2538 O O . VAL B 1 121 ? -3.676 -19.391 -1.122 1 80.81 121 VAL B O 1
ATOM 2541 N N . ASP B 1 122 ? -2.607 -19.672 0.849 1 78.06 122 ASP B N 1
ATOM 2542 C CA . ASP B 1 122 ? -1.867 -20.844 0.401 1 78.06 122 ASP B CA 1
ATOM 2543 C C . ASP B 1 122 ? -2.783 -22.062 0.297 1 78.06 122 ASP B C 1
ATOM 2545 O O . ASP B 1 122 ? -2.525 -22.984 -0.492 1 78.06 122 ASP B O 1
ATOM 2549 N N . LEU B 1 123 ? -3.846 -22.062 1.08 1 75.69 123 LEU B N 1
ATOM 2550 C CA . LEU B 1 123 ? -4.773 -23.188 1.105 1 75.69 123 LEU B CA 1
ATOM 2551 C C . LEU B 1 123 ? -5.703 -23.156 -0.104 1 75.69 123 LEU B C 1
ATOM 2553 O O . LEU B 1 123 ? -6.172 -24.188 -0.561 1 75.69 123 LEU B O 1
ATOM 2557 N N . ASP B 1 124 ? -6.023 -22.016 -0.609 1 75.31 124 ASP B N 1
ATOM 2558 C CA . ASP B 1 124 ? -6.918 -21.828 -1.747 1 75.31 124 ASP B CA 1
ATOM 2559 C C . ASP B 1 124 ? -6.348 -20.797 -2.719 1 75.31 124 ASP B C 1
ATOM 2561 O O . ASP B 1 124 ? -6.312 -19.594 -2.412 1 75.31 124 ASP B O 1
ATOM 2565 N N . SER B 1 125 ? -5.934 -21.266 -3.914 1 73.19 125 SER B N 1
ATOM 2566 C CA . SER B 1 125 ? -5.242 -20.406 -4.871 1 73.19 125 SER B CA 1
ATOM 2567 C C . SER B 1 125 ? -6.23 -19.719 -5.805 1 73.19 125 SER B C 1
ATOM 2569 O O . SER B 1 125 ? -5.871 -19.312 -6.914 1 73.19 125 SER B O 1
ATOM 2571 N N . SER B 1 126 ? -7.492 -19.672 -5.316 1 76.81 126 SER B N 1
ATOM 2572 C CA . SER B 1 126 ? -8.461 -18.969 -6.152 1 76.81 126 SER B CA 1
ATOM 2573 C C . SER B 1 126 ? -8.172 -17.469 -6.191 1 76.81 126 SER B C 1
ATOM 2575 O O . SER B 1 126 ? -7.516 -16.938 -5.297 1 76.81 126 SER B O 1
ATOM 2577 N N . ALA B 1 127 ? -8.586 -16.859 -7.195 1 77.69 127 ALA B N 1
ATOM 2578 C CA . ALA B 1 127 ? -8.391 -15.422 -7.379 1 77.69 127 ALA B CA 1
ATOM 2579 C C . ALA B 1 127 ? -9.031 -14.625 -6.242 1 77.69 127 ALA B C 1
ATOM 2581 O O . ALA B 1 127 ? -8.484 -13.617 -5.797 1 77.69 127 ALA B O 1
ATOM 2582 N N . ALA B 1 128 ? -10.125 -15.148 -5.793 1 80.81 128 ALA B N 1
ATOM 2583 C CA . ALA B 1 128 ? -10.852 -14.469 -4.727 1 80.81 128 ALA B CA 1
ATOM 2584 C C . ALA B 1 128 ? -10.07 -14.516 -3.414 1 80.81 128 ALA B C 1
ATOM 2586 O O . ALA B 1 128 ? -9.867 -13.492 -2.764 1 80.81 128 ALA B O 1
ATOM 2587 N N . VAL B 1 129 ? -9.625 -15.641 -3.082 1 82.94 129 VAL B N 1
ATOM 2588 C CA . VAL B 1 129 ? -8.938 -15.82 -1.806 1 82.94 129 VAL B CA 1
ATOM 2589 C C . VAL B 1 129 ? -7.598 -15.094 -1.834 1 82.94 129 VAL B C 1
ATOM 2591 O O . VAL B 1 129 ? -7.156 -14.555 -0.818 1 82.94 129 VAL B O 1
ATOM 2594 N N . SER B 1 130 ? -7.012 -14.984 -2.971 1 83.19 130 SER B N 1
ATOM 2595 C CA . SER B 1 130 ? -5.742 -14.289 -3.113 1 83.19 130 SER B CA 1
ATOM 2596 C C . SER B 1 130 ? -5.902 -12.789 -2.846 1 83.19 130 SER B C 1
ATOM 2598 O O . SER B 1 130 ? -4.918 -12.094 -2.6 1 83.19 130 SER B O 1
ATOM 2600 N N . ALA B 1 131 ? -7.09 -12.32 -2.895 1 86.56 131 ALA B N 1
ATOM 2601 C CA . ALA B 1 131 ? -7.371 -10.898 -2.691 1 86.56 131 ALA B CA 1
ATOM 2602 C C . ALA B 1 131 ? -7.781 -10.625 -1.249 1 86.56 131 ALA B C 1
ATOM 2604 O O . ALA B 1 131 ? -7.992 -9.469 -0.869 1 86.56 131 ALA B O 1
ATOM 2605 N N . VAL B 1 132 ? -7.781 -11.586 -0.379 1 88.19 132 VAL B N 1
ATOM 2606 C CA . VAL B 1 132 ? -8.25 -11.5 1 1 88.19 132 VAL B CA 1
ATOM 2607 C C . VAL B 1 132 ? -7.355 -10.547 1.792 1 88.19 132 VAL B C 1
ATOM 2609 O O . VAL B 1 132 ? -7.84 -9.781 2.633 1 88.19 132 VAL B O 1
ATOM 2612 N N . PRO B 1 133 ? -6.062 -10.508 1.515 1 90.88 133 PRO B N 1
ATOM 2613 C CA . PRO B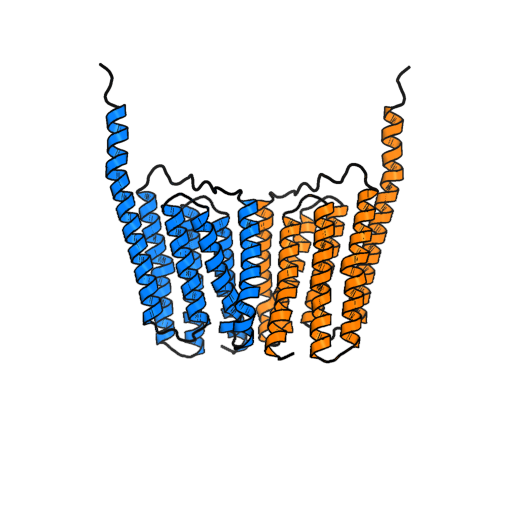 1 133 ? -5.207 -9.594 2.268 1 90.88 133 PRO B CA 1
ATOM 2614 C C . PRO B 1 133 ? -5.652 -8.133 2.152 1 90.88 133 PRO B C 1
ATOM 2616 O O . PRO B 1 133 ? -5.52 -7.367 3.107 1 90.88 133 PRO B O 1
ATOM 2619 N N . GLY B 1 134 ? -6.164 -7.77 1.009 1 92.94 134 GLY B N 1
ATOM 2620 C CA . GLY B 1 134 ? -6.672 -6.414 0.855 1 92.94 134 GLY B CA 1
ATOM 2621 C C . GLY B 1 134 ? -7.797 -6.086 1.815 1 92.94 134 GLY B C 1
ATOM 2622 O O . GLY B 1 134 ? -7.816 -5.008 2.41 1 92.94 134 GLY B O 1
ATOM 2623 N N . GLY B 1 135 ? -8.711 -7.039 1.953 1 94.31 135 GLY B N 1
ATOM 2624 C CA . GLY B 1 135 ? -9.789 -6.855 2.908 1 94.31 135 GLY B CA 1
ATOM 2625 C C . GLY B 1 135 ? -9.312 -6.758 4.344 1 94.31 135 GLY B C 1
ATOM 2626 O O . GLY B 1 135 ? -9.742 -5.879 5.09 1 94.31 135 GLY B O 1
ATOM 2627 N N . LEU B 1 136 ? -8.461 -7.613 4.676 1 94.75 136 LEU B N 1
ATOM 2628 C CA . LEU B 1 136 ? -7.93 -7.617 6.035 1 94.75 136 LEU B CA 1
ATOM 2629 C C . LEU B 1 136 ? -7.145 -6.34 6.32 1 94.75 136 LEU B C 1
ATOM 2631 O O . LEU B 1 136 ? -7.184 -5.82 7.438 1 94.75 136 LEU B O 1
ATOM 2635 N N . ALA B 1 137 ? -6.426 -5.902 5.328 1 97.06 137 ALA B N 1
ATOM 2636 C CA . ALA B 1 137 ? -5.699 -4.645 5.492 1 97.06 137 ALA B CA 1
ATOM 2637 C C . ALA B 1 137 ? -6.648 -3.506 5.859 1 97.06 137 ALA B C 1
ATOM 2639 O O . ALA B 1 137 ? -6.355 -2.711 6.754 1 97.06 137 ALA B O 1
ATOM 2640 N N . VAL B 1 138 ? -7.75 -3.439 5.234 1 97.06 138 VAL B N 1
ATOM 2641 C CA . VAL B 1 138 ? -8.734 -2.396 5.504 1 97.06 138 VAL B CA 1
ATOM 2642 C C . VAL B 1 138 ? -9.266 -2.541 6.93 1 97.06 138 VAL B C 1
ATOM 2644 O O . VAL B 1 138 ? -9.438 -1.548 7.641 1 97.06 138 VAL B O 1
ATOM 2647 N N . VAL B 1 139 ? -9.461 -3.758 7.383 1 95.62 139 VAL B N 1
ATOM 2648 C CA . VAL B 1 139 ? -9.938 -4.023 8.734 1 95.62 139 VAL B CA 1
ATOM 2649 C C . VAL B 1 139 ? -8.93 -3.48 9.75 1 95.62 139 VAL B C 1
ATOM 2651 O O . VAL B 1 139 ? -9.305 -2.754 10.672 1 95.62 139 VAL B O 1
ATOM 2654 N N . LEU B 1 140 ? -7.73 -3.768 9.508 1 97.25 140 LEU B N 1
ATOM 2655 C CA . LEU B 1 140 ? -6.691 -3.35 10.438 1 97.25 140 LEU B CA 1
ATOM 2656 C C . LEU B 1 140 ? -6.539 -1.832 10.438 1 97.25 140 LEU B C 1
ATOM 2658 O O . LEU B 1 140 ? -6.398 -1.216 11.5 1 97.25 140 LEU B O 1
ATOM 2662 N N . ILE B 1 141 ? -6.582 -1.235 9.297 1 96.88 141 ILE B N 1
ATOM 2663 C CA . ILE B 1 141 ? -6.453 0.213 9.172 1 96.88 141 ILE B CA 1
ATOM 2664 C C . ILE B 1 141 ? -7.656 0.894 9.82 1 96.88 141 ILE B C 1
ATOM 2666 O O . ILE B 1 141 ? -7.512 1.913 10.492 1 96.88 141 ILE B O 1
ATOM 2670 N N . ALA B 1 142 ? -8.812 0.37 9.625 1 95.19 142 ALA B N 1
ATOM 2671 C CA . ALA B 1 142 ? -10.023 0.911 10.234 1 95.19 142 ALA B CA 1
ATOM 2672 C C . ALA B 1 142 ? -9.93 0.897 11.758 1 95.19 142 ALA B C 1
ATOM 2674 O O . ALA B 1 142 ? -10.305 1.869 12.422 1 95.19 142 ALA B O 1
ATOM 2675 N N . LEU B 1 143 ? -9.469 -0.224 12.281 1 94.56 143 LEU B N 1
ATOM 2676 C CA . LEU B 1 143 ? -9.273 -0.32 13.727 1 94.56 143 LEU B CA 1
ATOM 2677 C C . LEU B 1 143 ? -8.305 0.75 14.219 1 94.56 143 LEU B C 1
ATOM 2679 O O . LEU B 1 143 ? -8.523 1.355 15.273 1 94.56 143 LEU B O 1
ATOM 2683 N N . PHE B 1 144 ? -7.309 0.947 13.461 1 94.56 144 PHE B N 1
ATOM 2684 C CA . PHE B 1 144 ? -6.336 1.981 13.789 1 94.56 144 PHE B CA 1
ATOM 2685 C C . PHE B 1 144 ? -6.992 3.357 13.797 1 94.56 144 PHE B C 1
ATOM 2687 O O . PHE B 1 144 ? -6.77 4.148 14.719 1 94.56 144 PHE B O 1
ATOM 2694 N N . VAL B 1 145 ? -7.781 3.678 12.836 1 90.62 145 VAL B N 1
ATOM 2695 C CA . VAL B 1 145 ? -8.469 4.961 12.734 1 90.62 145 VAL B CA 1
ATOM 2696 C C . VAL B 1 145 ? -9.398 5.145 13.93 1 90.62 145 VAL B C 1
ATOM 2698 O O . VAL B 1 145 ? -9.445 6.219 14.531 1 90.62 145 VAL B O 1
ATOM 2701 N N . MET B 1 146 ? -10.047 4.113 14.32 1 87.69 146 MET B N 1
ATOM 2702 C CA . MET B 1 146 ? -10.992 4.188 15.43 1 87.69 146 MET B CA 1
ATOM 2703 C C . MET B 1 146 ? -10.266 4.461 16.75 1 87.69 146 MET B C 1
ATOM 2705 O O . MET B 1 146 ? -10.766 5.199 17.594 1 87.69 146 MET B O 1
ATOM 2709 N N . VAL B 1 147 ? -9.102 3.92 16.859 1 87.56 147 VAL B N 1
ATOM 2710 C CA . VAL B 1 147 ? -8.344 4.035 18.094 1 87.56 147 VAL B CA 1
ATOM 2711 C C . VAL B 1 147 ? -7.66 5.402 18.156 1 87.56 147 VAL B C 1
ATOM 2713 O O . VAL B 1 147 ? -7.488 5.965 19.234 1 87.56 147 VAL B O 1
ATOM 2716 N N . THR B 1 148 ? -7.406 5.984 17.062 1 87.31 148 THR B N 1
ATOM 2717 C CA . THR B 1 148 ? -6.578 7.184 17.062 1 87.31 148 THR B CA 1
ATOM 2718 C C . THR B 1 148 ? -7.438 8.438 16.922 1 87.31 148 THR B C 1
ATOM 2720 O O . THR B 1 148 ? -6.973 9.547 17.172 1 87.31 148 THR B O 1
ATOM 2723 N N . ARG B 1 149 ? -8.555 8.266 16.422 1 79.62 149 ARG B N 1
ATOM 2724 C CA . ARG B 1 149 ? -9.422 9.43 16.297 1 79.62 149 ARG B CA 1
ATOM 2725 C C . ARG B 1 149 ? -10.453 9.484 17.406 1 79.62 149 ARG B C 1
ATOM 2727 O O . ARG B 1 149 ? -10.961 8.445 17.844 1 79.62 149 ARG B O 1
ATOM 2734 N N . ARG B 1 150 ? -10.734 10.672 17.906 1 76.19 150 ARG B N 1
ATOM 2735 C CA . ARG B 1 150 ? -11.547 10.797 19.125 1 76.19 150 ARG B CA 1
ATOM 2736 C C . ARG B 1 150 ? -12.922 11.375 18.797 1 76.19 150 ARG B C 1
ATOM 2738 O O . ARG B 1 150 ? -13.852 11.242 19.578 1 76.19 150 ARG B O 1
ATOM 2745 N N . HIS B 1 151 ? -13.086 11.875 17.75 1 73.25 151 HIS B N 1
ATOM 2746 C CA . HIS B 1 151 ? -14.383 12.453 17.406 1 73.25 151 HIS B CA 1
ATOM 2747 C C . HIS B 1 151 ? -15.383 11.367 17 1 73.25 151 HIS B C 1
ATOM 2749 O O . HIS B 1 151 ? -15.031 10.445 16.266 1 73.25 151 HIS B O 1
ATOM 2755 N N . ALA B 1 152 ? -16.484 11.461 17.578 1 72.31 152 ALA B N 1
ATOM 2756 C CA . ALA B 1 152 ? -17.531 10.453 17.406 1 72.31 152 ALA B CA 1
ATOM 2757 C C . ALA B 1 152 ? -17.766 10.172 15.922 1 72.31 152 ALA B C 1
ATOM 2759 O O . ALA B 1 152 ? -17.938 9.016 15.523 1 72.31 152 ALA B O 1
ATOM 2760 N N . ILE B 1 153 ? -17.844 11.156 15.188 1 72.94 153 ILE B N 1
ATOM 2761 C CA . ILE B 1 153 ? -18.156 11.008 13.766 1 72.94 153 ILE B CA 1
ATOM 2762 C C . ILE B 1 153 ? -17 10.289 13.07 1 72.94 153 ILE B C 1
ATOM 2764 O O . ILE B 1 153 ? -17.219 9.453 12.188 1 72.94 153 ILE B O 1
ATOM 2768 N N . SER B 1 154 ? -15.797 10.609 13.492 1 76.38 154 SER B N 1
ATOM 2769 C CA . SER B 1 154 ? -14.633 9.914 12.945 1 76.38 154 SER B CA 1
ATOM 2770 C C . SER B 1 154 ? -14.633 8.445 13.359 1 76.38 154 SER B C 1
ATOM 2772 O O . SER B 1 154 ? -14.227 7.574 12.586 1 76.38 154 SER B O 1
ATOM 2774 N N . GLN B 1 155 ? -15.109 8.266 14.477 1 79.81 155 GLN B N 1
ATOM 2775 C CA . GLN B 1 155 ? -15.211 6.891 14.953 1 79.81 155 GLN B CA 1
ATOM 2776 C C . GLN B 1 155 ? -16.266 6.109 14.172 1 79.81 155 GLN B C 1
ATOM 2778 O O . GLN B 1 155 ? -16.062 4.938 13.852 1 79.81 155 GLN B O 1
ATOM 2783 N N . ALA B 1 156 ? -17.375 6.836 13.961 1 81.69 156 ALA B N 1
ATOM 2784 C CA . ALA B 1 156 ? -18.422 6.223 13.141 1 81.69 156 ALA B CA 1
ATOM 2785 C C . ALA B 1 156 ? -17.906 5.887 11.75 1 81.69 156 ALA B C 1
ATOM 2787 O O . ALA B 1 156 ? -18.219 4.828 11.203 1 81.69 156 ALA B O 1
ATOM 2788 N N . ALA B 1 157 ? -17.141 6.797 11.211 1 85.38 157 ALA B N 1
ATOM 2789 C CA . ALA B 1 157 ? -16.516 6.559 9.906 1 85.38 157 ALA B CA 1
ATOM 2790 C C . ALA B 1 157 ? -15.578 5.355 9.961 1 85.38 157 ALA B C 1
ATOM 2792 O O . ALA B 1 157 ? -15.555 4.539 9.031 1 85.38 157 ALA B O 1
ATOM 2793 N N . GLY B 1 158 ? -14.836 5.293 11.07 1 88.38 158 GLY B N 1
ATOM 2794 C CA . GLY B 1 158 ? -13.977 4.137 11.266 1 88.38 158 GLY B CA 1
ATOM 2795 C C . GLY B 1 158 ? -14.742 2.832 11.352 1 88.38 158 GLY B C 1
ATOM 2796 O O . GLY B 1 158 ? -14.312 1.815 10.805 1 88.38 158 GLY B O 1
ATOM 2797 N N . PHE B 1 159 ? -15.836 2.924 11.984 1 87.56 159 PHE B N 1
ATOM 2798 C CA . PHE B 1 159 ? -16.672 1.74 12.125 1 87.56 159 PHE B CA 1
ATOM 2799 C C . PHE B 1 159 ? -17.203 1.292 10.766 1 87.56 159 PHE B C 1
ATOM 2801 O O . PHE B 1 159 ? -17.234 0.096 10.469 1 87.56 159 PHE B O 1
ATOM 2808 N N . LEU B 1 160 ? -17.656 2.238 10 1 88.88 160 LEU B N 1
ATOM 2809 C CA . LEU B 1 160 ? -18.141 1.914 8.664 1 88.88 160 LEU B CA 1
ATOM 2810 C C . LEU B 1 160 ? -17.031 1.308 7.816 1 88.88 160 LEU B C 1
ATOM 2812 O O . LEU B 1 160 ? -17.25 0.348 7.078 1 88.88 160 LEU B O 1
ATOM 2816 N N . MET B 1 161 ? -15.883 1.869 7.949 1 92.69 161 MET B N 1
ATOM 2817 C CA . MET B 1 161 ? -14.719 1.351 7.242 1 92.69 161 MET B CA 1
ATOM 2818 C C . MET B 1 161 ? -14.398 -0.071 7.691 1 92.69 161 MET B C 1
ATOM 2820 O O . MET B 1 161 ? -14.055 -0.925 6.871 1 92.69 161 MET B O 1
ATOM 2824 N N . LEU B 1 162 ? -14.5 -0.331 8.977 1 92.38 162 LEU B N 1
ATOM 2825 C CA . LEU B 1 162 ? -14.273 -1.661 9.531 1 92.38 162 LEU B CA 1
ATOM 2826 C C . LEU B 1 162 ? -15.258 -2.67 8.953 1 92.38 162 LEU B C 1
ATOM 2828 O O . LEU B 1 162 ? -14.867 -3.75 8.516 1 92.38 162 LEU B O 1
ATOM 2832 N N . ASP B 1 163 ? -16.438 -2.242 8.914 1 90.31 163 ASP B N 1
ATOM 2833 C CA . ASP B 1 163 ? -17.484 -3.104 8.391 1 90.31 163 ASP B CA 1
ATOM 2834 C C . ASP B 1 163 ? -17.25 -3.408 6.91 1 90.31 163 ASP B C 1
ATOM 2836 O O . ASP B 1 163 ? -17.453 -4.543 6.469 1 90.31 163 ASP B O 1
ATOM 2840 N N . ASN B 1 164 ? -16.891 -2.383 6.145 1 91.75 164 ASN B N 1
ATOM 2841 C CA . ASN B 1 164 ? -16.578 -2.607 4.738 1 91.75 164 ASN B CA 1
ATOM 2842 C C . ASN B 1 164 ? -15.453 -3.619 4.57 1 91.75 164 ASN B C 1
ATOM 2844 O O . ASN B 1 164 ? -15.516 -4.496 3.705 1 91.75 164 ASN B O 1
ATOM 2848 N N . GLY B 1 165 ? -14.414 -3.51 5.422 1 93.06 165 GLY B N 1
ATOM 2849 C CA . GLY B 1 165 ? -13.312 -4.453 5.367 1 93.06 165 GLY B CA 1
ATOM 2850 C C . GLY B 1 165 ? -13.727 -5.879 5.68 1 93.06 165 GLY B C 1
ATOM 2851 O O . GLY B 1 165 ? -13.305 -6.816 5.004 1 93.06 165 GLY B O 1
ATOM 2852 N N . ILE B 1 166 ? -14.492 -6.023 6.656 1 89.94 166 ILE B N 1
ATOM 2853 C CA . ILE B 1 166 ? -14.969 -7.34 7.066 1 89.94 166 ILE B CA 1
ATOM 2854 C C . ILE B 1 166 ? -15.828 -7.949 5.961 1 89.94 166 ILE B C 1
ATOM 2856 O O . ILE B 1 166 ? -15.672 -9.125 5.617 1 89.94 166 ILE B O 1
ATOM 2860 N N . ALA B 1 167 ? -16.719 -7.176 5.418 1 88.5 167 ALA B N 1
ATOM 2861 C CA . ALA B 1 167 ? -17.562 -7.648 4.324 1 88.5 167 ALA B CA 1
ATOM 2862 C C . ALA B 1 167 ? -16.719 -8.078 3.125 1 88.5 167 ALA B C 1
ATOM 2864 O O . ALA B 1 167 ? -16.953 -9.133 2.537 1 88.5 167 ALA B O 1
ATOM 2865 N N . ALA B 1 168 ? -15.812 -7.238 2.764 1 90.62 168 ALA B N 1
ATOM 2866 C CA . ALA B 1 168 ? -14.938 -7.586 1.645 1 90.62 168 ALA B CA 1
ATOM 2867 C C . ALA B 1 168 ? -14.227 -8.914 1.896 1 90.62 168 ALA B C 1
ATOM 2869 O O . ALA B 1 168 ? -14.188 -9.773 1.018 1 90.62 168 ALA B O 1
ATOM 2870 N N . THR B 1 169 ? -13.68 -9.07 3.105 1 90.5 169 THR B N 1
ATOM 2871 C CA . THR B 1 169 ? -12.977 -10.297 3.467 1 90.5 169 THR B CA 1
ATOM 2872 C C . THR B 1 169 ? -13.914 -11.492 3.404 1 90.5 169 THR B C 1
ATOM 2874 O O . THR B 1 169 ? -13.547 -12.547 2.881 1 90.5 169 THR B O 1
ATOM 2877 N N . ALA B 1 170 ? -15.094 -11.32 3.855 1 86.81 170 ALA B N 1
ATOM 2878 C CA . ALA B 1 170 ? -16.078 -12.398 3.861 1 86.81 170 ALA B CA 1
ATOM 2879 C C . ALA B 1 170 ? -16.438 -12.82 2.439 1 86.81 170 ALA B C 1
ATOM 2881 O O . ALA B 1 170 ? -16.5 -14.016 2.139 1 86.81 170 ALA B O 1
ATOM 2882 N N . PHE B 1 171 ? -16.641 -11.859 1.567 1 85.88 171 PHE B N 1
ATOM 2883 C CA . PHE B 1 171 ? -17.016 -12.18 0.194 1 85.88 171 PHE B CA 1
ATOM 2884 C C . PHE B 1 171 ? -15.867 -12.859 -0.538 1 85.88 171 PHE B C 1
ATOM 2886 O O . PHE B 1 171 ? -16.094 -13.75 -1.362 1 85.88 171 PHE B O 1
ATOM 2893 N N . LEU B 1 172 ? -14.719 -12.469 -0.228 1 87 172 LEU B N 1
ATOM 2894 C CA . LEU B 1 172 ? -13.562 -13.039 -0.912 1 87 172 LEU B CA 1
ATOM 2895 C C . LEU B 1 172 ? -13.281 -14.453 -0.416 1 87 172 LEU B C 1
ATOM 2897 O O . LEU B 1 172 ? -12.797 -15.297 -1.175 1 87 172 LEU B O 1
ATOM 2901 N N . LEU B 1 173 ? -13.531 -14.742 0.862 1 84 173 LEU B N 1
ATOM 2902 C CA . LEU B 1 173 ? -13.281 -16.062 1.428 1 84 173 LEU B CA 1
ATOM 2903 C C . LEU B 1 173 ? -14.406 -17.031 1.064 1 84 173 LEU B C 1
ATOM 2905 O O . LEU B 1 173 ? -14.18 -18.234 0.954 1 84 173 LEU B O 1
ATOM 2909 N N . THR B 1 174 ? -15.508 -16.625 1.249 1 74.06 174 THR B N 1
ATOM 2910 C CA . THR B 1 174 ? -16.625 -17.562 1.153 1 74.06 174 THR B CA 1
ATOM 2911 C C . THR B 1 174 ? -17.359 -17.406 -0.179 1 74.06 174 THR B C 1
ATOM 2913 O O . THR B 1 174 ? -18.219 -16.547 -0.32 1 74.06 174 THR B O 1
ATOM 2916 N N . ALA B 1 175 ? -16.516 -17.719 -1.219 1 56.22 175 ALA B N 1
ATOM 2917 C CA . ALA B 1 175 ? -17.297 -17.766 -2.449 1 56.22 175 ALA B CA 1
ATOM 2918 C C . ALA B 1 175 ? -18.766 -18.016 -2.152 1 56.22 175 ALA B C 1
ATOM 2920 O O . ALA B 1 175 ? -19.141 -19.094 -1.684 1 56.22 175 ALA B O 1
ATOM 2921 N N . GLY B 1 176 ? -19.578 -16.969 -1.778 1 52.88 176 GLY B N 1
ATOM 2922 C CA . GLY B 1 176 ? -20.969 -17.266 -1.529 1 52.88 176 GLY B CA 1
ATOM 2923 C C . GLY B 1 176 ? -21.422 -16.891 -0.131 1 52.88 176 GLY B C 1
ATOM 2924 O O . GLY B 1 176 ? -22.375 -17.469 0.393 1 52.88 176 GLY B O 1
ATOM 2925 N N . VAL B 1 177 ? -20.625 -16.453 0.679 1 54.22 177 VAL B N 1
ATOM 2926 C CA . VAL B 1 177 ? -21.156 -16.125 1.995 1 54.22 177 VAL B CA 1
ATOM 2927 C C . VAL B 1 177 ? -22.656 -15.852 1.883 1 54.22 177 VAL B C 1
ATOM 2929 O O . VAL B 1 177 ? -23.094 -15.102 1.007 1 54.22 177 VAL B O 1
ATOM 2932 N N . PRO B 1 178 ? -23.406 -16.734 2.658 1 53.72 178 PRO B N 1
ATOM 2933 C CA . PRO B 1 178 ? -24.859 -16.547 2.613 1 53.72 178 PRO B CA 1
ATOM 2934 C C . PRO B 1 178 ? -25.281 -15.086 2.764 1 53.72 178 PRO B C 1
ATOM 2936 O O . PRO B 1 178 ? -24.641 -14.336 3.516 1 53.72 178 PRO B O 1
ATOM 2939 N N . LEU B 1 179 ? -25.875 -14.516 1.79 1 56.41 179 LEU B N 1
ATOM 2940 C CA . LEU B 1 179 ? -26.453 -13.188 1.623 1 56.41 179 LEU B CA 1
ATOM 2941 C C . LEU B 1 179 ? -26.938 -12.641 2.959 1 56.41 179 LEU B C 1
ATOM 2943 O O . LEU B 1 179 ? -26.828 -11.438 3.219 1 56.41 179 LEU B O 1
ATOM 2947 N N . ILE B 1 180 ? -27.281 -13.625 3.766 1 57.16 180 ILE B N 1
ATOM 2948 C CA . ILE B 1 180 ? -27.938 -13.227 5.012 1 57.16 180 ILE B CA 1
ATOM 2949 C C . ILE B 1 180 ? -26.906 -12.609 5.957 1 57.16 180 ILE B C 1
ATOM 2951 O O . ILE B 1 180 ? -27.203 -11.641 6.66 1 57.16 180 ILE B O 1
ATOM 2955 N N . VAL B 1 181 ? -25.781 -13.055 5.988 1 57.56 181 VAL B N 1
ATOM 2956 C CA . VAL B 1 181 ? -24.766 -12.586 6.922 1 57.56 181 VAL B CA 1
ATOM 2957 C C . VAL B 1 181 ? -24.281 -11.203 6.508 1 57.56 181 VAL B C 1
ATOM 2959 O O . VAL B 1 181 ? -24.141 -10.305 7.348 1 57.56 181 VAL B O 1
ATOM 2962 N N . GLU B 1 182 ? -24.125 -10.984 5.297 1 59.16 182 GLU B N 1
ATOM 2963 C CA . GLU B 1 182 ? -23.609 -9.711 4.809 1 59.16 182 GLU B CA 1
ATOM 2964 C C . GLU B 1 182 ? -24.656 -8.609 4.934 1 59.16 182 GLU B C 1
ATOM 2966 O O . GLU B 1 182 ? -24.344 -7.488 5.336 1 59.16 182 GLU B O 1
ATOM 2971 N N . MET B 1 183 ? -25.844 -9 4.605 1 62.16 183 MET B N 1
ATOM 2972 C CA . MET B 1 183 ? -26.938 -8.039 4.703 1 62.16 183 MET B CA 1
ATOM 2973 C C . MET B 1 183 ? -27.203 -7.664 6.156 1 62.16 183 MET B C 1
ATOM 2975 O O . MET B 1 183 ? -27.453 -6.496 6.465 1 62.16 183 MET B O 1
ATOM 2979 N N . GLY B 1 184 ? -27.062 -8.734 6.938 1 60.03 184 GLY B N 1
ATOM 2980 C CA . GLY B 1 184 ? -27.25 -8.477 8.359 1 60.03 184 GLY B CA 1
ATOM 2981 C C . GLY B 1 184 ? -26.188 -7.559 8.938 1 60.03 184 GLY B C 1
ATOM 2982 O O . GLY B 1 184 ? -26.5 -6.633 9.688 1 60.03 184 GLY B O 1
ATOM 2983 N N . ALA B 1 185 ? -25.047 -7.754 8.57 1 63.25 185 ALA B N 1
ATOM 2984 C CA . ALA B 1 185 ? -23.938 -6.945 9.078 1 63.25 185 ALA B CA 1
ATOM 2985 C C . ALA B 1 185 ? -24.031 -5.508 8.57 1 63.25 185 ALA B C 1
ATOM 2987 O O . ALA B 1 185 ? -23.766 -4.562 9.32 1 63.25 185 ALA B O 1
ATOM 2988 N N . SER B 1 186 ? -24.406 -5.402 7.34 1 67.31 186 SER B N 1
ATOM 2989 C CA . SER B 1 186 ? -24.594 -4.066 6.777 1 67.31 186 SER B CA 1
ATOM 2990 C C . SER B 1 186 ? -25.734 -3.328 7.453 1 67.31 186 SER B C 1
ATOM 2992 O O . SER B 1 186 ? -25.656 -2.123 7.695 1 67.31 186 SER B O 1
ATOM 2994 N N . LEU B 1 187 ? -26.766 -4.086 7.727 1 65.69 187 LEU B N 1
ATOM 2995 C CA . LEU B 1 187 ? -27.906 -3.496 8.414 1 65.69 187 LEU B CA 1
ATOM 2996 C C . LEU B 1 187 ? -27.516 -3.023 9.812 1 65.69 187 LEU B C 1
ATOM 2998 O O . LEU B 1 187 ? -27.953 -1.96 10.258 1 65.69 187 LEU B O 1
ATOM 3002 N N . ASP B 1 188 ? -26.656 -3.771 10.43 1 66.75 188 ASP B N 1
ATOM 3003 C CA . ASP B 1 188 ? -26.188 -3.383 11.75 1 66.75 188 ASP B CA 1
ATOM 3004 C C . ASP B 1 188 ? -25.391 -2.082 11.695 1 66.75 188 ASP B C 1
ATOM 3006 O O . ASP B 1 188 ? -25.547 -1.212 12.555 1 66.75 188 ASP B O 1
ATOM 3010 N N . VAL B 1 189 ? -24.641 -1.937 10.727 1 69.25 189 VAL B N 1
ATOM 3011 C CA . VAL B 1 189 ? -23.844 -0.718 10.602 1 69.25 189 VAL B CA 1
ATOM 3012 C C . VAL B 1 189 ? -24.766 0.457 10.258 1 69.25 189 VAL B C 1
ATOM 3014 O O . VAL B 1 189 ? -24.594 1.556 10.797 1 69.25 189 VAL B O 1
ATOM 3017 N N . LEU B 1 190 ? -25.672 0.111 9.391 1 69.88 190 LEU B N 1
ATOM 3018 C CA . LEU B 1 190 ? -26.656 1.146 9.062 1 69.88 190 LEU B CA 1
ATOM 3019 C C . LEU B 1 190 ? -27.406 1.606 10.305 1 69.88 190 LEU B C 1
ATOM 3021 O O . LEU B 1 190 ? -27.562 2.809 10.523 1 69.88 190 LEU B O 1
ATOM 3025 N N . PHE B 1 191 ? -27.734 0.655 11.008 1 67 191 PHE B N 1
ATOM 3026 C CA . PHE B 1 191 ? -28.438 0.958 12.242 1 67 191 PHE B CA 1
ATOM 3027 C C . PHE B 1 191 ? -27.578 1.781 13.188 1 67 191 PHE B C 1
ATOM 3029 O O . PHE B 1 191 ? -28.031 2.781 13.742 1 67 191 PHE B O 1
ATOM 3036 N N . ALA B 1 192 ? -26.438 1.37 13.32 1 66.44 192 ALA B N 1
ATOM 3037 C CA . ALA B 1 192 ? -25.5 2.074 14.195 1 66.44 192 ALA B CA 1
ATOM 3038 C C . ALA B 1 192 ? -25.281 3.508 13.719 1 66.44 192 ALA B C 1
ATOM 3040 O O . ALA B 1 192 ? -25.266 4.441 14.531 1 66.44 192 ALA B O 1
ATOM 3041 N N . LEU B 1 193 ? -25.156 3.648 12.477 1 69.75 193 LEU B N 1
ATOM 3042 C CA . LEU B 1 193 ? -24.938 4.969 11.906 1 69.75 193 LEU B CA 1
ATOM 3043 C C . LEU B 1 193 ? -26.172 5.852 12.062 1 69.75 193 LEU B C 1
ATOM 3045 O O . LEU B 1 193 ? -26.062 7.047 12.328 1 69.75 193 LEU B O 1
ATOM 3049 N N . ILE B 1 194 ? -27.25 5.254 11.891 1 68.19 194 ILE B N 1
ATOM 3050 C CA . ILE B 1 194 ? -28.5 5.98 12.086 1 68.19 194 ILE B CA 1
ATOM 3051 C C . ILE B 1 194 ? -28.609 6.438 13.539 1 68.19 194 ILE B C 1
ATOM 3053 O O . ILE B 1 194 ? -28.953 7.594 13.812 1 68.19 194 ILE B O 1
ATOM 3057 N N . VAL B 1 195 ? -28.219 5.566 14.32 1 64.56 195 VAL B N 1
ATOM 3058 C CA . VAL B 1 195 ? -28.312 5.863 15.742 1 64.56 195 VAL B CA 1
ATOM 3059 C C . VAL B 1 195 ? -27.328 6.977 16.109 1 64.56 195 VAL B C 1
ATOM 3061 O O . VAL B 1 195 ? -27.688 7.914 16.828 1 64.56 195 VAL B O 1
ATOM 3064 N N . LEU B 1 196 ? -26.234 6.848 15.688 1 66.25 196 LEU B N 1
ATOM 3065 C CA . LEU B 1 196 ? -25.219 7.863 15.945 1 66.25 196 LEU B CA 1
ATOM 3066 C C . LEU B 1 196 ? -25.656 9.227 15.414 1 66.25 196 LEU B C 1
ATOM 3068 O O . LEU B 1 196 ? -25.484 10.242 16.078 1 66.25 196 LEU B O 1
ATOM 3072 N N . GLY B 1 197 ? -26.109 9.25 14.266 1 63.5 197 GLY B N 1
ATOM 3073 C CA . GLY B 1 197 ? -26.625 10.469 13.68 1 63.5 197 GLY B CA 1
ATOM 3074 C C . GLY B 1 197 ? -27.766 11.086 14.477 1 63.5 197 GLY B C 1
ATOM 3075 O O . GLY B 1 197 ? -27.766 12.297 14.727 1 63.5 197 GLY B O 1
ATOM 3076 N N . VAL B 1 198 ? -28.547 10.258 14.781 1 64.69 198 VAL B N 1
ATOM 3077 C CA . VAL B 1 198 ? -29.703 10.719 15.547 1 64.69 198 VAL B CA 1
ATOM 3078 C C . VAL B 1 198 ? -29.25 11.242 16.906 1 64.69 198 VAL B C 1
ATOM 3080 O O . VAL B 1 198 ? -29.688 12.297 17.359 1 64.69 198 VAL B O 1
ATOM 3083 N N . LEU B 1 199 ? -28.406 10.523 17.5 1 63.44 199 LEU B N 1
ATOM 3084 C CA . LEU B 1 199 ? -27.969 10.883 18.844 1 63.44 199 LEU B CA 1
ATOM 3085 C C . LEU B 1 199 ? -27.125 12.164 18.812 1 63.44 199 LEU B C 1
ATOM 3087 O O . LEU B 1 199 ? -27.266 13.016 19.688 1 63.44 199 LEU B O 1
ATOM 3091 N N . THR B 1 200 ? -26.375 12.258 17.984 1 63.31 200 THR B N 1
ATOM 3092 C CA . THR B 1 200 ? -25.562 13.469 17.859 1 63.31 200 THR B CA 1
ATOM 3093 C C . THR B 1 200 ? -26.438 14.672 17.547 1 63.31 200 THR B C 1
ATOM 3095 O O . THR B 1 200 ? -26.219 15.766 18.078 1 63.31 200 THR B O 1
ATOM 3098 N N . GLY B 1 201 ? -27.328 14.422 16.688 1 62.66 201 GLY B N 1
ATOM 3099 C CA . GLY B 1 201 ? -28.281 15.477 16.406 1 62.66 201 GLY B CA 1
ATOM 3100 C C . GLY B 1 201 ? -29.078 15.898 17.641 1 62.66 201 GLY B C 1
ATOM 3101 O O . GLY B 1 201 ? -29.266 17.094 17.875 1 62.66 201 GLY B O 1
ATOM 3102 N N . ARG B 1 202 ? -29.391 14.992 18.344 1 59.84 202 ARG B N 1
ATOM 3103 C CA . ARG B 1 202 ? -30.141 15.266 19.562 1 59.84 202 ARG B CA 1
ATOM 3104 C C . ARG B 1 202 ? -29.281 15.992 20.578 1 59.84 202 ARG B C 1
ATOM 3106 O O . ARG B 1 202 ? -29.75 16.906 21.266 1 59.84 202 ARG B O 1
ATOM 3113 N N . LEU B 1 203 ? -28.172 15.547 20.75 1 59.88 203 LEU B N 1
ATOM 3114 C CA . LEU B 1 203 ? -27.266 16.156 21.703 1 59.88 203 LEU B CA 1
ATOM 3115 C C . LEU B 1 203 ? -26.938 17.594 21.328 1 59.88 203 LEU B C 1
ATOM 3117 O O . LEU B 1 203 ? -26.859 18.469 22.188 1 59.88 203 LEU B O 1
ATOM 3121 N N . ARG B 1 204 ? -26.781 17.828 20.141 1 57.66 204 ARG B N 1
ATOM 3122 C CA . ARG B 1 204 ? -26.516 19.188 19.672 1 57.66 204 ARG B CA 1
ATOM 3123 C C . ARG B 1 204 ? -27.734 20.078 19.906 1 57.66 204 ARG B C 1
ATOM 3125 O O . ARG B 1 204 ? -27.578 21.25 20.266 1 57.66 204 ARG B O 1
ATOM 3132 N N . ARG B 1 205 ? -28.781 19.516 19.641 1 58.06 205 ARG B N 1
ATOM 3133 C CA . ARG B 1 205 ? -30 20.281 19.875 1 58.06 205 ARG B CA 1
ATOM 3134 C C . ARG B 1 205 ? -30.188 20.578 21.359 1 58.06 205 ARG B C 1
ATOM 3136 O O . ARG B 1 205 ? -30.641 21.656 21.734 1 58.06 205 ARG B O 1
ATOM 3143 N N . THR B 1 206 ? -29.797 19.672 22.094 1 57.03 206 THR B N 1
ATOM 3144 C CA . THR B 1 206 ? -29.984 19.844 23.516 1 57.03 206 THR B CA 1
ATOM 3145 C C . THR B 1 206 ? -28.891 20.719 24.109 1 57.03 206 THR B C 1
ATOM 3147 O O . THR B 1 206 ? -29.172 21.562 24.969 1 57.03 206 THR B O 1
ATOM 3150 N N . PHE B 1 207 ? -27.719 20.484 23.703 1 53.5 207 PHE B N 1
ATOM 3151 C CA . PHE B 1 207 ? -26.609 21.203 24.328 1 53.5 207 PHE B CA 1
ATOM 3152 C C . PHE B 1 207 ? -26.219 22.422 23.5 1 53.5 207 PHE B C 1
ATOM 3154 O O . PHE B 1 207 ? -25.656 23.375 24.031 1 53.5 207 PHE B O 1
ATOM 3161 N N . GLY B 1 208 ? -26.234 22.391 22.281 1 54.47 208 GLY B N 1
ATOM 3162 C CA . GLY B 1 208 ? -25.922 23.531 21.438 1 54.47 208 GLY B CA 1
ATOM 3163 C C . GLY B 1 208 ? -26.875 24.703 21.641 1 54.47 208 GLY B C 1
ATOM 3164 O O . GLY B 1 208 ? -26.484 25.859 21.531 1 54.47 208 GLY B O 1
ATOM 3165 N N . GLY B 1 209 ? -28.141 24.5 21.828 1 50.59 209 GLY B N 1
ATOM 3166 C CA . GLY B 1 209 ? -29.078 25.562 22.172 1 50.59 209 GLY B CA 1
ATOM 3167 C C . GLY B 1 209 ? -28.766 26.234 23.484 1 50.59 209 GLY B C 1
ATOM 3168 O O . GLY B 1 209 ? -28.953 27.438 23.641 1 50.59 209 GLY B O 1
ATOM 3169 N N . THR B 1 210 ? -28.328 25.5 24.438 1 47.56 210 THR B N 1
ATOM 3170 C CA . THR B 1 210 ? -28.203 26.047 25.781 1 47.56 210 THR B CA 1
ATOM 3171 C C . THR B 1 210 ? -26.984 26.953 25.891 1 47.56 210 THR B C 1
ATOM 3173 O O . THR B 1 210 ? -27.016 27.969 26.594 1 47.56 210 THR B O 1
ATOM 3176 N N . ASP B 1 211 ? -25.891 26.594 25.219 1 47.12 211 ASP B N 1
ATOM 3177 C CA . ASP B 1 211 ? -24.719 27.438 25.438 1 47.12 211 ASP B CA 1
ATOM 3178 C C . ASP B 1 211 ? -24.859 28.781 24.703 1 47.12 211 ASP B C 1
ATOM 3180 O O . ASP B 1 211 ? -24.375 29.797 25.172 1 47.12 211 ASP B O 1
ATOM 3184 N N . LEU B 1 212 ? -25.438 28.812 23.562 1 44.94 212 LEU B N 1
ATOM 3185 C CA . LEU B 1 212 ? -25.578 30.094 22.891 1 44.94 212 LEU B CA 1
ATOM 3186 C C . LEU B 1 212 ? -26.578 31 23.625 1 44.94 212 LEU B C 1
ATOM 3188 O O . LEU B 1 212 ? -26.391 32.219 23.688 1 44.94 212 LEU B O 1
ATOM 3192 N N . ASP B 1 213 ? -27.609 30.469 24.172 1 45.66 213 ASP B N 1
ATOM 3193 C CA . ASP B 1 213 ? -28.578 31.328 24.844 1 45.66 213 ASP B CA 1
ATOM 3194 C C . ASP B 1 213 ? -28.047 31.828 26.188 1 45.66 213 ASP B C 1
ATOM 3196 O O . ASP B 1 213 ? -28.359 32.938 26.609 1 45.66 213 ASP B O 1
ATOM 3200 N N . ARG B 1 214 ? -27.266 31.109 26.891 1 49.81 214 ARG B N 1
ATOM 3201 C CA . ARG B 1 214 ? -26.719 31.594 28.156 1 49.81 214 ARG B CA 1
ATOM 3202 C C . ARG B 1 214 ? -25.703 32.719 27.922 1 49.81 214 ARG B C 1
ATOM 3204 O O . ARG B 1 214 ? -25.531 33.594 28.781 1 49.81 214 ARG B O 1
ATOM 3211 N N . LEU B 1 215 ? -24.984 32.656 26.828 1 44.56 215 LEU B N 1
ATOM 3212 C CA . LEU B 1 215 ? -24 33.719 26.641 1 44.56 215 LEU B CA 1
ATOM 3213 C C . LEU B 1 215 ? -24.688 35 26.172 1 44.56 215 LEU B C 1
ATOM 3215 O O . LEU B 1 215 ? -24.094 36.094 26.25 1 44.56 215 LEU B O 1
ATOM 3219 N N . GLN B 1 216 ? -25.859 34.906 25.594 1 43.88 216 GLN B N 1
ATOM 3220 C CA . GLN B 1 216 ? -26.484 36.156 25.156 1 43.88 216 GLN B CA 1
ATOM 3221 C C . GLN B 1 216 ? -27.297 36.781 26.281 1 43.88 216 GLN B C 1
ATOM 3223 O O . GLN B 1 216 ? -27.969 37.812 26.062 1 43.88 216 GLN B O 1
ATOM 3228 N N . GLU B 1 217 ? -27.469 36.094 27.406 1 45.25 217 GLU B N 1
ATOM 3229 C CA . GLU B 1 217 ? -28.141 36.938 28.391 1 45.25 217 GLU B CA 1
ATOM 3230 C C . GLU B 1 217 ? -27.266 38.156 28.766 1 45.25 217 GLU B C 1
ATOM 3232 O O . GLU B 1 217 ? -26.141 37.969 29.234 1 45.25 217 GLU B O 1
ATOM 3237 N N . PRO B 1 218 ? -27.422 39.281 28.016 1 45 218 PRO B N 1
ATOM 3238 C CA . PRO B 1 218 ? -26.781 40.562 28.297 1 45 218 PRO B CA 1
ATOM 3239 C C . PRO B 1 218 ? -26.859 40.938 29.781 1 45 218 PRO B C 1
ATOM 3241 O O . PRO B 1 218 ? -27.859 40.656 30.438 1 45 218 PRO B O 1
ATOM 3244 N N . ARG B 1 219 ? -25.812 40.938 30.531 1 46.59 219 ARG B N 1
ATOM 3245 C CA . ARG B 1 219 ? -25.672 41.719 31.766 1 46.59 219 ARG B CA 1
ATOM 3246 C C . ARG B 1 219 ? -26.297 43.125 31.609 1 46.59 219 ARG B C 1
ATOM 3248 O O . ARG B 1 219 ? -25.797 43.938 30.828 1 46.59 219 ARG B O 1
ATOM 3255 N N . ASP B 1 220 ? -27.531 43.375 31.641 1 36.78 220 ASP B N 1
ATOM 3256 C CA . ASP B 1 220 ? -28.016 44.656 32.156 1 36.78 220 ASP B CA 1
ATOM 3257 C C . ASP B 1 220 ? -27.641 44.844 33.625 1 36.78 220 ASP B C 1
ATOM 3259 O O . ASP B 1 220 ? -27.641 43.875 34.406 1 36.78 220 ASP B O 1
#

Organism: NCBI:txid1299332

Solvent-accessible surface area (backbone atoms only — not comparable to full-atom values): 21407 Å² total; per-residue (Å²): 128,57,75,38,58,47,46,34,58,54,46,47,25,32,44,45,33,35,50,33,48,53,49,43,65,61,50,44,43,51,68,59,40,36,53,37,44,17,51,30,17,42,26,46,18,45,48,40,30,52,52,10,64,72,66,69,32,64,68,38,32,51,49,12,52,50,38,26,49,42,39,28,43,48,44,30,48,49,53,48,51,35,46,67,65,42,75,86,64,51,64,67,51,61,59,76,51,57,57,58,59,50,53,52,49,44,52,52,42,37,45,47,21,44,62,70,38,21,70,58,30,33,75,36,83,45,62,46,32,63,38,28,29,33,14,44,18,22,30,52,43,17,52,50,44,36,72,44,31,78,46,65,65,52,28,50,51,16,49,52,42,26,49,51,12,49,47,41,27,43,49,26,64,36,77,63,51,60,65,62,59,54,52,49,52,49,48,50,48,46,49,50,50,50,48,50,29,51,49,50,48,48,48,42,58,60,52,55,54,50,55,58,54,61,70,60,58,70,87,123,128,59,75,38,58,48,46,34,56,54,47,49,26,32,43,44,33,35,50,32,49,52,50,43,64,61,50,44,43,52,70,59,39,36,53,37,45,17,52,29,18,44,26,49,18,45,47,42,31,53,53,11,63,73,67,69,31,64,68,37,31,50,49,13,52,51,36,26,50,43,40,29,43,49,45,30,48,48,52,50,52,33,45,66,64,44,76,84,66,52,64,68,52,59,59,76,52,58,56,56,59,50,53,50,48,43,52,51,42,37,46,48,22,45,62,70,39,21,70,59,30,35,73,37,83,45,62,46,32,61,38,28,29,34,14,44,18,23,30,53,42,16,52,49,45,36,71,43,33,79,45,66,66,52,29,51,51,16,49,52,42,27,49,52,12,50,47,40,27,44,51,26,64,31,82,65,53,62,66,62,60,55,53,48,52,50,48,51,49,45,48,50,49,51,47,49,27,50,49,52,42,48,47,41,58,60,49,54,55,50,56,58,54,62,68,60,58,70,85,122

Secondary structure (DSSP, 8-state):
--HHHHHHHHHHHHHHHHHHHHHHHH---HHHHHHHHHHHHHHHHHHHHHHHHHHT-HHHHHHHHHHIIIIIIIHHHHHHHHHHTSSSTTS----SS-HHHHHHHHHHHHHHHHHHTHHHHHH---HHHHTHHHHHHHHHHHHHHHHH--SHHHHHHHHHHHHHHHHHHHHHHSSS--HHHHHHHHHHHHHHHHHHHHHHHHHIIIIIHHHHHHHTS---/--HHHHHHHHHHHHHHHHHHHHHHHH---HHHHHHHHHHHHHHHHHHHHHHHHHTT-HHHHHHHHHHIIIIIIIHHHHHHHHHHTSSSTTS----SS-HHHHHHHHHHHHHHHHHHTHHHHHH---HHHHTHHHHHHHHHHHHHHHHH--SHHHHHHHHHHHHHHHHHHHHHHSTT--HHHHHHHHHHHHHHHHHHHHHHHHHIIIIIHHHHHHHTS---

Sequence (440 aa):
MTDLNYAGVLDLAPAGLVLTAVLIVWRRDLRSIVWLLAAQGLALAAIPMILGVHSHDWELVGIGLALFALRAVVLPWLLARALGAEKHEQREATPLVNTTASLLIAAVLTVVALAVTRPIVDLDSSAAVSAVPGGLAVVLIALFVMVTRRHAISQAAGFLMLDNGIAATAFLLTAGVPLIVEMGASLDVLFALIVLGVLTGRLRRTFGGTDLDRLQEPRDMTDLNYAGVLDLAPAGLVLTAVLIVWRRDLRSIVWLLAAQGLALAAIPMILGVHSHDWELVGIGLALFALRAVVLPWLLARALGAEKHEQREATPLVNTTASLLIAAVLTVVALAVTRPIVDLDSSAAVSAVPGGLAVVLIALFVMVTRRHAISQAAGFLMLDNGIAATAFLLTAGVPLIVEMGASLDVLFALIVLGVLTGRLRRTFGGTDLDRLQEPRD

Nearest PDB structures (foldseek):
  4iwb-assembly1_A  TM=2.769E-01  e=6.264E-01  Aquifex aeolicus
  1pw4-assembly1_A  TM=2.296E-01  e=6.264E-01  Escherichia coli
  9g2r-assembly1_E  TM=2.684E-01  e=3.536E+00  Homo sapiens
  9g2r-assembly1_A  TM=2.450E-01  e=7.132E+00  Homo sapiens
  1pw4-assembly1_A  TM=2.080E-01  e=1.022E+00  Escherichia coli